Protein AF-A0A7C1BK99-F1 (afdb_monomer)

Foldseek 3Di:
DVVLVVVLVVLLVVLVVVCVVPVPDAAEFEEDPLLVPDDDPDSGCYPPNVSSVVRHQEYEYEEELDPPCALLNLLRVLQVCQAQVVVNHAYAYAYFADPPQDLPDQVSLLVVLLSCQQAQHHYHYDADDDPHGDGHDPVNVVSNVCSNVVDHGHHDDAFLEEEEDESVLSVDPLPCDPDPSVVVNSCRSLLVSLVSSLCSVLVGDYHYDYLVNCLVPLLVQANRQEYEHAPQQEDAPSSLVSCVPNHPHAYEDEANHQQAYPVRHGDCVSVCSNQVHDWDWDWDKDAFWWKDFPVDPDIDTDHDDIGIAIATDCVVRPKDAGMATPVDRSGGQWIDDDRYIYRRDSQSVCSPPPVSSVVSSVVVVCSSVVVPPD

pLDDT: mean 83.32, std 15.17, range [33.97, 97.75]

Secondary structure (DSSP, 8-state):
-HHHHHHHHHHHHHHHHHHHH-TT---EEEEE--SSS---SS--EETT-HHHHTT-SEEEE--B--SS--HHHHHHHHHHHHHHHTTT-EEEEEEBP-TTS-TT--HHHHHHHHHHHHTT-EEEEPPS--TTPPPPPHHHHHHHHHHHHTS--------SEEEEE-THHHH------TTTHHHHHTTTTHHHHHHHHHHHHTT--EEEEEHHHHHH-GGGGTT-SEEEEES--B--HHHHHHHHHH--SEEEEETTTT-B-TTS-B-HHHHHHHHT--SPPEEEEEES-EEEETT----EE--S-EEEEEE--TTTTTPEEEEEETTEEEEEEEEEETTEEEE-S-TGGGGG-HHHHHHHHHHHHHHHHT----

Solvent-accessible surface area (backbone atoms only — not comparable to full-atom values): 20347 Å² total; per-residue (Å²): 115,72,71,59,56,49,52,51,50,54,49,38,52,50,38,49,51,50,40,69,76,36,75,82,60,85,33,74,42,53,37,43,72,66,43,73,78,72,90,69,97,56,92,49,48,45,82,80,39,62,74,49,51,76,53,41,46,31,38,30,40,72,52,65,65,59,85,77,79,44,53,50,55,54,29,51,54,48,43,46,45,45,46,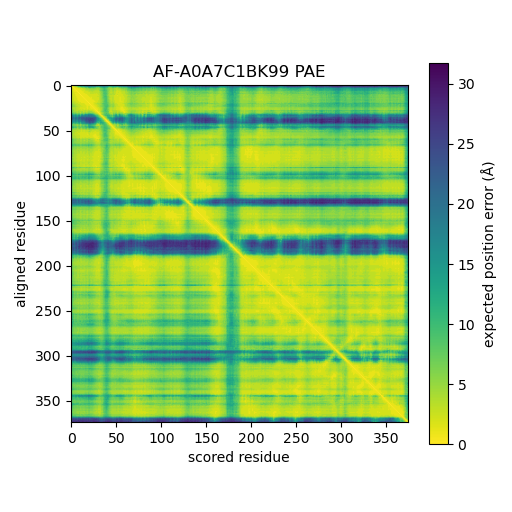38,45,78,69,74,21,49,35,35,42,35,36,30,45,32,78,91,58,54,68,85,61,37,67,70,43,27,56,50,20,42,51,24,23,50,50,48,27,43,72,43,76,45,75,73,66,57,92,80,26,46,57,70,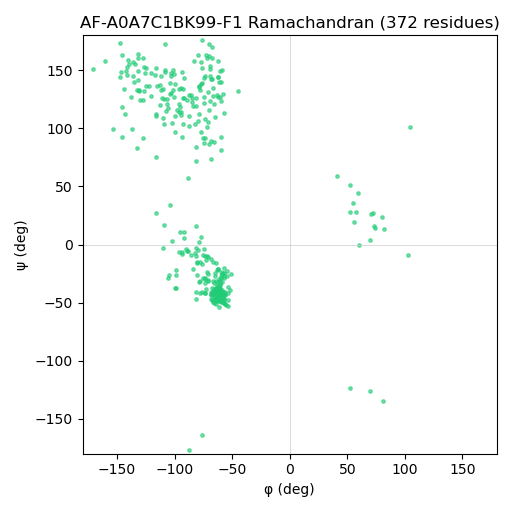33,71,68,30,51,51,42,22,51,54,36,33,69,70,50,75,76,33,66,73,75,91,39,50,26,35,37,40,39,48,66,66,58,66,72,52,77,65,55,74,37,85,70,79,39,42,65,60,46,70,50,47,46,39,38,55,42,29,40,41,17,49,31,49,75,63,72,46,61,61,36,65,41,45,58,65,53,44,74,76,40,49,68,74,44,54,79,28,36,30,40,33,37,46,50,33,34,58,39,49,71,66,56,51,53,42,54,67,74,35,42,80,28,31,39,34,46,23,36,56,36,24,43,17,30,77,88,64,50,82,33,62,67,55,33,29,59,70,70,66,46,88,74,70,76,46,74,45,82,48,61,60,49,41,29,24,44,76,94,36,92,72,62,41,76,46,81,88,51,83,40,68,39,75,42,56,67,45,66,86,63,57,36,53,73,48,19,21,29,68,92,42,72,92,41,62,37,27,34,36,38,94,52,40,32,41,34,36,50,67,71,19,70,36,56,85,40,68,73,44,33,54,50,52,44,50,51,56,51,37,57,61,68,62,70,68,83,127

Sequence (374 aa):
MFRLEAKRSERIELFKFIKSIDPNHIVIGPASISLGLRYSNSLPIDFYDDESLKYVDIVHFCPGVVKPWTSIHKAGEYAFIKYFELKGKAVFIKWEGRRYITPYEVKPLKERALFAKRYGAGGVLWEGGVRDYPEFSEDQIKAFAEAYLSMPEGHVERAPVAIIVDPIMSVFDYRSGVGGLSKLSRLKMMDSALIMAILWDARLDFDLITVEDIIKNPEILNGYKLVIISNVFRVDDKFIDIVIKRTKGVILVQGRAALYDQLGKKNLTLLKRLLGINGSIVEINISNYNWSFLDCKNSCTFKNELYYVPIFNYSEEGYHILATVTSNQNIAVVGCKKNICFWFGGMGVYYFDRNCKSKIISFLKNLLQQTISW

Radius of gyration: 21.91 Å; Cα contacts (8 Å, |Δi|>4): 688; chains: 1; bounding box: 56×45×66 Å

Mean predicted aligned error: 7.5 Å

Structure (mmCIF, N/CA/C/O backbone):
data_AF-A0A7C1BK99-F1
#
_entry.id   AF-A0A7C1BK99-F1
#
loop_
_atom_site.group_PDB
_atom_site.id
_atom_site.type_symbol
_atom_site.label_atom_id
_atom_site.label_alt_id
_atom_site.label_comp_id
_atom_site.label_asym_id
_atom_site.label_entity_id
_atom_site.label_seq_id
_atom_site.pdbx_PDB_ins_code
_atom_site.Cartn_x
_atom_site.Cartn_y
_atom_site.Cartn_z
_atom_site.occupancy
_atom_site.B_iso_or_equiv
_atom_site.auth_seq_id
_atom_site.auth_comp_id
_atom_site.auth_asym_id
_atom_site.auth_atom_id
_atom_site.pdbx_PDB_model_num
ATOM 1 N N . MET A 1 1 ? -12.576 17.980 -15.341 1.00 49.81 1 MET A N 1
ATOM 2 C CA . MET A 1 1 ? -13.047 16.578 -15.359 1.00 49.81 1 MET A CA 1
ATOM 3 C C . MET A 1 1 ? -13.207 16.059 -16.794 1.00 49.81 1 MET A C 1
ATOM 5 O O . MET A 1 1 ? -12.467 15.160 -17.153 1.00 49.81 1 MET A O 1
ATOM 9 N N . PHE A 1 2 ? -14.008 16.698 -17.663 1.00 55.91 2 PHE A N 1
ATOM 10 C CA . PHE A 1 2 ? -14.279 16.247 -19.049 1.00 55.91 2 PHE A CA 1
ATOM 11 C C . PHE A 1 2 ? -13.062 15.938 -19.951 1.00 55.91 2 PHE A C 1
ATOM 13 O O . PHE A 1 2 ? -13.089 14.965 -20.693 1.00 55.91 2 PHE A O 1
ATOM 20 N N . ARG A 1 3 ? -11.970 16.715 -19.889 1.00 62.81 3 ARG A N 1
ATOM 21 C CA . ARG A 1 3 ? -10.812 16.513 -20.787 1.00 62.81 3 ARG A CA 1
ATOM 22 C C . ARG A 1 3 ? -9.955 15.286 -20.442 1.00 62.81 3 ARG A C 1
ATOM 24 O O . ARG A 1 3 ? -9.324 14.739 -21.336 1.00 62.81 3 ARG A O 1
ATOM 31 N N . LEU A 1 4 ? -9.888 14.882 -19.170 1.00 66.56 4 LEU A N 1
ATOM 32 C CA . LEU A 1 4 ? -9.104 13.707 -18.757 1.00 66.56 4 LEU A CA 1
ATOM 33 C C . LEU A 1 4 ? -9.850 12.410 -19.079 1.00 66.56 4 LEU A C 1
ATOM 35 O O . LEU A 1 4 ? -9.240 11.505 -19.634 1.00 66.56 4 LEU A O 1
ATOM 39 N N . GLU A 1 5 ? -11.164 12.364 -18.839 1.00 71.81 5 GLU A N 1
ATOM 40 C CA . GLU A 1 5 ? -12.003 11.222 -19.236 1.00 71.81 5 GLU A CA 1
ATOM 41 C C . GLU A 1 5 ? -12.076 11.052 -20.759 1.00 71.81 5 GLU A C 1
ATOM 43 O O . GLU A 1 5 ? -11.993 9.929 -21.249 1.00 71.81 5 GLU A O 1
ATOM 48 N N . ALA A 1 6 ? -12.146 12.147 -21.528 1.00 75.25 6 ALA A N 1
ATOM 49 C CA . ALA A 1 6 ? -12.079 12.075 -22.991 1.00 75.25 6 ALA A CA 1
ATOM 50 C C . ALA A 1 6 ? -10.745 11.473 -23.463 1.00 75.25 6 ALA A C 1
ATOM 52 O O . ALA A 1 6 ? -10.733 10.505 -24.214 1.00 75.25 6 ALA A O 1
ATOM 53 N N . LYS A 1 7 ? -9.619 11.970 -22.933 1.00 76.12 7 LYS A N 1
ATOM 54 C CA . LYS A 1 7 ? -8.280 11.440 -23.236 1.00 76.12 7 LYS A CA 1
ATOM 55 C C . LYS A 1 7 ? -8.106 9.977 -22.817 1.00 76.12 7 LYS A C 1
ATOM 57 O O . LYS A 1 7 ? -7.441 9.215 -23.512 1.00 76.12 7 LYS A O 1
ATOM 62 N N . ARG A 1 8 ? -8.681 9.580 -21.677 1.00 79.31 8 ARG A N 1
ATOM 63 C CA . ARG A 1 8 ? -8.716 8.183 -21.228 1.00 79.31 8 ARG A CA 1
ATOM 64 C C . ARG A 1 8 ? -9.505 7.315 -22.209 1.00 79.31 8 ARG A C 1
ATOM 66 O O . ARG A 1 8 ? -9.014 6.263 -22.598 1.00 79.31 8 ARG A O 1
ATOM 73 N N . SER A 1 9 ? -10.680 7.774 -22.632 1.00 83.12 9 SER A N 1
ATOM 74 C CA . SER A 1 9 ? -11.537 7.057 -23.583 1.00 83.12 9 SER A CA 1
ATOM 75 C C . SER A 1 9 ? -10.854 6.895 -24.945 1.00 83.12 9 SER A C 1
ATOM 77 O O . SER A 1 9 ? -10.794 5.790 -25.469 1.00 83.12 9 SER A O 1
ATOM 79 N N . GLU A 1 10 ? -10.247 7.961 -25.476 1.00 85.94 10 GLU A N 1
ATOM 80 C CA . GLU A 1 10 ? -9.463 7.923 -26.721 1.00 85.94 10 GLU A CA 1
ATOM 81 C C . GLU A 1 10 ? -8.292 6.932 -26.638 1.00 85.94 10 GLU A C 1
ATOM 83 O O . GLU A 1 10 ? -8.045 6.180 -27.579 1.00 85.94 10 GLU A O 1
ATOM 88 N N . ARG A 1 11 ? -7.586 6.891 -25.500 1.00 86.75 11 ARG A N 1
ATOM 89 C CA . ARG A 1 11 ? -6.513 5.916 -25.261 1.00 86.75 11 ARG A CA 1
ATOM 90 C C . ARG A 1 11 ? -7.035 4.477 -25.285 1.00 86.75 11 ARG A C 1
ATOM 92 O O . ARG A 1 11 ? -6.399 3.628 -25.902 1.00 86.75 11 ARG A O 1
ATOM 99 N N . ILE A 1 12 ? -8.160 4.206 -24.621 1.00 88.69 12 ILE A N 1
ATOM 100 C CA . ILE A 1 12 ? -8.780 2.872 -24.603 1.00 88.69 12 ILE A CA 1
ATOM 101 C C . ILE A 1 12 ? -9.156 2.446 -26.025 1.00 88.69 12 ILE A C 1
ATOM 103 O O . ILE A 1 12 ? -8.813 1.339 -26.435 1.00 88.69 12 ILE A O 1
ATOM 107 N N . GLU A 1 13 ? -9.791 3.331 -26.797 1.00 91.38 13 GLU A N 1
ATOM 108 C CA . GLU A 1 13 ? -10.159 3.045 -28.188 1.00 91.38 13 GLU A CA 1
ATOM 109 C C . GLU A 1 13 ? -8.929 2.807 -29.074 1.00 91.38 13 GLU A C 1
ATOM 111 O O . GLU A 1 13 ? -8.931 1.879 -29.881 1.00 91.38 13 GLU A O 1
ATOM 116 N N . LEU A 1 14 ? -7.840 3.560 -28.881 1.00 91.38 14 LEU A N 1
ATOM 117 C CA . LEU A 1 14 ? -6.582 3.316 -29.590 1.00 91.38 14 LEU A CA 1
ATOM 118 C C . LEU A 1 14 ? -5.999 1.934 -29.264 1.00 91.38 14 LEU A C 1
ATOM 120 O O . LEU A 1 14 ? -5.626 1.198 -30.176 1.00 91.38 14 LEU A O 1
ATOM 124 N N . PHE A 1 15 ? -5.922 1.559 -27.984 1.00 91.69 15 PHE A N 1
ATOM 125 C CA . PHE A 1 15 ? -5.395 0.248 -27.592 1.00 91.69 15 PHE A CA 1
ATOM 126 C C . PHE A 1 15 ? -6.260 -0.893 -28.126 1.00 91.69 15 PHE A C 1
ATOM 128 O O . PHE A 1 15 ? -5.736 -1.880 -28.643 1.00 91.69 15 PHE A O 1
ATOM 135 N N . LYS A 1 16 ? -7.582 -0.731 -28.068 1.00 93.38 16 LYS A N 1
ATOM 136 C CA . LYS A 1 16 ? -8.541 -1.679 -28.632 1.00 93.38 16 LYS A CA 1
ATOM 137 C C . LYS A 1 16 ? -8.378 -1.815 -30.145 1.00 93.38 16 LYS A C 1
ATOM 139 O O . LYS A 1 16 ? -8.366 -2.934 -30.649 1.00 93.38 16 LYS A O 1
ATOM 144 N N . PHE A 1 17 ? -8.208 -0.705 -30.862 1.00 95.31 17 PHE A N 1
ATOM 145 C CA . PHE A 1 17 ? -7.956 -0.707 -32.301 1.00 95.31 17 PHE A CA 1
ATOM 146 C C . PHE A 1 17 ? -6.661 -1.452 -32.646 1.00 95.31 17 PHE A C 1
ATOM 148 O O . PHE A 1 17 ? -6.692 -2.359 -33.477 1.00 95.31 17 PHE A O 1
ATOM 155 N N . ILE A 1 18 ? -5.554 -1.149 -31.958 1.00 93.94 18 ILE A N 1
ATOM 156 C CA . ILE A 1 18 ? -4.267 -1.840 -32.146 1.00 93.94 18 ILE A CA 1
ATOM 157 C C . ILE A 1 18 ? -4.437 -3.352 -31.947 1.00 93.94 18 ILE A C 1
ATOM 159 O O . ILE A 1 18 ? -4.103 -4.127 -32.841 1.00 93.94 18 ILE A O 1
ATOM 163 N N . LYS A 1 19 ? -5.038 -3.769 -30.824 1.00 94.81 19 LYS A N 1
ATOM 164 C CA . LYS A 1 19 ? -5.286 -5.187 -30.513 1.00 94.81 19 LYS A CA 1
ATOM 165 C C . LYS A 1 19 ? -6.270 -5.863 -31.473 1.00 94.81 19 LYS A C 1
ATOM 167 O O . LYS A 1 19 ? -6.225 -7.079 -31.621 1.00 94.81 19 LYS A O 1
ATOM 172 N N . SER A 1 20 ? -7.157 -5.107 -32.123 1.00 96.25 20 SER A N 1
ATOM 173 C CA . SER A 1 20 ? -8.072 -5.650 -33.136 1.00 96.25 20 SER A CA 1
ATOM 174 C C . SER A 1 20 ? -7.385 -5.944 -34.472 1.00 96.25 20 SER A C 1
ATOM 176 O O . SER A 1 20 ? -7.809 -6.855 -35.177 1.00 96.25 20 SER A O 1
ATOM 178 N N . ILE A 1 21 ? -6.326 -5.197 -34.807 1.00 96.94 21 ILE A N 1
ATOM 179 C CA . ILE A 1 21 ? -5.519 -5.417 -36.015 1.00 96.94 21 ILE A CA 1
ATOM 180 C C . ILE A 1 21 ? -4.514 -6.542 -35.780 1.00 96.94 21 ILE A C 1
ATOM 182 O O . ILE A 1 21 ? -4.376 -7.431 -36.615 1.00 96.94 21 ILE A O 1
ATOM 186 N N . ASP A 1 22 ? -3.821 -6.498 -34.644 1.00 96.38 22 ASP A N 1
ATOM 187 C CA . ASP A 1 22 ? -2.842 -7.500 -34.241 1.00 96.38 22 ASP A CA 1
ATOM 188 C C . ASP A 1 22 ? -3.018 -7.822 -32.747 1.00 96.38 22 ASP A C 1
ATOM 190 O O . ASP A 1 22 ? -2.532 -7.084 -31.882 1.00 96.38 22 ASP A O 1
ATOM 194 N N . PRO A 1 23 ? -3.703 -8.933 -32.416 1.00 93.88 23 PRO A N 1
ATOM 195 C CA . PRO A 1 23 ? -3.901 -9.356 -31.031 1.00 93.88 23 PRO A CA 1
ATOM 196 C C . PRO A 1 23 ? -2.595 -9.605 -30.264 1.00 93.88 23 PRO A C 1
ATOM 198 O O . PRO A 1 23 ? -2.574 -9.470 -29.037 1.00 93.88 23 PRO A O 1
ATOM 201 N N . ASN A 1 24 ? -1.508 -9.933 -30.973 1.00 95.12 24 ASN A N 1
ATOM 202 C CA . ASN A 1 24 ? -0.196 -10.220 -30.392 1.00 95.12 24 ASN A CA 1
ATOM 203 C C . ASN A 1 24 ? 0.683 -8.968 -30.260 1.00 95.12 24 ASN A C 1
ATOM 205 O O . ASN A 1 24 ? 1.780 -9.054 -29.705 1.00 95.12 24 ASN A O 1
ATOM 209 N N . HIS A 1 25 ? 0.222 -7.809 -30.739 1.00 95.50 25 HIS A N 1
ATOM 210 C CA . HIS A 1 25 ? 0.970 -6.565 -30.622 1.00 95.50 25 HIS A CA 1
ATOM 211 C C . HIS A 1 25 ? 1.199 -6.217 -29.152 1.00 95.50 25 HIS A C 1
ATOM 213 O O . HIS A 1 25 ? 0.240 -6.132 -28.385 1.00 95.50 25 HIS A O 1
ATOM 219 N N . ILE A 1 26 ? 2.451 -5.979 -28.757 1.00 93.69 26 ILE A N 1
ATOM 220 C CA . ILE A 1 26 ? 2.789 -5.627 -27.374 1.00 93.69 26 ILE A CA 1
ATOM 221 C C . ILE A 1 26 ? 2.471 -4.151 -27.140 1.00 93.69 26 ILE A C 1
ATOM 223 O O . ILE A 1 26 ? 3.135 -3.262 -27.671 1.00 93.69 26 ILE A O 1
ATOM 227 N N . VAL A 1 27 ? 1.474 -3.884 -26.303 1.00 91.50 27 VAL A N 1
ATOM 228 C CA . VAL A 1 27 ? 1.092 -2.533 -25.896 1.00 91.50 27 VAL A CA 1
ATOM 229 C C . VAL A 1 27 ? 1.762 -2.200 -24.569 1.00 91.50 27 VAL A C 1
ATOM 231 O O . VAL A 1 27 ? 1.541 -2.858 -23.549 1.00 91.50 27 VAL A O 1
ATOM 234 N N . ILE A 1 28 ? 2.561 -1.133 -24.593 1.00 88.94 28 ILE A N 1
ATOM 235 C CA . ILE A 1 28 ? 3.268 -0.601 -23.429 1.00 88.94 28 ILE A CA 1
ATOM 236 C C . ILE A 1 28 ? 2.598 0.697 -22.980 1.00 88.94 28 ILE A C 1
ATOM 238 O O . ILE A 1 28 ? 2.466 1.635 -23.768 1.00 88.94 28 ILE A O 1
ATOM 242 N N . GLY A 1 29 ? 2.206 0.776 -21.708 1.00 85.19 29 GLY A N 1
ATOM 243 C CA . GLY A 1 29 ? 1.544 1.954 -21.151 1.00 85.19 29 GLY A CA 1
ATOM 244 C C . GLY A 1 29 ? 2.243 2.523 -19.910 1.00 85.19 29 GLY A C 1
ATOM 245 O O . GLY A 1 29 ? 2.611 1.758 -19.015 1.00 85.19 29 GLY A O 1
ATOM 246 N N . PRO A 1 30 ? 2.405 3.855 -19.791 1.00 84.00 30 PRO A N 1
ATOM 247 C CA . PRO A 1 30 ? 2.850 4.456 -18.540 1.00 84.00 30 PRO A CA 1
ATOM 248 C C . PRO A 1 30 ? 1.766 4.258 -17.482 1.00 84.00 30 PRO A C 1
ATOM 250 O O . PRO A 1 30 ? 0.599 4.514 -17.761 1.00 84.00 30 PRO A O 1
ATOM 253 N N . ALA A 1 31 ? 2.127 3.858 -16.270 1.00 80.31 31 ALA A N 1
ATOM 254 C CA . ALA A 1 31 ? 1.197 3.645 -15.170 1.00 80.31 31 ALA A CA 1
ATOM 255 C C . ALA A 1 31 ? 1.675 4.323 -13.882 1.00 80.31 31 ALA A C 1
ATOM 257 O O . ALA A 1 31 ? 2.833 4.727 -13.749 1.00 80.31 31 ALA A O 1
ATOM 258 N N . SER A 1 32 ? 0.761 4.465 -12.922 1.00 74.44 32 SER A N 1
ATOM 259 C CA . SER A 1 32 ? 1.053 5.080 -11.627 1.00 74.44 32 SER A CA 1
ATOM 260 C C . SER A 1 32 ? 0.290 4.406 -10.490 1.00 74.44 32 SER A C 1
ATOM 262 O O . SER A 1 32 ? -0.926 4.229 -10.554 1.00 74.44 32 SER A O 1
ATOM 264 N N . ILE A 1 33 ? 1.004 4.125 -9.397 1.00 64.38 33 ILE A N 1
ATOM 265 C CA . ILE A 1 33 ? 0.410 3.976 -8.065 1.00 64.38 33 ILE A CA 1
ATOM 266 C C . ILE A 1 33 ? 0.068 5.377 -7.552 1.00 64.38 33 ILE A C 1
ATOM 268 O O . ILE A 1 33 ? 0.917 6.049 -6.962 1.00 64.38 33 ILE A O 1
ATOM 272 N N . SER A 1 34 ? -1.151 5.864 -7.800 1.00 57.41 34 SER A N 1
ATOM 273 C CA . SER A 1 34 ? -1.616 7.165 -7.287 1.00 57.41 34 SER A CA 1
ATOM 274 C C . SER A 1 34 ? -1.776 7.127 -5.757 1.00 57.41 34 SER A C 1
ATOM 276 O O . SER A 1 34 ? -2.878 7.055 -5.232 1.00 57.41 34 SER A O 1
ATOM 278 N N . LEU A 1 35 ? -0.653 7.123 -5.030 1.00 57.03 35 LEU A N 1
ATOM 279 C CA . LEU A 1 35 ? -0.551 7.093 -3.562 1.00 57.03 35 LEU A CA 1
ATOM 280 C C . LEU A 1 35 ? 0.114 8.372 -3.024 1.00 57.03 35 LEU A C 1
ATOM 282 O O . LEU A 1 35 ? 0.808 8.350 -2.011 1.00 57.03 35 LEU A O 1
ATOM 286 N N . GLY A 1 36 ? -0.005 9.484 -3.758 1.00 47.81 36 GLY A N 1
ATOM 287 C CA . GLY A 1 36 ? 0.670 10.748 -3.436 1.00 47.81 36 GLY A CA 1
ATOM 288 C C . GLY A 1 36 ? 2.196 10.730 -3.616 1.00 47.81 36 GLY A C 1
ATOM 289 O O . GLY A 1 36 ? 2.859 11.719 -3.310 1.00 47.81 36 GLY A O 1
ATOM 290 N N . LEU A 1 37 ? 2.771 9.630 -4.122 1.00 42.84 37 LEU A N 1
ATOM 291 C CA . LEU A 1 37 ? 4.221 9.417 -4.143 1.00 42.84 37 LEU A CA 1
ATOM 292 C C . LEU A 1 37 ? 4.968 9.937 -5.377 1.00 42.84 37 LEU A C 1
ATOM 294 O O . LEU A 1 37 ? 6.195 9.909 -5.333 1.00 42.84 37 LEU A O 1
ATOM 298 N N . ARG A 1 38 ? 4.320 10.448 -6.435 1.00 42.56 38 ARG A N 1
ATOM 299 C CA . ARG A 1 38 ? 4.996 11.190 -7.525 1.00 42.56 38 ARG A CA 1
ATOM 300 C C . ARG A 1 38 ? 4.012 11.847 -8.496 1.00 42.56 38 ARG A C 1
ATOM 302 O O . ARG A 1 38 ? 2.920 11.348 -8.732 1.00 42.56 38 ARG A O 1
ATOM 309 N N . TYR A 1 39 ? 4.470 12.956 -9.075 1.00 37.69 39 TYR A N 1
ATOM 310 C CA . TYR A 1 39 ? 3.877 13.639 -10.221 1.00 37.69 39 TYR A CA 1
ATOM 311 C C . TYR A 1 39 ? 4.063 12.792 -11.484 1.00 37.69 39 TYR A C 1
ATOM 313 O O . TYR A 1 39 ? 5.194 12.626 -11.943 1.00 37.69 39 TYR A O 1
ATOM 321 N N . SER A 1 40 ? 2.980 12.313 -12.085 1.00 37.19 40 SER A N 1
ATOM 322 C CA . SER A 1 40 ? 2.975 11.944 -13.499 1.00 37.19 40 SER A CA 1
ATOM 323 C C . SER A 1 40 ? 2.461 13.146 -14.297 1.00 37.19 40 SER A C 1
ATOM 325 O O . SER A 1 40 ? 1.305 13.545 -14.203 1.00 37.19 40 SER A O 1
ATOM 327 N N . ASN A 1 41 ? 3.349 13.765 -15.080 1.00 33.97 41 ASN A N 1
ATOM 328 C CA . ASN A 1 41 ? 2.998 14.810 -16.056 1.00 33.97 41 ASN A CA 1
ATOM 329 C C . ASN A 1 41 ? 2.475 14.218 -17.384 1.00 33.97 41 ASN A C 1
ATOM 331 O O . ASN A 1 41 ? 2.415 14.900 -18.405 1.00 33.97 41 ASN A O 1
ATOM 335 N N . SER A 1 42 ? 2.107 12.944 -17.383 1.00 48.03 42 SER A N 1
ATOM 336 C CA . SER A 1 42 ? 1.550 12.180 -18.499 1.00 48.03 42 SER A CA 1
ATOM 337 C C . SER A 1 42 ? 0.247 11.550 -18.021 1.00 48.03 42 SER A C 1
ATOM 339 O O . SER A 1 42 ? 0.119 11.345 -16.828 1.00 48.03 42 SER A O 1
ATOM 341 N N . LEU A 1 43 ? -0.720 11.279 -18.905 1.00 53.66 43 LEU A N 1
ATOM 342 C CA . LEU A 1 43 ? -1.955 10.547 -18.574 1.00 53.66 43 LEU A CA 1
ATOM 343 C C . LEU A 1 43 ? -1.589 9.091 -18.257 1.00 53.66 43 LEU A C 1
ATOM 345 O O . LEU A 1 43 ? -1.550 8.289 -19.199 1.00 53.66 43 LEU A O 1
ATOM 349 N N . PRO A 1 44 ? -1.276 8.714 -17.007 1.00 66.81 44 PRO A N 1
ATOM 350 C CA . PRO A 1 44 ? -0.894 7.341 -16.769 1.00 66.81 44 PRO A CA 1
ATOM 351 C C . PRO A 1 44 ? -2.154 6.465 -16.880 1.00 66.81 44 PRO A C 1
ATOM 353 O O . PRO A 1 44 ? -3.296 6.942 -16.853 1.00 66.81 44 PRO A O 1
ATOM 356 N N . ILE A 1 45 ? -1.946 5.170 -17.033 1.00 68.88 45 ILE A N 1
ATOM 357 C CA . ILE A 1 45 ? -2.921 4.163 -16.655 1.00 68.88 45 ILE A CA 1
ATOM 358 C C . ILE A 1 45 ? -2.925 4.176 -15.130 1.00 68.88 45 ILE A C 1
ATOM 360 O O . ILE A 1 45 ? -1.956 3.778 -14.476 1.00 68.88 45 ILE A O 1
ATOM 364 N N . ASP A 1 46 ? -3.978 4.753 -14.569 1.00 68.50 46 ASP A N 1
ATOM 365 C CA . ASP A 1 46 ? -4.152 4.782 -13.128 1.00 68.50 46 ASP A CA 1
ATOM 366 C C . ASP A 1 46 ? -4.522 3.392 -12.600 1.00 68.50 46 ASP A C 1
ATOM 368 O O . ASP A 1 46 ? -5.028 2.537 -13.326 1.00 68.50 46 ASP A O 1
ATOM 372 N N . PHE A 1 47 ? -4.324 3.194 -11.297 1.00 67.06 47 PHE A N 1
ATOM 373 C CA . PHE A 1 47 ? -4.661 1.962 -10.576 1.00 67.06 47 PHE A CA 1
ATOM 374 C C . PHE A 1 47 ? -6.098 1.457 -10.779 1.00 67.06 47 PHE A C 1
ATOM 376 O O . PHE A 1 47 ? -6.332 0.264 -10.631 1.00 67.06 47 PHE A O 1
ATOM 383 N N . TYR A 1 48 ? -7.036 2.346 -11.107 1.00 65.75 48 TYR A N 1
ATOM 384 C CA . TYR A 1 48 ? -8.461 2.056 -11.304 1.00 65.75 48 TYR A CA 1
ATOM 385 C C . TYR A 1 48 ? -8.863 1.984 -12.786 1.00 65.75 48 TYR A C 1
ATOM 387 O O . TYR A 1 48 ? -10.033 1.805 -13.115 1.00 65.75 48 TYR A O 1
ATOM 395 N N . ASP A 1 49 ? -7.916 2.128 -13.718 1.00 74.19 49 ASP A N 1
ATOM 396 C CA . ASP A 1 49 ? -8.219 2.047 -15.144 1.00 74.19 49 ASP A CA 1
ATOM 397 C C . ASP A 1 49 ? -8.147 0.609 -15.672 1.00 74.19 49 ASP A C 1
ATOM 399 O O . ASP A 1 49 ? -7.407 0.292 -16.608 1.00 74.19 49 ASP A O 1
ATOM 403 N N . ASP A 1 50 ? -8.949 -0.267 -15.064 1.00 78.12 50 ASP A N 1
ATOM 404 C CA . ASP A 1 50 ? -9.042 -1.680 -15.443 1.00 78.12 50 ASP A CA 1
ATOM 405 C C . ASP A 1 50 ? -9.432 -1.867 -16.917 1.00 78.12 50 ASP A C 1
ATOM 407 O O . ASP A 1 50 ? -9.072 -2.873 -17.525 1.00 78.12 50 ASP A O 1
ATOM 411 N N . GLU A 1 51 ? -10.145 -0.905 -17.512 1.00 83.44 51 GLU A N 1
ATOM 412 C CA . GLU A 1 51 ? -10.518 -0.970 -18.925 1.00 83.44 51 GLU A CA 1
ATOM 413 C C . GLU A 1 51 ? -9.296 -0.824 -19.838 1.00 83.44 51 GLU A C 1
ATOM 415 O O . GLU A 1 51 ? -9.108 -1.654 -20.725 1.00 83.44 51 GLU A O 1
ATOM 420 N N . SER A 1 52 ? -8.415 0.154 -19.586 1.00 83.75 52 SER A N 1
ATOM 421 C CA . SER A 1 52 ? -7.140 0.241 -20.316 1.00 83.75 52 SER A CA 1
ATOM 422 C C . SER A 1 52 ? -6.285 -1.008 -20.095 1.00 83.75 52 SER A C 1
ATOM 424 O O . SER A 1 52 ? -5.666 -1.503 -21.038 1.00 83.75 52 SER A O 1
ATOM 426 N N . LEU A 1 53 ? -6.265 -1.548 -18.869 1.00 86.56 53 LEU A N 1
ATOM 427 C CA . LEU A 1 53 ? -5.445 -2.714 -18.531 1.00 86.56 53 LEU A CA 1
ATOM 428 C C . LEU A 1 53 ? -5.834 -3.978 -19.302 1.00 86.56 53 LEU A C 1
ATOM 430 O O . LEU A 1 53 ? -4.987 -4.851 -19.462 1.00 86.56 53 LEU A O 1
ATOM 434 N N . LYS A 1 54 ? -7.050 -4.098 -19.842 1.00 89.06 54 LYS A N 1
ATOM 435 C CA . LYS A 1 54 ? -7.416 -5.240 -20.702 1.00 89.06 54 LYS A CA 1
ATOM 436 C C . LYS A 1 54 ? -6.568 -5.332 -21.971 1.00 89.06 54 LYS A C 1
ATOM 438 O O . LYS A 1 54 ? -6.343 -6.433 -22.459 1.00 89.06 54 LYS A O 1
ATOM 443 N N . TYR A 1 55 ? -6.092 -4.197 -22.477 1.00 91.50 55 TYR A N 1
ATOM 444 C CA . TYR A 1 55 ? -5.410 -4.103 -23.770 1.00 91.50 55 TYR A CA 1
ATOM 445 C C . TYR A 1 55 ? -3.910 -3.819 -23.651 1.00 91.50 55 TYR A C 1
ATOM 447 O O . TYR A 1 55 ? -3.225 -3.759 -24.666 1.00 91.50 55 TYR A O 1
ATOM 455 N N . VAL A 1 56 ? -3.408 -3.631 -22.431 1.00 91.00 56 VAL A N 1
ATOM 456 C CA . VAL A 1 56 ? -2.000 -3.336 -22.136 1.00 91.00 56 VAL A CA 1
ATOM 457 C C . VAL A 1 56 ? -1.319 -4.611 -21.662 1.00 91.00 56 VAL A C 1
ATOM 459 O O . VAL A 1 56 ? -1.854 -5.302 -20.795 1.00 91.00 56 VAL A O 1
ATOM 462 N N . ASP A 1 57 ? -0.143 -4.913 -22.201 1.00 92.94 57 ASP A N 1
ATOM 463 C CA . ASP A 1 57 ? 0.637 -6.103 -21.835 1.00 92.94 57 ASP A CA 1
ATOM 464 C C . ASP A 1 57 ? 1.734 -5.751 -20.828 1.00 92.94 57 ASP A C 1
ATOM 466 O O . ASP A 1 57 ? 2.000 -6.508 -19.894 1.00 92.94 57 ASP A O 1
ATOM 470 N N . ILE A 1 58 ? 2.334 -4.569 -21.001 1.00 92.31 58 ILE A N 1
ATOM 471 C CA . ILE A 1 58 ? 3.447 -4.093 -20.187 1.00 92.31 58 ILE A CA 1
ATOM 472 C C . ILE A 1 58 ? 3.123 -2.716 -19.621 1.00 92.31 58 ILE A C 1
ATOM 474 O O . ILE A 1 58 ? 2.740 -1.795 -20.348 1.00 92.31 58 ILE A O 1
ATOM 478 N N . VAL A 1 59 ? 3.339 -2.546 -18.322 1.00 90.31 59 VAL A N 1
ATOM 479 C CA . VAL A 1 59 ? 3.261 -1.238 -17.675 1.00 90.31 59 VAL A CA 1
ATOM 480 C C . VAL A 1 59 ? 4.642 -0.736 -17.290 1.00 90.31 59 VAL A C 1
ATOM 482 O O . VAL A 1 59 ? 5.544 -1.506 -16.953 1.00 90.31 59 VAL A O 1
ATOM 485 N N . HIS A 1 60 ? 4.803 0.583 -17.289 1.00 87.69 60 HIS A N 1
ATOM 486 C CA . HIS A 1 60 ? 6.032 1.191 -16.804 1.00 87.69 60 HIS A CA 1
ATOM 487 C C . HIS A 1 60 ? 5.793 2.441 -15.983 1.00 87.69 60 HIS A C 1
ATOM 489 O O . HIS A 1 60 ? 4.815 3.161 -16.164 1.00 87.69 60 HIS A O 1
ATOM 495 N N . PHE A 1 61 ? 6.745 2.740 -15.112 1.00 85.06 61 PHE A N 1
ATOM 496 C CA . PHE A 1 61 ? 6.820 4.021 -14.428 1.00 85.06 61 PHE A CA 1
ATOM 497 C C . PHE A 1 61 ? 8.255 4.533 -14.459 1.00 85.06 61 PHE A C 1
ATOM 499 O O . PHE A 1 61 ? 9.207 3.761 -14.615 1.00 85.06 61 PHE A O 1
ATOM 506 N N . CYS A 1 62 ? 8.401 5.853 -14.343 1.00 83.25 62 CYS A N 1
ATOM 507 C CA . CYS A 1 62 ? 9.679 6.530 -14.535 1.00 83.25 62 CYS A CA 1
ATOM 508 C C . CYS A 1 62 ? 10.161 7.202 -13.242 1.00 83.25 62 CYS A C 1
ATOM 510 O O . CYS A 1 62 ? 10.005 8.414 -13.074 1.00 83.25 62 CYS A O 1
ATOM 512 N N . PRO A 1 63 ? 10.675 6.451 -12.254 1.00 82.19 63 PRO A N 1
ATOM 513 C CA . PRO A 1 63 ? 11.151 7.054 -11.027 1.00 82.19 63 PRO A CA 1
ATOM 514 C C . PRO A 1 63 ? 12.549 7.668 -11.197 1.00 82.19 63 PRO A C 1
ATOM 516 O O . PRO A 1 63 ? 13.483 7.035 -11.676 1.00 82.19 63 PRO A O 1
ATOM 519 N N . GLY A 1 64 ? 12.742 8.876 -10.667 1.00 82.44 64 GLY A N 1
ATOM 520 C CA . GLY A 1 64 ? 14.078 9.424 -10.432 1.00 82.44 64 GLY A CA 1
ATOM 521 C C . GLY A 1 64 ? 14.912 8.602 -9.449 1.00 82.44 64 GLY A C 1
ATOM 522 O O . GLY A 1 64 ? 14.400 8.183 -8.403 1.00 82.44 64 GLY A O 1
ATOM 523 N N . VAL A 1 65 ? 16.206 8.443 -9.746 1.00 86.38 65 VAL A N 1
ATOM 524 C CA . VAL A 1 65 ? 17.195 7.813 -8.857 1.00 86.38 65 VAL A CA 1
ATOM 525 C C . VAL A 1 65 ? 17.503 8.744 -7.684 1.00 86.38 65 VAL A C 1
ATOM 527 O O . VAL A 1 65 ? 18.275 9.684 -7.822 1.00 86.38 65 VAL A O 1
ATOM 530 N N . VAL A 1 66 ? 16.901 8.475 -6.520 1.00 82.81 66 VAL A N 1
ATOM 531 C CA . VAL A 1 66 ? 17.022 9.294 -5.295 1.00 82.81 66 VAL A CA 1
ATOM 532 C C . VAL A 1 66 ? 18.111 8.850 -4.315 1.00 82.81 66 VAL A C 1
ATOM 534 O O . VAL A 1 66 ? 18.391 7.659 -4.165 1.00 82.81 66 VAL A O 1
ATOM 537 N N . LYS A 1 67 ? 18.695 9.812 -3.587 1.00 82.94 67 LYS A N 1
ATOM 538 C CA . LYS A 1 67 ? 19.622 9.569 -2.472 1.00 82.94 67 LYS A CA 1
ATOM 539 C C . LYS A 1 67 ? 19.176 10.328 -1.214 1.00 82.94 67 LYS A C 1
ATOM 541 O O . LYS A 1 67 ? 19.049 11.547 -1.284 1.00 82.94 67 LYS A O 1
ATOM 546 N N . PRO A 1 68 ? 18.981 9.647 -0.070 1.00 87.19 68 PRO A N 1
ATOM 547 C CA . PRO A 1 68 ? 19.001 8.192 0.094 1.00 87.19 68 PRO A CA 1
ATOM 548 C C . PRO A 1 68 ? 17.805 7.507 -0.590 1.00 87.19 68 PRO A C 1
ATOM 550 O O . PRO A 1 68 ? 16.728 8.086 -0.728 1.00 87.19 68 PRO A O 1
ATOM 553 N N . TRP A 1 69 ? 17.977 6.238 -0.973 1.00 90.50 69 TRP A N 1
ATOM 554 C CA . TRP A 1 69 ? 16.870 5.392 -1.427 1.00 90.50 69 TRP A CA 1
ATOM 555 C C . TRP A 1 69 ? 16.116 4.825 -0.226 1.00 90.50 69 TRP A C 1
ATOM 557 O O . TRP A 1 69 ? 16.419 3.741 0.282 1.00 90.50 69 TRP A O 1
ATOM 567 N N . THR A 1 70 ? 15.198 5.634 0.294 1.00 89.75 70 THR A N 1
ATOM 568 C CA . THR A 1 70 ? 14.468 5.332 1.527 1.00 89.75 70 THR A CA 1
ATOM 569 C C . THR A 1 70 ? 13.517 4.146 1.357 1.00 89.75 70 THR A C 1
ATOM 571 O O . THR A 1 70 ? 13.101 3.818 0.247 1.00 89.75 70 THR A O 1
ATOM 574 N N . SER A 1 71 ? 13.117 3.532 2.471 1.00 91.19 71 SER A N 1
ATOM 575 C CA . SER A 1 71 ? 12.127 2.448 2.476 1.00 91.19 71 SER A CA 1
ATOM 576 C C . SER A 1 71 ? 10.778 2.866 1.898 1.00 91.19 71 SER A C 1
ATOM 578 O O . SER A 1 71 ? 10.114 2.044 1.291 1.00 91.19 71 SER A O 1
ATOM 580 N N . ILE A 1 72 ? 10.407 4.147 2.001 1.00 87.75 72 ILE A N 1
ATOM 581 C CA . ILE A 1 72 ? 9.195 4.690 1.367 1.00 87.75 72 ILE A CA 1
ATOM 582 C C . ILE A 1 72 ? 9.254 4.513 -0.155 1.00 87.75 72 ILE A C 1
ATOM 584 O O . ILE A 1 72 ? 8.291 4.056 -0.761 1.00 87.75 72 ILE A O 1
ATOM 588 N N . HIS A 1 73 ? 10.398 4.832 -0.768 1.00 86.62 73 HIS A N 1
ATOM 589 C CA . HIS A 1 73 ? 10.590 4.662 -2.207 1.00 86.62 73 HIS A CA 1
ATOM 590 C C . HIS A 1 73 ? 10.564 3.188 -2.604 1.00 86.62 73 HIS A C 1
ATOM 592 O O . HIS A 1 73 ? 9.779 2.815 -3.468 1.00 86.62 73 HIS A O 1
ATOM 598 N N . LYS A 1 74 ? 11.351 2.354 -1.912 1.00 92.38 74 LYS A N 1
ATOM 599 C CA . LYS A 1 74 ? 11.426 0.911 -2.179 1.00 92.38 74 LYS A CA 1
ATOM 600 C C . LYS A 1 74 ? 10.071 0.227 -2.033 1.00 92.38 74 LYS A C 1
ATOM 602 O O . LYS A 1 74 ? 9.706 -0.578 -2.877 1.00 92.38 74 LYS A O 1
ATOM 607 N N . ALA A 1 75 ? 9.322 0.564 -0.984 1.00 92.62 75 ALA A N 1
ATOM 608 C CA . ALA A 1 75 ? 8.004 0.001 -0.734 1.00 92.62 75 ALA A CA 1
ATOM 609 C C . ALA A 1 75 ? 6.989 0.436 -1.798 1.00 92.62 75 ALA A C 1
ATOM 611 O O . ALA A 1 75 ? 6.216 -0.395 -2.257 1.00 92.62 75 ALA A O 1
ATOM 612 N N . GLY A 1 76 ? 7.020 1.701 -2.233 1.00 88.69 76 GLY A N 1
ATOM 613 C CA . GLY A 1 76 ? 6.181 2.172 -3.338 1.00 88.69 76 GLY A CA 1
ATOM 614 C C . GLY A 1 76 ? 6.518 1.479 -4.662 1.00 88.69 76 GLY A C 1
ATOM 615 O O . GLY A 1 76 ? 5.632 0.968 -5.335 1.00 88.69 76 GLY A O 1
ATOM 616 N N . GLU A 1 77 ? 7.799 1.403 -5.017 1.00 90.62 77 GLU A N 1
ATOM 617 C CA . GLU A 1 77 ? 8.263 0.711 -6.228 1.00 90.62 77 GLU A CA 1
ATOM 618 C C . GLU A 1 77 ? 7.909 -0.785 -6.193 1.00 90.62 77 GLU A C 1
ATOM 620 O O . GLU A 1 77 ? 7.442 -1.328 -7.189 1.00 90.62 77 GLU A O 1
ATOM 625 N N . TYR A 1 78 ? 8.049 -1.434 -5.033 1.00 93.81 78 TYR A N 1
ATOM 626 C CA . TYR A 1 78 ? 7.666 -2.832 -4.831 1.00 93.81 78 TYR A CA 1
ATOM 627 C C . TYR A 1 78 ? 6.160 -3.035 -4.993 1.00 93.81 78 TYR A C 1
ATOM 629 O O . TYR A 1 78 ? 5.732 -3.937 -5.705 1.00 93.81 78 TYR A O 1
ATOM 637 N N . ALA A 1 79 ? 5.358 -2.159 -4.388 1.00 91.62 79 ALA A N 1
ATOM 638 C CA . ALA A 1 79 ? 3.908 -2.212 -4.484 1.00 91.62 79 ALA A CA 1
ATOM 639 C C . ALA A 1 79 ? 3.410 -2.018 -5.923 1.00 91.62 79 ALA A C 1
ATOM 641 O O . ALA A 1 79 ? 2.456 -2.677 -6.331 1.00 91.62 79 ALA A O 1
ATOM 642 N N . PHE A 1 80 ? 4.070 -1.148 -6.698 1.00 90.69 80 PHE A N 1
ATOM 643 C CA . PHE A 1 80 ? 3.792 -0.987 -8.124 1.00 90.69 80 PHE A CA 1
ATOM 644 C C . PHE A 1 80 ? 4.055 -2.284 -8.888 1.00 90.69 80 PHE A C 1
ATOM 646 O O . PHE A 1 80 ? 3.154 -2.754 -9.578 1.00 90.69 80 PHE A O 1
ATOM 653 N N . ILE A 1 81 ? 5.260 -2.863 -8.748 1.00 93.12 81 ILE A N 1
ATOM 654 C CA . ILE A 1 81 ? 5.612 -4.123 -9.424 1.00 93.12 81 ILE A CA 1
ATOM 655 C C . ILE A 1 81 ? 4.560 -5.173 -9.084 1.00 93.12 81 ILE A C 1
ATOM 657 O O . ILE A 1 81 ? 3.923 -5.749 -9.960 1.00 93.12 81 ILE A O 1
ATOM 661 N N . LYS A 1 82 ? 4.330 -5.353 -7.786 1.00 93.94 82 LYS A N 1
ATOM 662 C CA . LYS A 1 82 ? 3.486 -6.414 -7.275 1.00 93.94 82 LYS A CA 1
ATOM 663 C C . LYS A 1 82 ? 2.044 -6.325 -7.750 1.00 93.94 82 LYS A C 1
ATOM 665 O O . LYS A 1 82 ? 1.477 -7.330 -8.161 1.00 93.94 82 LYS A O 1
ATOM 670 N N . TYR A 1 83 ? 1.459 -5.133 -7.722 1.00 91.44 83 TYR A N 1
ATOM 671 C CA . TYR A 1 83 ? 0.080 -4.938 -8.154 1.00 91.44 83 TYR A CA 1
ATOM 672 C C . TYR A 1 83 ? -0.148 -5.343 -9.613 1.00 91.44 83 TYR A C 1
ATOM 674 O O . TYR A 1 83 ? -1.141 -5.997 -9.924 1.00 91.44 83 TYR A O 1
ATOM 682 N N . PHE A 1 84 ? 0.762 -4.954 -10.507 1.00 91.69 84 PHE A N 1
ATOM 683 C CA . PHE A 1 84 ? 0.598 -5.193 -11.938 1.00 91.69 84 PHE A CA 1
ATOM 684 C C . PHE A 1 84 ? 0.992 -6.616 -12.348 1.00 91.69 84 PHE A C 1
ATOM 686 O O . PHE A 1 84 ? 0.232 -7.251 -13.081 1.00 91.69 84 PHE A O 1
ATOM 693 N N . GLU A 1 85 ? 2.082 -7.160 -11.804 1.00 92.69 85 GLU A N 1
ATOM 694 C CA . GLU A 1 85 ? 2.495 -8.552 -12.041 1.00 92.69 85 GLU A CA 1
ATOM 695 C C . GLU A 1 85 ? 1.412 -9.546 -11.589 1.00 92.69 85 GLU A C 1
ATOM 697 O O . GLU A 1 85 ? 1.038 -10.449 -12.336 1.00 92.69 85 GLU A O 1
ATOM 702 N N . LEU A 1 86 ? 0.795 -9.333 -10.416 1.00 91.81 86 LEU A N 1
ATOM 703 C CA . LEU A 1 86 ? -0.312 -10.180 -9.939 1.00 91.81 86 LEU A CA 1
ATOM 704 C C . LEU A 1 86 ? -1.591 -10.057 -10.789 1.00 91.81 86 LEU A C 1
ATOM 706 O O . LEU A 1 86 ? -2.476 -10.908 -10.693 1.00 91.81 86 LEU A O 1
ATOM 710 N N . LYS A 1 87 ? -1.690 -9.031 -11.641 1.00 89.75 87 LYS A N 1
ATOM 711 C CA . LYS A 1 87 ? -2.746 -8.864 -12.654 1.00 89.75 87 LYS A CA 1
ATOM 712 C C . LYS A 1 87 ? -2.326 -9.376 -14.040 1.00 89.75 87 LYS A C 1
ATOM 714 O O . LYS A 1 87 ? -3.022 -9.119 -15.024 1.00 89.75 87 LYS A O 1
ATOM 719 N N . GLY A 1 88 ? -1.204 -10.093 -14.125 1.00 91.38 88 GLY A N 1
ATOM 720 C CA . GLY A 1 88 ? -0.678 -10.663 -15.363 1.00 91.38 88 GLY A CA 1
ATOM 721 C C . GLY A 1 88 ? -0.092 -9.619 -16.311 1.00 91.38 88 GLY A C 1
ATOM 722 O O . GLY A 1 88 ? -0.148 -9.808 -17.524 1.00 91.38 88 GLY A O 1
ATOM 723 N N . LYS A 1 89 ? 0.397 -8.493 -15.778 1.00 92.44 89 LYS A N 1
ATOM 724 C CA . LYS A 1 89 ? 1.046 -7.427 -16.552 1.00 92.44 89 LYS A CA 1
ATOM 725 C C . LYS A 1 89 ? 2.529 -7.419 -16.245 1.00 92.44 89 LYS A C 1
ATOM 727 O O . LYS A 1 89 ? 2.895 -7.268 -15.085 1.00 92.44 89 LYS A O 1
ATOM 732 N N . ALA A 1 90 ? 3.354 -7.507 -17.284 1.00 93.69 90 ALA A N 1
ATOM 733 C CA . ALA A 1 90 ? 4.789 -7.361 -17.109 1.00 93.69 90 ALA A CA 1
ATOM 734 C C . ALA A 1 90 ? 5.117 -5.921 -16.699 1.00 93.69 90 ALA A C 1
ATOM 736 O O . ALA A 1 90 ? 4.510 -4.957 -17.185 1.00 93.69 90 ALA A O 1
ATOM 737 N N . VAL A 1 91 ? 6.097 -5.765 -15.820 1.00 92.62 91 VAL A N 1
ATOM 738 C CA . VAL A 1 91 ? 6.515 -4.463 -15.307 1.00 92.62 91 VAL A CA 1
ATOM 739 C C . VAL A 1 91 ? 7.938 -4.154 -15.740 1.00 92.62 91 VAL A C 1
ATOM 741 O O . VAL A 1 91 ? 8.835 -4.977 -15.595 1.00 92.62 91 VAL A O 1
ATOM 744 N N . PHE A 1 92 ? 8.202 -2.921 -16.176 1.00 89.19 92 PHE A N 1
ATOM 745 C CA . PHE A 1 92 ? 9.571 -2.402 -16.172 1.00 89.19 92 PHE A CA 1
ATOM 746 C C . PHE A 1 92 ? 9.676 -1.015 -15.552 1.00 89.19 92 PHE A C 1
ATOM 748 O O . PHE A 1 92 ? 8.770 -0.183 -15.624 1.00 89.19 92 PHE A O 1
ATOM 755 N N . ILE A 1 93 ? 10.830 -0.759 -14.942 1.00 89.94 93 ILE A N 1
ATOM 756 C CA . ILE A 1 93 ? 11.145 0.506 -14.289 1.00 89.94 93 ILE A CA 1
ATOM 757 C C . ILE A 1 93 ? 12.142 1.270 -15.142 1.00 89.94 93 ILE A C 1
ATOM 759 O O . ILE A 1 93 ? 13.255 0.793 -15.381 1.00 89.94 93 ILE A O 1
ATOM 763 N N . LYS A 1 94 ? 11.759 2.478 -15.561 1.00 87.88 94 LYS A N 1
ATOM 764 C CA . LYS A 1 94 ? 12.637 3.375 -16.311 1.00 87.88 94 LYS A CA 1
ATOM 765 C C . LYS A 1 94 ? 13.231 4.438 -15.386 1.00 87.88 94 LYS A C 1
ATOM 767 O O . LYS A 1 94 ? 12.603 5.448 -15.091 1.00 87.88 94 LYS A O 1
ATOM 772 N N . TRP A 1 95 ? 14.442 4.208 -14.899 1.00 87.69 95 TRP A N 1
ATOM 773 C CA . TRP A 1 95 ? 15.091 5.074 -13.919 1.00 87.69 95 TRP A CA 1
ATOM 774 C C . TRP A 1 95 ? 15.591 6.372 -14.552 1.00 87.69 95 TRP A C 1
ATOM 776 O O . TRP A 1 95 ? 16.351 6.340 -15.515 1.00 87.69 95 TRP A O 1
ATOM 786 N N . GLU A 1 96 ? 15.207 7.516 -13.987 1.00 84.25 96 GLU A N 1
ATOM 787 C CA . GLU A 1 96 ? 15.656 8.829 -14.463 1.00 84.25 96 GLU A CA 1
ATOM 788 C C . GLU A 1 96 ? 16.881 9.322 -13.686 1.00 84.25 96 GLU A C 1
ATOM 790 O O . GLU A 1 96 ? 16.902 9.298 -12.445 1.00 84.25 96 GLU A O 1
ATOM 795 N N . GLY A 1 97 ? 17.871 9.835 -14.419 1.00 81.88 97 GLY A N 1
ATOM 796 C CA . GLY A 1 97 ? 19.026 10.524 -13.857 1.00 81.88 97 GLY A CA 1
ATOM 797 C C . GLY A 1 97 ? 18.611 11.743 -13.038 1.00 81.88 97 GLY A C 1
ATOM 798 O O . GLY A 1 97 ? 17.575 12.369 -13.267 1.00 81.88 97 GLY A O 1
ATOM 799 N N . ARG A 1 98 ? 19.401 12.084 -12.020 1.00 81.31 98 ARG A N 1
ATOM 800 C CA . ARG A 1 98 ? 19.153 13.242 -11.151 1.00 81.31 98 ARG A CA 1
ATOM 801 C C . ARG A 1 98 ? 20.461 13.981 -10.919 1.00 81.31 98 ARG A C 1
ATOM 803 O O . ARG A 1 98 ? 21.494 13.343 -10.786 1.00 81.31 98 ARG A O 1
ATOM 810 N N . ARG A 1 99 ? 20.413 15.317 -10.820 1.00 77.00 99 ARG A N 1
ATOM 811 C CA . ARG A 1 99 ? 21.604 16.193 -10.716 1.00 77.00 99 ARG A CA 1
ATOM 812 C C . ARG A 1 99 ? 22.578 15.840 -9.579 1.00 77.00 99 ARG A C 1
ATOM 814 O O . ARG A 1 99 ? 23.739 16.209 -9.636 1.00 77.00 99 ARG A O 1
ATOM 821 N N . TYR A 1 100 ? 22.108 15.155 -8.540 1.00 79.44 100 TYR A N 1
ATOM 822 C CA . TYR A 1 100 ? 22.920 14.713 -7.399 1.00 79.44 100 TYR A CA 1
ATOM 823 C C . TYR A 1 100 ? 23.509 13.299 -7.566 1.00 79.44 100 TYR A C 1
ATOM 825 O O . TYR A 1 100 ? 24.070 12.746 -6.620 1.00 79.44 100 TYR A O 1
ATOM 833 N N . ILE A 1 101 ? 23.331 12.671 -8.727 1.00 83.69 101 ILE A N 1
ATOM 834 C CA . ILE A 1 101 ? 24.058 11.470 -9.129 1.00 83.69 101 ILE A CA 1
ATOM 835 C C . ILE A 1 101 ? 25.174 11.940 -10.054 1.00 83.69 101 ILE A C 1
ATOM 837 O O . ILE A 1 101 ? 24.899 12.409 -11.157 1.00 83.69 101 ILE A O 1
ATOM 841 N N . THR A 1 102 ? 26.421 11.859 -9.600 1.00 84.06 102 THR A N 1
ATOM 842 C CA . THR A 1 102 ? 27.560 12.216 -10.450 1.00 84.06 102 THR A CA 1
ATOM 843 C C . THR A 1 102 ? 27.852 11.088 -11.450 1.00 84.06 102 THR A C 1
ATOM 845 O O . THR A 1 102 ? 27.502 9.936 -11.172 1.00 84.06 102 THR A O 1
ATOM 848 N N . PRO A 1 103 ? 28.517 11.368 -12.588 1.00 80.88 103 PRO A N 1
ATOM 849 C CA . PRO A 1 103 ? 28.819 10.361 -13.615 1.00 80.88 103 PRO A CA 1
ATOM 850 C C . PRO A 1 103 ? 29.627 9.145 -13.131 1.00 80.88 103 PRO A C 1
ATOM 852 O O . PRO A 1 103 ? 29.591 8.098 -13.769 1.00 80.88 103 PRO A O 1
ATOM 855 N N . TYR A 1 104 ? 30.336 9.262 -12.004 1.00 83.62 104 TYR A N 1
ATOM 856 C CA . TYR A 1 104 ? 31.175 8.198 -11.434 1.00 83.62 104 TYR A CA 1
ATOM 857 C C . TYR A 1 104 ? 30.442 7.343 -10.387 1.00 83.62 104 TYR A C 1
ATOM 859 O O . TYR A 1 104 ? 30.955 6.333 -9.904 1.00 83.62 104 TYR A O 1
ATOM 867 N N . GLU A 1 105 ? 29.232 7.738 -9.984 1.00 88.50 105 GLU A N 1
ATOM 868 C CA . GLU A 1 105 ? 28.492 7.043 -8.937 1.00 88.50 105 GLU A CA 1
ATOM 869 C C . GLU A 1 105 ? 27.649 5.901 -9.506 1.00 88.50 105 GLU A C 1
ATOM 871 O O . GLU A 1 105 ? 26.544 6.105 -10.006 1.00 88.50 105 GLU A O 1
ATOM 876 N N . VAL A 1 106 ? 28.147 4.673 -9.349 1.00 92.81 106 VAL A N 1
ATOM 877 C CA . VAL A 1 106 ? 27.488 3.457 -9.862 1.00 92.81 106 VAL A CA 1
ATOM 878 C C . VAL A 1 106 ? 26.674 2.695 -8.814 1.00 92.81 106 VAL A C 1
ATOM 880 O O . VAL A 1 106 ? 25.708 2.013 -9.149 1.00 92.81 106 VAL A O 1
ATOM 883 N N . LYS A 1 107 ? 27.022 2.810 -7.524 1.00 93.88 107 LYS A N 1
ATOM 884 C CA . LYS A 1 107 ? 26.371 2.049 -6.438 1.00 93.88 107 LYS A CA 1
ATOM 885 C C . LYS A 1 107 ? 24.839 2.192 -6.419 1.00 93.88 107 LYS A C 1
ATOM 887 O O . LYS A 1 107 ? 24.170 1.162 -6.346 1.00 93.88 107 LYS A O 1
ATOM 892 N N . PRO A 1 108 ? 24.256 3.404 -6.517 1.00 92.94 108 PRO A N 1
ATOM 893 C CA . PRO A 1 108 ? 22.805 3.556 -6.531 1.00 92.94 108 PRO A CA 1
ATOM 894 C C . PRO A 1 108 ? 22.166 2.775 -7.676 1.00 92.94 108 PRO A C 1
ATOM 896 O O . PRO A 1 108 ? 21.149 2.134 -7.455 1.00 92.94 108 PRO A O 1
ATOM 899 N N . LEU A 1 109 ? 22.777 2.787 -8.862 1.00 93.94 109 LEU A N 1
ATOM 900 C CA . LEU A 1 109 ? 22.265 2.115 -10.055 1.00 93.94 109 LEU A CA 1
ATOM 901 C C . LEU A 1 109 ? 22.317 0.596 -9.911 1.00 93.94 109 LEU A C 1
ATOM 903 O O . LEU A 1 109 ? 21.319 -0.064 -10.188 1.00 93.94 109 LEU A O 1
ATOM 907 N N . LYS A 1 110 ? 23.414 0.054 -9.364 1.00 96.00 110 LYS A N 1
ATOM 908 C CA . LYS A 1 110 ? 23.511 -1.376 -9.030 1.00 96.00 110 LYS A CA 1
ATOM 909 C C . LYS A 1 110 ? 22.392 -1.813 -8.083 1.00 96.00 110 LYS A C 1
ATOM 911 O O . LYS A 1 110 ? 21.761 -2.837 -8.308 1.00 96.00 110 LYS A O 1
ATOM 916 N N . GLU A 1 111 ? 22.093 -1.019 -7.053 1.00 95.94 111 GLU A N 1
ATOM 917 C CA . GLU A 1 111 ? 20.996 -1.321 -6.123 1.00 95.94 111 GLU A CA 1
ATOM 918 C C . GLU A 1 111 ? 19.625 -1.372 -6.826 1.00 95.94 111 GLU A C 1
ATOM 920 O O . GLU A 1 111 ? 18.800 -2.217 -6.482 1.00 95.94 111 GLU A O 1
ATOM 925 N N . ARG A 1 112 ? 19.382 -0.504 -7.820 1.00 94.88 112 ARG A N 1
ATOM 926 C CA . ARG A 1 112 ? 18.123 -0.484 -8.592 1.00 94.88 112 ARG A CA 1
ATOM 927 C C . ARG A 1 112 ? 18.024 -1.653 -9.556 1.00 94.88 112 ARG A C 1
ATOM 929 O O . ARG A 1 112 ? 16.962 -2.258 -9.648 1.00 94.88 112 ARG A O 1
ATOM 936 N N . ALA A 1 113 ? 19.123 -1.979 -10.229 1.00 96.06 113 ALA A N 1
ATOM 937 C CA . ALA A 1 113 ? 19.213 -3.139 -11.102 1.00 96.06 113 ALA A CA 1
ATOM 938 C C . ALA A 1 113 ? 18.884 -4.430 -10.337 1.00 96.06 113 ALA A C 1
ATOM 940 O O . ALA A 1 113 ? 17.992 -5.177 -10.731 1.00 96.06 113 ALA A O 1
ATOM 941 N N . LEU A 1 114 ? 19.529 -4.633 -9.183 1.00 97.00 114 LEU A N 1
ATOM 942 C CA . LEU A 1 114 ? 19.300 -5.800 -8.328 1.00 97.00 114 LEU A CA 1
ATOM 943 C C . LEU A 1 114 ? 17.872 -5.857 -7.776 1.00 97.00 114 LEU A C 1
ATOM 945 O O . LEU A 1 114 ? 17.317 -6.939 -7.627 1.00 97.00 114 LEU A O 1
ATOM 949 N N . PHE A 1 115 ? 17.270 -4.713 -7.451 1.00 96.31 115 PHE A N 1
ATOM 950 C CA . PHE A 1 115 ? 15.878 -4.663 -7.004 1.00 96.31 115 PHE A CA 1
ATOM 951 C C . PHE A 1 115 ? 14.902 -5.037 -8.114 1.00 96.31 115 PHE A C 1
ATOM 953 O O . PHE A 1 115 ? 14.030 -5.864 -7.874 1.00 96.31 115 PHE A O 1
ATOM 960 N N . ALA A 1 116 ? 15.058 -4.455 -9.308 1.00 95.44 116 ALA A N 1
ATOM 961 C CA . ALA A 1 116 ? 14.207 -4.776 -10.447 1.00 95.44 116 ALA A CA 1
ATOM 962 C C . ALA A 1 116 ? 14.295 -6.276 -10.756 1.00 95.44 116 ALA A C 1
ATOM 964 O O . ALA A 1 116 ? 13.276 -6.962 -10.753 1.00 95.44 116 ALA A O 1
ATOM 965 N N . LYS A 1 117 ? 15.521 -6.813 -10.860 1.00 96.25 117 LYS A N 1
ATOM 966 C CA . LYS A 1 117 ? 15.741 -8.236 -11.134 1.00 96.25 117 LYS A CA 1
ATOM 967 C C . LYS A 1 117 ? 15.166 -9.155 -10.055 1.00 96.25 117 LYS A C 1
ATOM 969 O O . LYS A 1 117 ? 14.536 -10.158 -10.377 1.00 96.25 117 LYS A O 1
ATOM 974 N N . ARG A 1 118 ? 15.343 -8.802 -8.776 1.00 96.44 118 ARG A N 1
ATOM 975 C CA . ARG A 1 118 ? 14.839 -9.581 -7.631 1.00 96.44 118 ARG A CA 1
ATOM 976 C C . ARG A 1 118 ? 13.325 -9.761 -7.642 1.00 96.44 118 ARG A C 1
ATOM 978 O O . ARG A 1 118 ? 12.857 -10.771 -7.134 1.00 96.44 118 ARG A O 1
ATOM 985 N N . TYR A 1 119 ? 12.581 -8.789 -8.155 1.00 95.50 119 TYR A N 1
ATOM 986 C CA . TYR A 1 119 ? 11.118 -8.808 -8.137 1.00 95.50 119 TYR A CA 1
ATOM 987 C C . TYR A 1 119 ? 10.506 -9.030 -9.523 1.00 95.50 119 TYR A C 1
ATOM 989 O O . TYR A 1 119 ? 9.327 -8.755 -9.702 1.00 95.50 119 TYR A O 1
ATOM 997 N N . GLY A 1 120 ? 11.293 -9.518 -10.488 1.00 92.81 120 GLY A N 1
ATOM 998 C CA . GLY A 1 120 ? 10.797 -9.872 -11.822 1.00 92.81 120 GLY A CA 1
ATOM 999 C C . GLY A 1 120 ? 10.468 -8.683 -12.717 1.00 92.81 120 GLY A C 1
ATOM 1000 O O . GLY A 1 120 ? 9.787 -8.838 -13.717 1.00 92.81 120 GLY A O 1
ATOM 1001 N N . ALA A 1 121 ? 10.940 -7.484 -12.370 1.00 94.75 121 ALA A N 1
ATOM 1002 C CA . ALA A 1 121 ? 10.726 -6.303 -13.188 1.00 94.75 121 ALA A CA 1
ATOM 1003 C C . ALA A 1 121 ? 11.882 -6.090 -14.176 1.00 94.75 121 ALA A C 1
ATOM 1005 O O . ALA A 1 121 ? 13.068 -6.234 -13.846 1.00 94.75 121 ALA A O 1
ATOM 1006 N N . GLY A 1 122 ? 11.543 -5.625 -15.375 1.00 93.06 122 GLY A N 1
ATOM 1007 C CA . GLY A 1 122 ? 12.494 -5.023 -16.301 1.00 93.06 122 GLY A CA 1
ATOM 1008 C C . GLY A 1 122 ? 13.154 -3.778 -15.696 1.00 93.06 122 GLY A C 1
ATOM 1009 O O . GLY A 1 122 ? 12.557 -3.047 -14.900 1.00 93.06 122 GLY A O 1
ATOM 1010 N N . GLY A 1 123 ? 14.399 -3.509 -16.082 1.00 89.88 123 GLY A N 1
ATOM 1011 C CA . GLY A 1 123 ? 15.144 -2.331 -15.645 1.00 89.88 123 GLY A CA 1
ATOM 1012 C C . GLY A 1 123 ? 15.749 -1.594 -16.830 1.00 89.88 123 GLY A C 1
ATOM 1013 O O . GLY A 1 123 ? 16.506 -2.183 -17.592 1.00 89.88 123 GLY A O 1
ATOM 1014 N N . VAL A 1 124 ? 15.439 -0.305 -16.965 1.00 87.12 124 VAL A N 1
ATOM 1015 C CA . VAL A 1 124 ? 15.983 0.560 -18.020 1.00 87.12 124 VAL A CA 1
ATOM 1016 C C . VAL A 1 124 ? 16.492 1.854 -17.396 1.00 87.12 124 VAL A C 1
ATOM 1018 O O . VAL A 1 124 ? 15.869 2.396 -16.483 1.00 87.12 124 VAL A O 1
ATOM 1021 N N . LEU A 1 125 ? 17.614 2.367 -17.892 1.00 87.50 125 LEU A N 1
ATOM 1022 C CA . LEU A 1 125 ? 18.077 3.718 -17.590 1.00 87.50 125 LEU A CA 1
ATOM 1023 C C . LEU A 1 125 ? 17.550 4.680 -18.660 1.00 87.50 125 LEU A C 1
ATOM 1025 O O . LEU A 1 125 ? 17.575 4.375 -19.848 1.00 87.50 125 LEU A O 1
ATOM 1029 N N . TRP A 1 126 ? 17.009 5.823 -18.246 1.00 75.75 126 TRP A N 1
ATOM 1030 C CA . TRP A 1 126 ? 16.550 6.845 -19.182 1.00 75.75 126 TRP A CA 1
ATOM 1031 C C . TRP A 1 126 ? 17.747 7.582 -19.801 1.00 75.75 126 TRP A C 1
ATOM 1033 O O . TRP A 1 126 ? 18.506 8.227 -19.081 1.00 75.75 126 TRP A O 1
ATOM 1043 N N . GLU A 1 127 ? 17.853 7.544 -21.130 1.00 62.69 127 GLU A N 1
ATOM 1044 C CA . GLU A 1 127 ? 18.757 8.370 -21.944 1.00 62.69 127 GLU A CA 1
ATOM 1045 C C . GLU A 1 127 ? 17.991 9.555 -22.560 1.00 62.69 127 GLU A C 1
ATOM 1047 O O . GLU A 1 127 ? 16.799 9.444 -22.867 1.00 62.69 127 GLU A O 1
ATOM 1052 N N . GLY A 1 128 ? 18.651 10.703 -22.717 1.00 58.03 128 GLY A N 1
ATOM 1053 C CA . GLY A 1 128 ? 18.057 11.932 -23.241 1.00 58.03 128 GLY A CA 1
ATOM 1054 C C . GLY A 1 128 ? 17.781 12.952 -22.142 1.00 58.03 128 GLY A C 1
ATOM 1055 O O . GLY A 1 128 ? 16.791 12.854 -21.409 1.00 58.03 128 GLY A O 1
ATOM 1056 N N . GLY A 1 129 ? 18.666 13.945 -22.043 1.00 54.09 129 GLY A N 1
ATOM 1057 C CA . GLY A 1 129 ? 18.575 15.057 -21.097 1.00 54.09 129 GLY A CA 1
ATOM 1058 C C . GLY A 1 129 ? 17.296 15.885 -21.262 1.00 54.09 129 GLY A C 1
ATOM 1059 O O . GLY A 1 129 ? 17.240 16.845 -22.026 1.00 54.09 129 GLY A O 1
ATOM 1060 N N . VAL A 1 130 ? 16.245 15.553 -20.514 1.00 54.47 130 VAL A N 1
ATOM 1061 C CA . VAL A 1 130 ? 15.029 16.373 -20.436 1.00 54.47 130 VAL A CA 1
ATOM 1062 C C . VAL A 1 130 ? 15.163 17.333 -19.260 1.00 54.47 130 VAL A C 1
ATOM 1064 O O . VAL A 1 130 ? 15.366 16.888 -18.137 1.00 54.47 130 VAL A O 1
ATOM 1067 N N . ARG A 1 131 ? 14.996 18.644 -19.502 1.00 54.34 131 ARG A N 1
ATOM 1068 C CA . ARG A 1 131 ? 14.841 19.689 -18.464 1.00 54.34 131 ARG A CA 1
ATOM 1069 C C . ARG A 1 131 ? 15.783 19.503 -17.266 1.00 54.34 131 ARG A C 1
ATOM 1071 O O . ARG A 1 131 ? 15.329 19.355 -16.133 1.00 54.34 131 ARG A O 1
ATOM 1078 N N . ASP A 1 132 ? 17.085 19.498 -17.545 1.00 59.44 132 ASP A N 1
ATOM 1079 C CA . ASP A 1 132 ? 18.151 19.467 -16.543 1.00 59.44 132 ASP A CA 1
ATOM 1080 C C . ASP A 1 132 ? 18.427 18.145 -15.798 1.00 59.44 132 ASP A C 1
ATOM 1082 O O . ASP A 1 132 ? 19.135 18.151 -14.778 1.00 59.44 132 ASP A O 1
ATOM 1086 N N . TYR A 1 133 ? 17.902 17.014 -16.268 1.00 65.75 133 TYR A N 1
ATOM 1087 C CA . TYR A 1 133 ? 18.333 15.700 -15.785 1.00 65.75 133 TYR A CA 1
ATOM 1088 C C . TYR A 1 133 ? 19.585 15.233 -16.545 1.00 65.75 133 TYR A C 1
ATOM 1090 O O . TYR A 1 133 ? 19.559 15.235 -17.776 1.00 65.75 133 TYR A O 1
ATOM 1098 N N . PRO A 1 134 ? 20.681 14.865 -15.847 1.00 72.12 134 PRO A N 1
ATOM 1099 C CA . PRO A 1 134 ? 21.888 14.388 -16.509 1.00 72.12 134 PRO A CA 1
ATOM 1100 C C . PRO A 1 134 ? 21.645 13.014 -17.133 1.00 72.12 134 PRO A C 1
ATOM 1102 O O . PRO A 1 134 ? 20.925 12.186 -16.568 1.00 72.12 134 PRO A O 1
ATOM 1105 N N . GLU A 1 135 ? 22.281 12.779 -18.275 1.00 82.19 135 GLU A N 1
ATOM 1106 C CA . GLU A 1 135 ? 22.383 11.448 -18.865 1.00 82.19 135 GLU A CA 1
ATOM 1107 C C . GLU A 1 135 ? 23.290 10.562 -18.009 1.00 82.19 135 GLU A C 1
ATOM 1109 O O . GLU A 1 135 ? 24.189 11.046 -17.312 1.00 82.19 135 GLU A O 1
ATOM 1114 N N . PHE A 1 136 ? 23.029 9.257 -18.035 1.00 88.19 136 PHE A N 1
ATOM 1115 C CA . PHE A 1 136 ? 23.906 8.290 -17.388 1.00 88.19 136 PHE A CA 1
ATOM 1116 C C . PHE A 1 136 ? 25.160 8.081 -18.239 1.00 88.19 136 PHE A C 1
ATOM 1118 O O . PHE A 1 136 ? 25.074 7.999 -19.460 1.00 88.19 136 PHE A O 1
ATOM 1125 N N . SER A 1 137 ? 26.322 7.987 -17.594 1.00 88.88 137 SER A N 1
ATOM 1126 C CA . SER A 1 137 ? 27.577 7.663 -18.279 1.00 88.88 137 SER A CA 1
ATOM 1127 C C . SER A 1 137 ? 27.602 6.208 -18.765 1.00 88.88 137 SER A C 1
ATOM 1129 O O . SER A 1 137 ? 26.875 5.354 -18.252 1.00 88.88 137 SER A O 1
ATOM 1131 N N . GLU A 1 138 ? 28.498 5.888 -19.701 1.00 90.06 138 GLU A N 1
ATOM 1132 C CA . GLU A 1 138 ? 28.718 4.503 -20.146 1.00 90.06 138 GLU A CA 1
ATOM 1133 C C . GLU A 1 138 ? 29.079 3.572 -18.977 1.00 90.06 138 GLU A C 1
ATOM 1135 O O . GLU A 1 138 ? 28.535 2.473 -18.868 1.00 90.06 138 GLU A O 1
ATOM 1140 N N . ASP A 1 139 ? 29.920 4.034 -18.045 1.00 91.56 139 ASP A N 1
ATOM 1141 C CA . ASP A 1 139 ? 30.285 3.283 -16.836 1.00 91.56 139 ASP A CA 1
ATOM 1142 C C . ASP A 1 139 ? 29.067 2.984 -15.952 1.00 91.56 139 ASP A C 1
ATOM 1144 O O . ASP A 1 139 ? 28.941 1.899 -15.377 1.00 91.56 139 ASP A O 1
ATOM 1148 N N . GLN A 1 140 ? 28.144 3.940 -15.845 1.00 93.00 140 GLN A N 1
ATOM 1149 C CA . GLN A 1 140 ? 26.895 3.786 -15.109 1.00 93.00 140 GLN A CA 1
ATOM 1150 C C . GLN A 1 140 ? 25.949 2.788 -15.774 1.00 93.00 140 GLN A C 1
ATOM 1152 O O . GLN A 1 140 ? 25.381 1.938 -15.080 1.00 93.00 140 GLN A O 1
ATOM 1157 N N . ILE A 1 141 ? 25.810 2.863 -17.098 1.00 92.75 141 ILE A N 1
ATOM 1158 C CA . ILE A 1 141 ? 24.998 1.937 -17.893 1.00 92.75 141 ILE A CA 1
ATOM 1159 C C . ILE A 1 141 ? 25.563 0.520 -17.785 1.00 92.75 141 ILE A C 1
ATOM 1161 O O . ILE A 1 141 ? 24.831 -0.410 -17.439 1.00 92.75 141 ILE A O 1
ATOM 1165 N N . LYS A 1 142 ? 26.877 0.359 -17.976 1.00 94.31 142 LYS A N 1
ATOM 1166 C CA . LYS A 1 142 ? 27.573 -0.923 -17.836 1.00 94.31 142 LYS A CA 1
ATOM 1167 C C . LYS A 1 142 ? 27.389 -1.509 -16.440 1.00 94.31 142 LYS A C 1
ATOM 1169 O O . LYS A 1 142 ? 26.978 -2.658 -16.305 1.00 94.31 142 LYS A O 1
ATOM 1174 N N . ALA A 1 143 ? 27.609 -0.713 -15.394 1.00 95.75 143 ALA A N 1
ATOM 1175 C CA . ALA A 1 143 ? 27.439 -1.162 -14.018 1.00 95.75 143 ALA A CA 1
ATOM 1176 C C . ALA A 1 143 ? 25.996 -1.585 -13.694 1.00 95.75 143 ALA A C 1
ATOM 1178 O O . ALA A 1 143 ? 25.799 -2.520 -12.915 1.00 95.75 143 ALA A O 1
ATOM 1179 N N . PHE A 1 144 ? 24.996 -0.898 -14.256 1.00 95.81 144 PHE A N 1
ATOM 1180 C CA . PHE A 1 144 ? 23.591 -1.279 -14.120 1.00 95.81 144 PHE A CA 1
ATOM 1181 C C . PHE A 1 144 ? 23.310 -2.610 -14.822 1.00 95.81 144 PHE A C 1
ATOM 1183 O O . PHE A 1 144 ? 22.741 -3.507 -14.202 1.00 95.81 144 PHE A O 1
ATOM 1190 N N . ALA A 1 145 ? 23.741 -2.758 -16.078 1.00 95.56 145 ALA A N 1
ATOM 1191 C CA . ALA A 1 145 ? 23.540 -3.970 -16.867 1.00 95.56 145 ALA A CA 1
ATOM 1192 C C . ALA A 1 145 ? 24.215 -5.192 -16.225 1.00 95.56 145 ALA A C 1
ATOM 1194 O O . ALA A 1 145 ? 23.567 -6.217 -16.026 1.00 95.56 145 ALA A O 1
ATOM 1195 N N . GLU A 1 146 ? 25.480 -5.066 -15.813 1.00 97.31 146 GLU A N 1
ATOM 1196 C CA . GLU A 1 146 ? 26.208 -6.123 -15.100 1.00 97.31 146 GLU A CA 1
ATOM 1197 C C . GLU A 1 146 ? 25.487 -6.532 -13.812 1.00 97.31 146 GLU A C 1
ATOM 1199 O O . GLU A 1 146 ? 25.326 -7.719 -13.540 1.00 97.31 146 GLU A O 1
ATOM 1204 N N . ALA A 1 147 ? 25.004 -5.565 -13.025 1.00 97.44 147 ALA A N 1
ATOM 1205 C CA . ALA A 1 147 ? 24.257 -5.859 -11.807 1.00 97.44 147 ALA A CA 1
ATOM 1206 C C . ALA A 1 147 ? 22.909 -6.538 -12.102 1.00 97.44 147 ALA A C 1
ATOM 1208 O O . ALA A 1 147 ? 22.543 -7.483 -11.406 1.00 97.44 147 ALA A O 1
ATOM 1209 N N . TYR A 1 148 ? 22.186 -6.108 -13.135 1.00 95.88 148 TYR A N 1
ATOM 1210 C CA . TYR A 1 148 ? 20.902 -6.701 -13.518 1.00 95.88 148 TYR A CA 1
ATOM 1211 C C . TYR A 1 148 ? 21.061 -8.155 -13.980 1.00 95.88 148 TYR A C 1
ATOM 1213 O O . TYR A 1 148 ? 20.260 -9.014 -13.624 1.00 95.88 148 TYR A O 1
ATOM 1221 N N . LEU A 1 149 ? 22.124 -8.441 -14.734 1.00 95.19 149 LEU A N 1
ATOM 1222 C CA . LEU A 1 149 ? 22.428 -9.778 -15.249 1.00 95.19 149 LEU A CA 1
ATOM 1223 C C . LEU A 1 149 ? 23.139 -10.676 -14.224 1.00 95.19 149 LEU A C 1
ATOM 1225 O O . LEU A 1 149 ? 23.308 -11.867 -14.470 1.00 95.19 149 LEU A O 1
ATOM 1229 N N . SER A 1 150 ? 23.541 -10.134 -13.069 1.00 96.69 150 SER A N 1
ATOM 1230 C CA . SER A 1 150 ? 24.301 -10.875 -12.048 1.00 96.69 150 SER A CA 1
ATOM 1231 C C . SER A 1 150 ? 23.484 -11.891 -11.244 1.00 96.69 150 SER A C 1
ATOM 1233 O O . SER A 1 150 ? 24.062 -12.669 -10.486 1.00 96.69 150 SER A O 1
ATOM 1235 N N . MET A 1 151 ? 22.155 -11.886 -11.368 1.00 94.69 151 MET A N 1
ATOM 1236 C CA . MET A 1 151 ? 21.278 -12.797 -10.637 1.00 94.69 151 MET A CA 1
ATOM 1237 C C . MET A 1 151 ? 20.107 -13.285 -11.503 1.00 94.69 151 MET A C 1
ATOM 1239 O O . MET A 1 151 ? 19.698 -12.571 -12.425 1.00 94.69 151 MET A O 1
ATOM 1243 N N . PRO A 1 152 ? 19.555 -14.487 -11.232 1.00 94.44 152 PRO A N 1
ATOM 1244 C CA . PRO A 1 152 ? 18.367 -14.962 -11.928 1.00 94.44 152 PRO A CA 1
ATOM 1245 C C . PRO A 1 152 ? 17.179 -14.037 -11.666 1.00 94.44 152 PRO A C 1
ATOM 1247 O O . PRO A 1 152 ? 17.147 -13.288 -10.686 1.00 94.44 152 PRO A O 1
ATOM 1250 N N . GLU A 1 153 ? 16.206 -14.084 -12.570 1.00 93.94 153 GLU A N 1
ATOM 1251 C CA . GLU A 1 153 ? 14.968 -13.329 -12.414 1.00 93.94 153 GLU A CA 1
ATOM 1252 C C . GLU A 1 153 ? 14.179 -13.876 -11.236 1.00 93.94 153 GLU A C 1
ATOM 1254 O O . GLU A 1 153 ? 13.973 -15.085 -11.139 1.00 93.94 153 GLU A O 1
ATOM 1259 N N . GLY A 1 154 ? 13.791 -12.992 -10.322 1.00 94.44 154 GLY A N 1
ATOM 1260 C CA . GLY A 1 154 ? 12.813 -13.339 -9.306 1.00 94.44 154 GLY A CA 1
ATOM 1261 C C . GLY A 1 154 ? 11.397 -13.096 -9.805 1.00 94.44 154 GLY A C 1
ATOM 1262 O O . GLY A 1 154 ? 11.175 -12.673 -10.934 1.00 94.44 154 GLY A O 1
ATOM 1263 N N . HIS A 1 155 ? 10.437 -13.323 -8.927 1.00 92.88 155 HIS A N 1
ATOM 1264 C CA . HIS A 1 155 ? 9.025 -13.090 -9.181 1.00 92.88 155 HIS A CA 1
ATOM 1265 C C . HIS A 1 155 ? 8.353 -12.636 -7.889 1.00 92.88 155 HIS A C 1
ATOM 1267 O O . HIS A 1 155 ? 8.904 -12.772 -6.792 1.00 92.88 155 HIS A O 1
ATOM 1273 N N . VAL A 1 156 ? 7.165 -12.063 -8.022 1.00 95.25 156 VAL A N 1
ATOM 1274 C CA . VAL A 1 156 ? 6.324 -11.685 -6.887 1.00 95.25 156 VAL A CA 1
ATOM 1275 C C . VAL A 1 156 ? 5.203 -12.698 -6.710 1.00 95.25 156 VAL A C 1
ATOM 1277 O O . VAL A 1 156 ? 4.656 -13.225 -7.674 1.00 95.25 156 VAL A O 1
ATOM 1280 N N . GLU A 1 157 ? 4.841 -12.953 -5.459 1.00 94.94 157 GLU A N 1
ATOM 1281 C CA . GLU A 1 157 ? 3.751 -13.854 -5.093 1.00 94.94 157 GLU A CA 1
ATOM 1282 C C . GLU A 1 157 ? 2.781 -13.143 -4.162 1.00 94.94 157 GLU A C 1
ATOM 1284 O O . GLU A 1 157 ? 3.119 -12.148 -3.524 1.00 94.94 157 GLU A O 1
ATOM 1289 N N . ARG A 1 158 ? 1.562 -13.664 -4.061 1.00 94.88 158 ARG A N 1
ATOM 1290 C CA . ARG A 1 158 ? 0.533 -13.105 -3.188 1.00 94.88 158 ARG A CA 1
ATOM 1291 C C . ARG A 1 158 ? 0.998 -13.053 -1.726 1.00 94.88 158 ARG A C 1
ATOM 1293 O O . ARG A 1 158 ? 1.438 -14.058 -1.171 1.00 94.88 158 ARG A O 1
ATOM 1300 N N . ALA A 1 159 ? 0.853 -11.893 -1.088 1.00 96.31 159 ALA A N 1
ATOM 1301 C CA . ALA A 1 159 ? 1.262 -11.689 0.299 1.00 96.31 159 ALA A CA 1
ATOM 1302 C C . ALA A 1 159 ? 0.256 -12.238 1.327 1.00 96.31 159 ALA A C 1
ATOM 1304 O O . ALA A 1 159 ? -0.930 -12.392 1.043 1.00 96.31 159 ALA A O 1
ATOM 1305 N N . PRO A 1 160 ? 0.682 -12.425 2.591 1.00 96.00 160 PRO A N 1
ATOM 1306 C CA . PRO A 1 160 ? -0.233 -12.644 3.711 1.00 96.00 160 PRO A CA 1
ATOM 1307 C C . PRO A 1 160 ? -0.946 -11.365 4.190 1.00 96.00 160 PRO A C 1
ATOM 1309 O O . PRO A 1 160 ? -1.934 -11.470 4.920 1.00 96.00 160 PRO A O 1
ATOM 1312 N N . VAL A 1 161 ? -0.456 -10.176 3.819 1.00 97.75 161 VAL A N 1
ATOM 1313 C CA . VAL A 1 161 ? -1.032 -8.870 4.180 1.00 97.75 161 VAL A CA 1
ATOM 1314 C C . VAL A 1 161 ? -1.642 -8.219 2.943 1.00 97.75 161 VAL A C 1
ATOM 1316 O O . VAL A 1 161 ? -0.978 -8.129 1.917 1.00 97.75 161 VAL A O 1
ATOM 1319 N N . ALA A 1 162 ? -2.856 -7.694 3.060 1.00 96.44 162 ALA A N 1
ATOM 1320 C CA . ALA A 1 162 ? -3.438 -6.782 2.082 1.00 96.44 162 ALA A CA 1
ATOM 1321 C C . ALA A 1 162 ? -3.592 -5.387 2.688 1.00 96.44 162 ALA A C 1
ATOM 1323 O O . ALA A 1 162 ? -4.062 -5.249 3.818 1.00 96.44 162 ALA A O 1
ATOM 1324 N N . ILE A 1 163 ? -3.253 -4.352 1.926 1.00 94.50 163 ILE A N 1
ATOM 1325 C CA . ILE A 1 163 ? -3.615 -2.969 2.228 1.00 94.50 163 ILE A CA 1
ATOM 1326 C C . ILE A 1 163 ? -4.687 -2.557 1.229 1.00 94.50 163 ILE A C 1
ATOM 1328 O O . ILE A 1 163 ? -4.435 -2.478 0.025 1.00 94.50 163 ILE A O 1
ATOM 1332 N N . ILE A 1 164 ? -5.883 -2.290 1.742 1.00 92.69 164 ILE A N 1
ATOM 1333 C CA . ILE A 1 164 ? -6.976 -1.757 0.945 1.00 92.69 164 ILE A CA 1
ATOM 1334 C C . ILE A 1 164 ? -6.786 -0.253 0.814 1.00 92.69 164 ILE A C 1
ATOM 1336 O O . ILE A 1 164 ? -6.670 0.461 1.816 1.00 92.69 164 ILE A O 1
ATOM 1340 N N . VAL A 1 165 ? -6.780 0.211 -0.430 1.00 84.38 165 VAL A N 1
ATOM 1341 C CA . VAL A 1 165 ? -6.675 1.623 -0.791 1.00 84.38 165 VAL A CA 1
ATOM 1342 C C . VAL A 1 165 ? -7.842 2.028 -1.685 1.00 84.38 165 VAL A C 1
ATOM 1344 O O . VAL A 1 165 ? -8.379 1.220 -2.442 1.00 84.38 165 VAL A O 1
ATOM 1347 N N . ASP A 1 166 ? -8.223 3.299 -1.626 1.00 78.88 166 ASP A N 1
ATOM 1348 C CA . ASP A 1 166 ? -9.150 3.894 -2.585 1.00 78.88 166 ASP A CA 1
ATOM 1349 C C . ASP A 1 166 ? -8.415 4.990 -3.373 1.00 78.88 166 ASP A C 1
ATOM 1351 O O . ASP A 1 166 ? -8.069 6.029 -2.804 1.00 78.88 166 ASP A O 1
ATOM 1355 N N . PRO A 1 167 ? -8.149 4.792 -4.676 1.00 66.38 167 PRO A N 1
ATOM 1356 C CA . PRO A 1 167 ? -7.505 5.802 -5.510 1.00 66.38 167 PRO A CA 1
ATOM 1357 C C . PRO A 1 167 ? -8.256 7.139 -5.556 1.00 66.38 167 PRO A C 1
ATOM 1359 O O . PRO A 1 167 ? -7.615 8.178 -5.748 1.00 66.38 167 PRO A O 1
ATOM 1362 N N . ILE A 1 168 ? -9.576 7.159 -5.309 1.00 65.81 168 ILE A N 1
ATOM 1363 C CA . ILE A 1 168 ? -10.363 8.401 -5.216 1.00 65.81 168 ILE A CA 1
ATOM 1364 C C . ILE A 1 168 ? -9.830 9.298 -4.082 1.00 65.81 168 ILE A C 1
ATOM 1366 O O . ILE A 1 168 ? -9.930 10.525 -4.149 1.00 65.81 168 ILE A O 1
ATOM 1370 N N . MET A 1 169 ? -9.151 8.736 -3.076 1.00 61.56 169 MET A N 1
ATOM 1371 C CA . MET A 1 169 ? -8.487 9.509 -2.020 1.00 61.56 169 MET A CA 1
ATOM 1372 C C . MET A 1 169 ? -7.420 10.478 -2.551 1.00 61.56 169 MET A C 1
ATOM 1374 O O . MET A 1 169 ? -7.184 11.513 -1.925 1.00 61.56 169 MET A O 1
ATOM 1378 N N . SER A 1 170 ? -6.799 10.184 -3.700 1.00 56.81 170 SER A N 1
ATOM 1379 C CA . SER A 1 170 ? -5.801 11.065 -4.330 1.00 56.81 170 SER A CA 1
ATOM 1380 C C . SER A 1 170 ? -6.422 12.339 -4.914 1.00 56.81 170 SER A C 1
ATOM 1382 O O . SER A 1 170 ? -5.797 13.400 -4.896 1.00 56.81 170 SER A O 1
ATOM 1384 N N . VAL A 1 171 ? -7.677 12.254 -5.369 1.00 53.59 171 VAL A N 1
ATOM 1385 C CA . VAL A 1 171 ? -8.427 13.362 -5.985 1.00 53.59 171 VAL A CA 1
ATOM 1386 C C . VAL A 1 171 ? -9.327 14.093 -4.993 1.00 53.59 171 VAL A C 1
ATOM 1388 O O . VAL A 1 171 ? -9.902 15.131 -5.318 1.00 53.59 171 VAL A O 1
ATOM 1391 N N . PHE A 1 172 ? -9.440 13.585 -3.765 1.00 53.69 172 PHE A N 1
ATOM 1392 C CA . PHE A 1 172 ? -10.251 14.215 -2.743 1.00 53.69 172 PHE A CA 1
ATOM 1393 C C . PHE A 1 172 ? -9.696 15.568 -2.331 1.00 53.69 172 PHE A C 1
ATOM 1395 O O . PHE A 1 172 ? -8.574 15.719 -1.832 1.00 53.69 172 PHE A O 1
ATOM 1402 N N . ASP A 1 173 ? -10.540 16.569 -2.509 1.00 43.06 173 ASP A N 1
ATOM 1403 C CA . ASP A 1 173 ? -10.234 17.957 -2.255 1.00 43.06 173 ASP A CA 1
ATOM 1404 C C . ASP A 1 173 ? -10.373 18.253 -0.751 1.00 43.06 173 ASP A C 1
ATOM 1406 O O . ASP A 1 173 ? -11.255 18.984 -0.310 1.00 43.06 173 ASP A O 1
ATOM 1410 N N . TYR A 1 174 ? -9.444 17.758 0.077 1.00 45.03 174 TYR A N 1
ATOM 1411 C CA . TYR A 1 174 ? -8.942 18.670 1.107 1.00 45.03 174 TYR A CA 1
ATOM 1412 C C . TYR A 1 174 ? -8.221 19.749 0.313 1.00 45.03 174 TYR A C 1
ATOM 1414 O O . TYR A 1 174 ? -7.056 19.560 -0.059 1.00 45.03 174 TYR A O 1
ATOM 1422 N N . ARG A 1 175 ? -8.961 20.791 -0.092 1.00 36.09 175 ARG A N 1
ATOM 1423 C CA . ARG A 1 175 ? -8.399 21.932 -0.809 1.00 36.09 175 ARG A CA 1
ATOM 1424 C C . ARG A 1 175 ? -7.117 22.311 -0.092 1.00 36.09 175 ARG A C 1
ATOM 1426 O O . ARG A 1 175 ? -7.108 22.427 1.137 1.00 36.09 175 ARG A O 1
ATOM 1433 N N . SER A 1 176 ? -6.043 22.502 -0.849 1.00 37.59 176 SER A N 1
ATOM 1434 C CA . SER A 1 176 ? -4.898 23.275 -0.388 1.00 37.59 176 SER A CA 1
ATOM 1435 C C . SER A 1 176 ? -5.406 24.686 -0.081 1.00 37.59 176 SER A C 1
ATOM 1437 O O . SER A 1 176 ? -5.385 25.574 -0.928 1.00 37.59 176 SER A O 1
ATOM 1439 N N . GLY A 1 177 ? -5.993 24.863 1.097 1.00 42.25 177 GLY A N 1
ATOM 1440 C CA . GLY A 1 177 ? -6.446 26.152 1.572 1.00 42.25 177 GLY A CA 1
ATOM 1441 C C . GLY A 1 177 ? -5.249 26.968 2.036 1.00 42.25 177 GLY A C 1
ATOM 1442 O O . GLY A 1 177 ? -4.233 26.427 2.484 1.00 42.25 177 GLY A O 1
ATOM 1443 N N . VAL A 1 178 ? -5.387 28.284 1.939 1.00 41.34 178 VAL A N 1
ATOM 1444 C CA . VAL A 1 178 ? -4.424 29.248 2.474 1.00 41.34 178 VAL A CA 1
ATOM 1445 C C . VAL A 1 178 ? -4.301 29.046 3.996 1.00 41.34 178 VAL A C 1
ATOM 1447 O O . VAL A 1 178 ? -5.290 28.780 4.679 1.00 41.34 178 VAL A O 1
ATOM 1450 N N . GLY A 1 179 ? -3.086 29.130 4.545 1.00 54.19 179 GLY A N 1
ATOM 1451 C CA . GLY A 1 179 ? -2.842 28.984 5.987 1.00 54.19 179 GLY A CA 1
ATOM 1452 C C . GLY A 1 179 ? -2.790 27.528 6.475 1.00 54.19 179 GLY A C 1
ATOM 1453 O O . GLY A 1 179 ? -2.125 26.685 5.871 1.00 54.19 179 GLY A O 1
ATOM 1454 N N . GLY A 1 180 ? -3.453 27.218 7.597 1.00 42.94 180 GLY A N 1
ATOM 1455 C CA . GLY A 1 180 ? -3.373 25.916 8.286 1.00 42.94 180 GLY A CA 1
ATOM 1456 C C . GLY A 1 180 ? -3.868 24.702 7.482 1.00 42.94 180 GLY A C 1
ATOM 1457 O O . GLY A 1 180 ? -3.439 23.582 7.746 1.00 42.94 180 GLY A O 1
ATOM 1458 N N . LEU A 1 181 ? -4.696 24.919 6.455 1.00 41.50 181 LEU A N 1
ATOM 1459 C CA . LEU A 1 181 ? -5.215 23.877 5.557 1.00 41.50 181 LEU A CA 1
ATOM 1460 C C . LEU A 1 181 ? -4.143 23.309 4.606 1.00 41.50 181 LEU A C 1
ATOM 1462 O O . LEU A 1 181 ? -4.220 22.146 4.212 1.00 41.50 181 LEU A O 1
ATOM 1466 N N . SER A 1 182 ? -3.092 24.081 4.300 1.00 45.84 182 SER A N 1
ATOM 1467 C CA . SER A 1 182 ? -1.935 23.605 3.526 1.00 45.84 182 SER A CA 1
ATOM 1468 C C . SER A 1 182 ? -1.206 22.436 4.206 1.00 45.84 182 SER A C 1
ATOM 1470 O O . SER A 1 182 ? -0.705 21.542 3.521 1.00 45.84 182 SER A O 1
ATOM 1472 N N . LYS A 1 183 ? -1.205 22.384 5.548 1.00 43.72 183 LYS A N 1
ATOM 1473 C CA . LYS A 1 183 ? -0.559 21.314 6.325 1.00 43.72 183 LYS A CA 1
ATOM 1474 C C . LYS A 1 183 ? -1.256 19.962 6.145 1.00 43.72 183 LYS A C 1
ATOM 1476 O O . LYS A 1 183 ? -0.570 18.959 6.003 1.00 43.72 183 LYS A O 1
ATOM 1481 N N . LEU A 1 184 ? -2.589 19.944 6.050 1.00 42.62 184 LEU A N 1
ATOM 1482 C CA . LEU A 1 184 ? -3.382 18.713 5.897 1.00 42.62 184 LEU A CA 1
ATOM 1483 C C . LEU A 1 184 ? -3.281 18.109 4.486 1.00 42.62 184 LEU A C 1
ATOM 1485 O O . LEU A 1 184 ? -3.354 16.895 4.323 1.00 42.62 184 LEU A O 1
ATOM 1489 N N . SER A 1 185 ? -3.050 18.935 3.458 1.00 42.59 185 SER A N 1
ATOM 1490 C CA . SER A 1 185 ? -2.890 18.460 2.073 1.00 42.59 185 SER A CA 1
ATOM 1491 C C . SER A 1 185 ? -1.651 17.574 1.858 1.00 42.59 185 SER A C 1
ATOM 1493 O O . SER A 1 185 ? -1.676 16.696 0.999 1.00 42.59 185 SER A O 1
ATOM 1495 N N . ARG A 1 186 ? -0.597 17.748 2.673 1.00 43.50 186 ARG A N 1
ATOM 1496 C CA . ARG A 1 186 ? 0.635 16.935 2.633 1.00 43.50 186 ARG A CA 1
ATOM 1497 C C . ARG A 1 186 ? 0.448 15.516 3.178 1.00 43.50 186 ARG A C 1
ATOM 1499 O O . ARG A 1 186 ? 1.310 14.674 2.964 1.00 43.50 186 ARG A O 1
ATOM 1506 N N . LEU A 1 187 ? -0.670 15.259 3.857 1.00 48.16 187 LEU A N 1
ATOM 1507 C CA . LEU A 1 187 ? -0.988 13.975 4.482 1.00 48.16 187 LEU A CA 1
ATOM 1508 C C . LEU A 1 187 ? -1.823 13.066 3.573 1.00 48.16 187 LEU A C 1
ATOM 1510 O O . LEU A 1 187 ? -2.055 11.908 3.923 1.00 48.16 187 LEU A O 1
ATOM 1514 N N . LYS A 1 188 ? -2.279 13.563 2.410 1.00 55.38 188 LYS A N 1
ATOM 1515 C CA . LYS A 1 188 ? -3.095 12.787 1.464 1.00 55.38 188 LYS A CA 1
ATOM 1516 C C . LYS A 1 188 ? -2.343 11.525 1.055 1.00 55.38 188 LYS A C 1
ATOM 1518 O O . LYS A 1 188 ? -1.301 11.608 0.415 1.00 55.38 188 LYS A O 1
ATOM 1523 N N . MET A 1 189 ? -2.867 10.368 1.463 1.00 67.38 189 MET A N 1
ATOM 1524 C CA . MET A 1 189 ? -2.307 9.032 1.196 1.00 67.38 189 MET A CA 1
ATOM 1525 C C . MET A 1 189 ? -0.891 8.786 1.747 1.00 67.38 189 MET A C 1
ATOM 1527 O O . MET A 1 189 ? -0.378 7.672 1.639 1.00 67.38 189 MET A O 1
ATOM 1531 N N . MET A 1 190 ? -0.287 9.783 2.409 1.00 73.50 190 MET A N 1
ATOM 1532 C CA . MET A 1 190 ? 1.018 9.674 3.057 1.00 73.50 190 MET A CA 1
ATOM 1533 C C . MET A 1 190 ? 0.993 8.573 4.112 1.00 73.50 190 MET A C 1
ATOM 1535 O O . MET A 1 190 ? 1.941 7.810 4.221 1.00 73.50 190 MET A O 1
ATOM 1539 N N . ASP A 1 191 ? -0.108 8.445 4.847 1.00 77.94 191 ASP A N 1
ATOM 1540 C CA . ASP A 1 191 ? -0.253 7.418 5.873 1.00 77.94 191 ASP A CA 1
ATOM 1541 C C . ASP A 1 191 ? -0.165 6.003 5.274 1.00 77.94 191 ASP A C 1
ATOM 1543 O O . ASP A 1 191 ? 0.631 5.191 5.734 1.00 77.94 191 ASP A O 1
ATOM 1547 N N . SER A 1 192 ? -0.871 5.734 4.169 1.00 79.62 192 SER A N 1
ATOM 1548 C CA . SER A 1 192 ? -0.799 4.450 3.455 1.00 79.62 192 SER A CA 1
ATOM 1549 C C . SER A 1 192 ? 0.601 4.197 2.882 1.00 79.62 192 SER A C 1
ATOM 1551 O O . SER A 1 192 ? 1.135 3.096 3.021 1.00 79.62 192 SER A O 1
ATOM 1553 N N . ALA A 1 193 ? 1.247 5.225 2.317 1.00 81.50 193 ALA A N 1
ATOM 1554 C CA . ALA A 1 193 ? 2.634 5.147 1.853 1.00 81.50 193 ALA A CA 1
ATOM 1555 C C . ALA A 1 193 ? 3.629 4.820 2.976 1.00 81.50 193 ALA A C 1
ATOM 1557 O O . ALA A 1 193 ? 4.547 4.015 2.800 1.00 81.50 193 ALA A O 1
ATOM 1558 N N . LEU A 1 194 ? 3.438 5.420 4.148 1.00 87.56 194 LEU A N 1
ATOM 1559 C CA . LEU A 1 1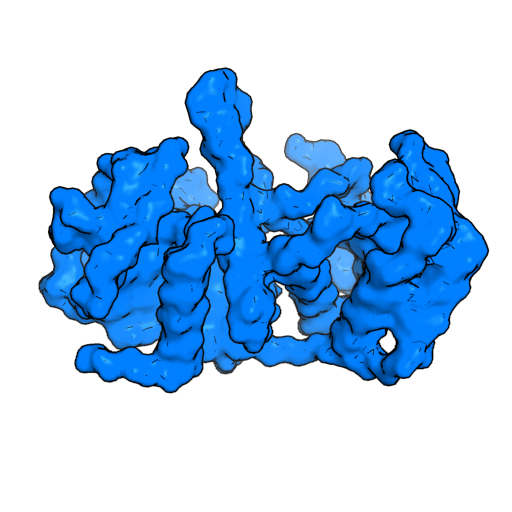94 ? 4.272 5.170 5.312 1.00 87.56 194 LEU A CA 1
ATOM 1560 C C . LEU A 1 194 ? 3.981 3.799 5.934 1.00 87.56 194 LEU A C 1
ATOM 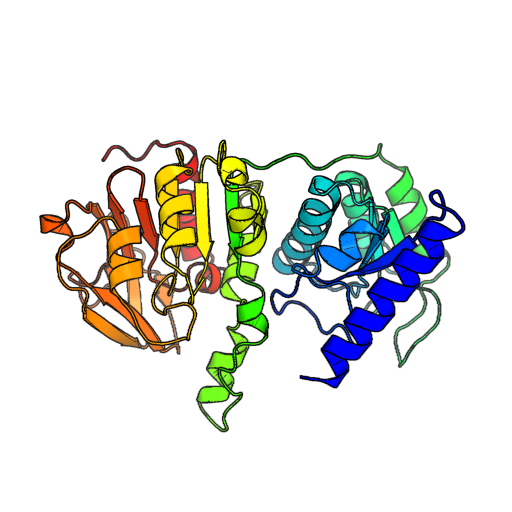1562 O O . LEU A 1 194 ? 4.919 3.146 6.377 1.00 87.56 194 LEU A O 1
ATOM 1566 N N . ILE A 1 195 ? 2.740 3.304 5.899 1.00 90.81 195 ILE A N 1
ATOM 1567 C CA . ILE A 1 195 ? 2.413 1.927 6.308 1.00 90.81 195 ILE A CA 1
ATOM 1568 C C . ILE A 1 195 ? 3.141 0.913 5.420 1.00 90.81 195 ILE A C 1
ATOM 1570 O O . ILE A 1 195 ? 3.752 -0.015 5.950 1.00 90.81 195 ILE A O 1
ATOM 1574 N N . MET A 1 196 ? 3.164 1.113 4.096 1.00 92.25 196 MET A N 1
ATOM 1575 C CA . MET A 1 196 ? 3.969 0.274 3.194 1.00 92.25 196 MET A CA 1
ATOM 1576 C C . MET A 1 196 ? 5.453 0.295 3.583 1.00 92.25 196 MET A C 1
ATOM 1578 O O . MET A 1 196 ? 6.098 -0.749 3.633 1.00 92.25 196 MET A O 1
ATOM 1582 N N . ALA A 1 197 ? 5.998 1.469 3.919 1.00 92.31 197 ALA A N 1
ATOM 1583 C CA . ALA A 1 197 ? 7.382 1.594 4.374 1.00 92.31 197 ALA A CA 1
ATOM 1584 C C . ALA A 1 197 ? 7.639 0.871 5.710 1.00 92.31 197 ALA A C 1
ATOM 1586 O O . ALA A 1 197 ? 8.697 0.266 5.882 1.00 92.31 197 ALA A O 1
ATOM 1587 N N . ILE A 1 198 ? 6.680 0.902 6.645 1.00 94.75 198 ILE A N 1
ATOM 1588 C CA . ILE A 1 198 ? 6.741 0.154 7.911 1.00 94.75 198 ILE A CA 1
ATOM 1589 C C . ILE A 1 198 ? 6.759 -1.355 7.639 1.00 94.75 198 ILE A C 1
ATOM 1591 O O . ILE A 1 198 ? 7.591 -2.060 8.209 1.00 94.75 198 ILE A O 1
ATOM 1595 N N . LEU A 1 199 ? 5.877 -1.850 6.768 1.00 95.81 199 LEU A N 1
ATOM 1596 C CA . LEU A 1 199 ? 5.814 -3.268 6.395 1.00 95.81 199 LEU A CA 1
ATOM 1597 C C . LEU A 1 199 ? 7.101 -3.719 5.695 1.00 95.81 199 LEU A C 1
ATOM 1599 O O . LEU A 1 199 ? 7.678 -4.744 6.061 1.00 95.81 199 LEU A O 1
ATOM 1603 N N . TRP A 1 200 ? 7.613 -2.897 4.777 1.00 95.00 200 TRP A N 1
ATOM 1604 C CA . TRP A 1 200 ? 8.897 -3.115 4.116 1.00 95.00 200 TRP A CA 1
ATOM 1605 C C . TRP A 1 200 ? 10.056 -3.222 5.116 1.00 95.00 200 TRP A C 1
ATOM 1607 O O . TRP A 1 200 ? 10.812 -4.195 5.092 1.00 95.00 200 TRP A O 1
ATOM 1617 N N . ASP A 1 201 ? 10.176 -2.265 6.042 1.00 94.44 201 ASP A N 1
ATOM 1618 C CA . ASP A 1 201 ? 11.190 -2.290 7.106 1.00 94.44 201 ASP A CA 1
ATOM 1619 C C . ASP A 1 201 ? 11.044 -3.520 8.017 1.00 94.44 201 ASP A C 1
ATOM 1621 O O . ASP A 1 201 ? 12.037 -4.074 8.493 1.00 94.44 201 ASP A O 1
ATOM 1625 N N . ALA A 1 202 ? 9.807 -3.969 8.245 1.00 94.75 202 ALA A N 1
ATOM 1626 C CA . ALA A 1 202 ? 9.494 -5.152 9.037 1.00 94.75 202 ALA A CA 1
ATOM 1627 C C . ALA A 1 202 ? 9.777 -6.479 8.317 1.00 94.75 202 ALA A C 1
ATOM 1629 O O . ALA A 1 202 ? 9.701 -7.528 8.969 1.00 94.75 202 ALA A O 1
ATOM 1630 N N . ARG A 1 203 ? 10.097 -6.435 7.013 1.00 95.00 203 ARG A N 1
ATOM 1631 C CA . ARG A 1 203 ? 10.139 -7.590 6.100 1.00 95.00 203 ARG A CA 1
ATOM 1632 C C . ARG A 1 203 ? 8.820 -8.366 6.082 1.00 95.00 203 ARG A C 1
ATOM 1634 O O . ARG A 1 203 ? 8.813 -9.593 6.021 1.00 95.00 203 ARG A O 1
ATOM 1641 N N . LEU A 1 204 ? 7.713 -7.641 6.192 1.00 95.25 204 LEU A N 1
ATOM 1642 C CA . LEU A 1 204 ? 6.373 -8.183 6.038 1.00 95.25 204 LEU A CA 1
ATOM 1643 C C . LEU A 1 204 ? 5.937 -7.926 4.607 1.00 95.25 204 LEU A C 1
ATOM 1645 O O . LEU A 1 204 ? 5.794 -6.775 4.203 1.00 95.25 204 LEU A O 1
ATOM 1649 N N . ASP A 1 205 ? 5.765 -9.001 3.850 1.00 96.19 205 ASP A N 1
ATOM 1650 C CA . ASP A 1 205 ? 5.271 -8.910 2.487 1.00 96.19 205 ASP A CA 1
ATOM 1651 C C . ASP A 1 205 ? 3.797 -8.469 2.473 1.00 96.19 205 ASP A C 1
ATOM 1653 O O . ASP A 1 205 ? 3.021 -8.856 3.354 1.00 96.19 205 ASP A O 1
ATOM 1657 N N . PHE A 1 206 ? 3.424 -7.644 1.497 1.00 96.81 206 PHE A N 1
ATOM 1658 C CA . PHE A 1 206 ? 2.109 -7.021 1.399 1.00 96.81 206 PHE A CA 1
ATOM 1659 C C . PHE A 1 206 ? 1.659 -6.844 -0.052 1.00 96.81 206 PHE A C 1
ATOM 1661 O O . PHE A 1 206 ? 2.479 -6.596 -0.932 1.00 96.81 206 PHE A O 1
ATOM 1668 N N . ASP A 1 207 ? 0.348 -6.917 -0.266 1.00 95.56 207 ASP A N 1
ATOM 1669 C CA . ASP A 1 207 ? -0.320 -6.599 -1.525 1.00 95.56 207 ASP A CA 1
ATOM 1670 C C . ASP A 1 207 ? -1.104 -5.291 -1.380 1.00 95.56 207 ASP A C 1
ATOM 1672 O O . ASP A 1 207 ? -1.629 -4.978 -0.306 1.00 95.56 207 ASP A O 1
ATOM 1676 N N . LEU A 1 208 ? -1.220 -4.541 -2.474 1.00 91.75 208 LEU A N 1
ATOM 1677 C CA . LEU A 1 208 ? -2.199 -3.464 -2.591 1.00 91.75 208 LEU A CA 1
ATOM 1678 C C . LEU A 1 208 ? -3.440 -3.988 -3.297 1.00 91.75 208 LEU A C 1
ATOM 1680 O O . LEU A 1 208 ? -3.332 -4.626 -4.341 1.00 91.75 208 LEU A O 1
ATOM 1684 N N . ILE A 1 209 ? -4.608 -3.679 -2.745 1.00 91.12 209 ILE A N 1
ATOM 1685 C CA . ILE A 1 209 ? -5.897 -4.037 -3.334 1.00 91.12 209 ILE A CA 1
ATOM 1686 C C . ILE A 1 209 ? -6.764 -2.790 -3.345 1.00 91.12 209 ILE A C 1
ATOM 1688 O O . ILE A 1 209 ? -6.865 -2.089 -2.336 1.00 91.12 209 ILE A O 1
ATOM 1692 N N . THR A 1 210 ? -7.389 -2.490 -4.475 1.00 88.12 210 THR A N 1
ATOM 1693 C CA . THR A 1 210 ? -8.311 -1.358 -4.541 1.00 88.12 210 THR A CA 1
ATOM 1694 C C . THR A 1 210 ? -9.699 -1.743 -4.033 1.00 88.12 210 THR A C 1
ATOM 1696 O O . THR A 1 210 ? -10.092 -2.912 -4.039 1.00 88.12 210 THR A O 1
ATOM 1699 N N . VAL A 1 211 ? -10.487 -0.750 -3.618 1.00 88.81 211 VAL A N 1
ATOM 1700 C CA . VAL A 1 211 ? -11.923 -0.951 -3.357 1.00 88.81 211 VAL A CA 1
ATOM 1701 C C . VAL A 1 211 ? -12.613 -1.578 -4.576 1.00 88.81 211 VAL A C 1
ATOM 1703 O O . VAL A 1 211 ? -13.404 -2.504 -4.423 1.00 88.81 211 VAL A O 1
ATOM 1706 N N . GLU A 1 212 ? -12.276 -1.135 -5.788 1.00 86.62 212 GLU A N 1
ATOM 1707 C CA . GLU A 1 212 ? -12.864 -1.647 -7.029 1.00 86.62 212 GLU A CA 1
ATOM 1708 C C . GLU A 1 212 ? -12.525 -3.123 -7.288 1.00 86.62 212 GLU A C 1
ATOM 1710 O O . GLU A 1 212 ? -13.422 -3.893 -7.641 1.00 86.62 212 GLU A O 1
ATOM 1715 N N . ASP A 1 213 ? -11.283 -3.549 -7.024 1.00 89.62 213 ASP A N 1
ATOM 1716 C CA . ASP A 1 213 ? -10.874 -4.960 -7.111 1.00 89.62 213 ASP A CA 1
ATOM 1717 C C . ASP A 1 213 ? -11.754 -5.853 -6.233 1.00 89.62 213 ASP A C 1
ATOM 1719 O O . ASP A 1 213 ? -12.193 -6.922 -6.658 1.00 89.62 213 ASP A O 1
ATOM 1723 N N . ILE A 1 214 ? -12.058 -5.392 -5.018 1.00 93.44 214 ILE A N 1
ATOM 1724 C CA . ILE A 1 214 ? -12.892 -6.115 -4.050 1.00 93.44 214 ILE A CA 1
ATOM 1725 C C . ILE A 1 214 ? -14.342 -6.185 -4.526 1.00 93.44 214 ILE A C 1
ATOM 1727 O O . ILE A 1 214 ? -14.992 -7.221 -4.391 1.00 93.44 214 ILE A O 1
ATOM 1731 N N . ILE A 1 215 ? -14.867 -5.098 -5.096 1.00 92.00 215 ILE A N 1
ATOM 1732 C CA . ILE A 1 215 ? -16.231 -5.070 -5.631 1.00 92.00 215 ILE A CA 1
ATOM 1733 C C . ILE A 1 215 ? -16.379 -6.007 -6.839 1.00 92.00 215 ILE A C 1
ATOM 1735 O O . ILE A 1 215 ? -17.428 -6.647 -6.973 1.00 92.00 215 ILE A O 1
ATOM 1739 N N . LYS A 1 216 ? -15.359 -6.090 -7.705 1.00 90.69 216 LYS A N 1
ATOM 1740 C CA . LYS A 1 216 ? -15.343 -6.952 -8.901 1.00 90.69 216 LYS A CA 1
ATOM 1741 C C . LYS A 1 216 ? -15.091 -8.418 -8.565 1.00 90.69 216 LYS A C 1
ATOM 1743 O O . LYS A 1 216 ? -15.744 -9.289 -9.133 1.00 90.69 216 LYS A O 1
ATOM 1748 N N . ASN A 1 217 ? -14.177 -8.689 -7.638 1.00 93.69 217 ASN A N 1
ATOM 1749 C CA . ASN A 1 217 ? -13.828 -10.032 -7.195 1.00 93.69 217 ASN A CA 1
ATOM 1750 C C . ASN A 1 217 ? -13.782 -10.109 -5.657 1.00 93.69 217 ASN A C 1
ATOM 1752 O O . ASN A 1 217 ? -12.703 -10.058 -5.067 1.00 93.69 217 ASN A O 1
ATOM 1756 N N . PRO A 1 218 ? -14.933 -10.293 -4.983 1.00 95.25 218 PRO A N 1
ATOM 1757 C CA . PRO A 1 218 ? -14.997 -10.364 -3.520 1.00 95.25 218 PRO A CA 1
ATOM 1758 C C . PRO A 1 218 ? -14.115 -11.451 -2.896 1.00 95.25 218 PRO A C 1
ATOM 1760 O O . PRO A 1 218 ? -13.647 -11.303 -1.766 1.00 95.25 218 PRO A O 1
ATOM 1763 N N . GLU A 1 219 ? -13.875 -12.545 -3.623 1.00 95.69 219 GLU A N 1
ATOM 1764 C CA . GLU A 1 219 ? -13.057 -13.663 -3.150 1.00 95.69 219 GLU A CA 1
ATOM 1765 C C . GLU A 1 219 ? -11.564 -13.306 -3.087 1.00 95.69 219 GLU A C 1
ATOM 1767 O O . GLU A 1 219 ? -10.796 -14.040 -2.463 1.00 95.69 219 GLU A O 1
ATOM 1772 N N . ILE A 1 220 ? -11.142 -12.163 -3.652 1.00 93.75 220 ILE A N 1
ATOM 1773 C CA . ILE A 1 220 ? -9.760 -11.675 -3.551 1.00 93.75 220 ILE A CA 1
ATOM 1774 C C . ILE A 1 220 ? -9.325 -11.492 -2.097 1.00 93.75 220 ILE A C 1
ATOM 1776 O O . ILE A 1 220 ? -8.143 -11.590 -1.807 1.00 93.75 220 ILE A O 1
ATOM 1780 N N . LEU A 1 221 ? -10.248 -11.279 -1.154 1.00 95.44 221 LEU A N 1
ATOM 1781 C CA . LEU A 1 221 ? -9.904 -11.152 0.265 1.00 95.44 221 LEU A CA 1
ATOM 1782 C C . LEU A 1 221 ? -9.621 -12.504 0.947 1.00 95.44 221 LEU A C 1
ATOM 1784 O O . LEU A 1 221 ? -9.013 -12.543 2.019 1.00 95.44 221 LEU A O 1
ATOM 1788 N N . ASN A 1 222 ? -9.995 -13.628 0.326 1.00 91.75 222 ASN A N 1
ATOM 1789 C CA . ASN A 1 222 ? -9.794 -14.953 0.907 1.00 91.75 222 ASN A CA 1
ATOM 1790 C C . ASN A 1 222 ? -8.311 -15.315 0.958 1.00 91.75 222 ASN A C 1
ATOM 1792 O O . ASN A 1 222 ? -7.662 -15.407 -0.081 1.00 91.75 222 ASN A O 1
ATOM 1796 N N . GLY A 1 223 ? -7.799 -15.624 2.146 1.00 87.38 223 GLY A N 1
ATOM 1797 C CA . GLY A 1 223 ? -6.425 -16.102 2.335 1.00 87.38 223 GLY A CA 1
ATOM 1798 C C . GLY A 1 223 ? -5.456 -15.049 2.867 1.00 87.38 223 GLY A C 1
ATOM 1799 O O . GLY A 1 223 ? -4.366 -15.417 3.300 1.00 87.38 223 GLY A O 1
ATOM 1800 N N . TYR A 1 224 ? -5.857 -13.774 2.937 1.00 95.94 224 TYR A N 1
ATOM 1801 C CA . TYR A 1 224 ? -5.090 -12.783 3.691 1.00 95.94 224 TYR A CA 1
ATOM 1802 C C . TYR A 1 224 ? -5.220 -13.036 5.193 1.00 95.94 224 TYR A C 1
ATOM 1804 O O . TYR A 1 224 ? -6.319 -13.206 5.729 1.00 95.94 224 TYR A O 1
ATOM 1812 N N . LYS A 1 225 ? -4.077 -13.041 5.882 1.00 96.25 225 LYS A N 1
ATOM 1813 C CA . LYS A 1 225 ? -3.997 -13.135 7.346 1.00 96.25 225 LYS A CA 1
ATOM 1814 C C . LYS A 1 225 ? -4.306 -11.796 8.007 1.00 96.25 225 LYS A C 1
ATOM 1816 O O . LYS A 1 225 ? -4.850 -11.779 9.107 1.00 96.25 225 LYS A O 1
ATOM 1821 N N . LEU A 1 226 ? -3.974 -10.697 7.330 1.00 97.19 226 LEU A N 1
ATOM 1822 C CA . LEU A 1 226 ? -4.231 -9.333 7.776 1.00 97.19 226 LEU A CA 1
ATOM 1823 C C . LEU A 1 226 ? -4.714 -8.482 6.599 1.00 97.19 226 LEU A C 1
ATOM 1825 O O . LEU A 1 226 ? -4.043 -8.406 5.573 1.00 97.19 226 LEU A O 1
ATOM 1829 N N . VAL A 1 227 ? -5.849 -7.812 6.773 1.00 97.56 227 VAL A N 1
ATOM 1830 C CA . VAL A 1 227 ? -6.414 -6.846 5.829 1.00 97.56 227 VAL A CA 1
ATOM 1831 C C . VAL A 1 227 ? -6.442 -5.480 6.505 1.00 97.56 227 VAL A C 1
ATOM 1833 O O . VAL A 1 227 ? -7.172 -5.272 7.470 1.00 97.56 227 VAL A O 1
ATOM 1836 N N . ILE A 1 228 ? -5.632 -4.547 6.015 1.00 95.88 228 ILE A N 1
ATOM 1837 C CA . ILE A 1 228 ? -5.515 -3.186 6.540 1.00 95.88 228 ILE A CA 1
ATOM 1838 C C . ILE A 1 228 ? -6.382 -2.258 5.695 1.00 95.88 228 ILE A C 1
ATOM 1840 O O . ILE A 1 228 ? -6.100 -2.043 4.521 1.00 95.88 228 ILE A O 1
ATOM 1844 N N . ILE A 1 229 ? -7.408 -1.665 6.297 1.00 93.56 229 ILE A N 1
ATOM 1845 C CA . ILE A 1 229 ? -8.244 -0.643 5.660 1.00 93.56 229 ILE A CA 1
ATOM 1846 C C . ILE A 1 229 ? -7.659 0.713 6.045 1.00 93.56 229 ILE A C 1
ATOM 1848 O O . ILE A 1 229 ? -7.971 1.249 7.109 1.00 93.56 229 ILE A O 1
ATOM 1852 N N . SER A 1 230 ? -6.760 1.242 5.213 1.00 87.19 230 SER A N 1
ATOM 1853 C CA . SER A 1 230 ? -6.001 2.455 5.536 1.00 87.19 230 SER A CA 1
ATOM 1854 C C . SER A 1 230 ? -6.695 3.702 5.004 1.00 87.19 230 SER A C 1
ATOM 1856 O O . SER A 1 230 ? -6.629 3.994 3.813 1.00 87.19 230 SER A O 1
ATOM 1858 N N . ASN A 1 231 ? -7.351 4.453 5.895 1.00 82.25 231 ASN A N 1
ATOM 1859 C CA . ASN A 1 231 ? -7.995 5.733 5.576 1.00 82.25 231 ASN A CA 1
ATOM 1860 C C . ASN A 1 231 ? -8.965 5.693 4.378 1.00 82.25 231 ASN A C 1
ATOM 1862 O O . ASN A 1 231 ? -9.190 6.716 3.740 1.00 82.25 231 ASN A O 1
ATOM 1866 N N . VAL A 1 232 ? -9.589 4.549 4.083 1.00 86.50 232 VAL A N 1
ATOM 1867 C CA . VAL A 1 232 ? -10.639 4.450 3.056 1.00 86.50 232 VAL A CA 1
ATOM 1868 C C . VAL A 1 232 ? -11.896 5.164 3.566 1.00 86.50 232 VAL A C 1
ATOM 1870 O O . VAL A 1 232 ? -12.742 4.577 4.240 1.00 86.50 232 VAL A O 1
ATOM 1873 N N . PHE A 1 233 ? -11.965 6.478 3.337 1.00 81.88 233 PHE A N 1
ATOM 1874 C CA . PHE A 1 233 ? -12.946 7.374 3.959 1.00 81.88 233 PHE A CA 1
ATOM 1875 C C . PHE A 1 233 ? -14.384 7.094 3.525 1.00 81.88 233 PHE A C 1
ATOM 1877 O O . PHE A 1 233 ? -15.285 7.120 4.367 1.00 81.88 233 PHE A O 1
ATOM 1884 N N . ARG A 1 234 ? -14.583 6.891 2.216 1.00 83.75 234 ARG A N 1
ATOM 1885 C CA . ARG A 1 234 ? -15.880 6.615 1.599 1.00 83.75 234 ARG A CA 1
ATOM 1886 C C . ARG A 1 234 ? -16.002 5.134 1.329 1.00 83.75 234 ARG A C 1
ATOM 1888 O O . ARG A 1 234 ? -15.150 4.556 0.667 1.00 83.75 234 ARG A O 1
ATOM 1895 N N . VAL A 1 235 ? -17.081 4.550 1.815 1.00 88.12 235 VAL A N 1
ATOM 1896 C CA . VAL A 1 235 ? -17.446 3.166 1.525 1.00 88.12 235 VAL A CA 1
ATOM 1897 C C . VAL A 1 235 ? -18.952 3.086 1.331 1.00 88.12 235 VAL A C 1
ATOM 1899 O O . VAL A 1 235 ? -19.694 3.966 1.773 1.00 88.12 235 VAL A O 1
ATOM 1902 N N . ASP A 1 236 ? -19.411 2.041 0.660 1.00 89.81 236 ASP A N 1
ATOM 1903 C CA . ASP A 1 236 ? 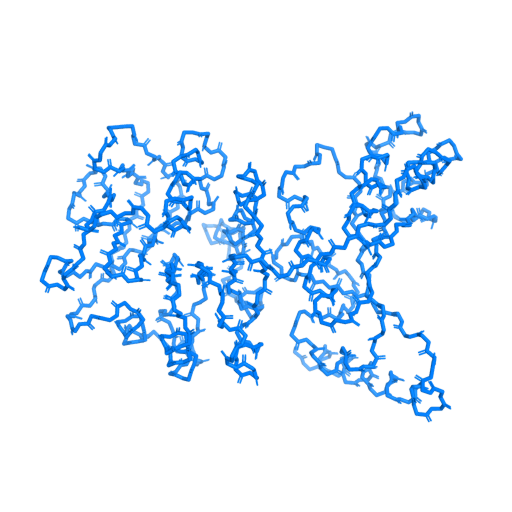-20.822 1.690 0.582 1.00 89.81 236 ASP A CA 1
ATOM 1904 C C . ASP A 1 236 ? -21.109 0.433 1.419 1.00 89.81 236 ASP A C 1
ATOM 1906 O O . ASP A 1 236 ? -20.205 -0.226 1.949 1.00 89.81 236 ASP A O 1
ATOM 1910 N N . ASP A 1 237 ? -22.391 0.098 1.561 1.00 92.94 237 ASP A N 1
ATOM 1911 C CA . ASP A 1 237 ? -22.802 -1.100 2.293 1.00 92.94 237 ASP A CA 1
ATOM 1912 C C . ASP A 1 237 ? -22.242 -2.378 1.651 1.00 92.94 237 ASP A C 1
ATOM 1914 O O . ASP A 1 237 ? -21.863 -3.304 2.369 1.00 92.94 237 ASP A O 1
ATOM 1918 N N . LYS A 1 238 ? -22.126 -2.407 0.315 1.00 94.88 238 LYS A N 1
ATOM 1919 C CA . LYS A 1 238 ? -21.616 -3.556 -0.442 1.00 94.88 238 LYS A CA 1
ATOM 1920 C C . LYS A 1 238 ? -20.164 -3.865 -0.075 1.00 94.88 238 LYS A C 1
ATOM 1922 O O . LYS A 1 238 ? -19.843 -5.022 0.194 1.00 94.88 238 LYS A O 1
ATOM 1927 N N . PHE A 1 239 ? -19.299 -2.856 -0.034 1.00 94.62 239 PHE A N 1
ATOM 1928 C CA . PHE A 1 239 ? -17.906 -2.988 0.375 1.00 94.62 239 PHE A CA 1
ATOM 1929 C C . PHE A 1 239 ? -17.799 -3.508 1.810 1.00 94.62 239 PHE A C 1
ATOM 1931 O O . PHE A 1 239 ? -17.090 -4.485 2.053 1.00 94.62 239 PHE A O 1
ATOM 1938 N N . ILE A 1 240 ? -18.539 -2.904 2.748 1.00 95.50 240 ILE A N 1
ATOM 1939 C CA . ILE A 1 240 ? -18.543 -3.328 4.156 1.00 95.50 240 ILE A CA 1
ATOM 1940 C C . ILE A 1 240 ? -18.978 -4.792 4.288 1.00 95.50 240 ILE A C 1
ATOM 1942 O O . ILE A 1 240 ? -18.315 -5.572 4.974 1.00 95.50 240 ILE A O 1
ATOM 1946 N N . ASP A 1 241 ? -20.045 -5.190 3.592 1.00 96.06 241 ASP A N 1
ATOM 1947 C CA . ASP A 1 241 ? -20.532 -6.568 3.596 1.00 96.06 241 ASP A CA 1
ATOM 1948 C C . ASP A 1 241 ? -19.500 -7.558 3.055 1.00 96.06 241 ASP A C 1
ATOM 1950 O O . ASP A 1 241 ? -19.318 -8.631 3.635 1.00 96.06 241 ASP A O 1
ATOM 1954 N N . ILE A 1 242 ? -18.812 -7.212 1.966 1.00 97.38 242 ILE A N 1
ATOM 1955 C CA . ILE A 1 242 ? -17.761 -8.058 1.397 1.00 97.38 242 ILE A CA 1
ATOM 1956 C C . ILE A 1 242 ? -16.602 -8.199 2.384 1.00 97.38 242 ILE A C 1
ATOM 1958 O O . ILE A 1 242 ? -16.209 -9.322 2.696 1.00 97.38 242 ILE A O 1
ATOM 1962 N N . VAL A 1 243 ? -16.082 -7.088 2.908 1.00 96.50 243 VAL A N 1
ATOM 1963 C CA . VAL A 1 243 ? -14.927 -7.091 3.814 1.00 96.50 243 VAL A CA 1
ATOM 1964 C C . VAL A 1 243 ? -15.195 -7.940 5.053 1.00 96.50 243 VAL A C 1
ATOM 1966 O O . VAL A 1 243 ? -14.373 -8.796 5.382 1.00 96.50 243 VAL A O 1
ATOM 1969 N N . ILE A 1 244 ? -16.353 -7.761 5.698 1.00 94.75 244 ILE A N 1
ATOM 1970 C CA . ILE A 1 244 ? -16.728 -8.515 6.902 1.00 94.75 244 ILE A CA 1
ATOM 1971 C C . ILE A 1 244 ? -16.914 -10.006 6.589 1.00 94.75 244 ILE A C 1
ATOM 1973 O O . ILE A 1 244 ? -16.459 -10.852 7.354 1.00 94.75 244 ILE A O 1
ATOM 1977 N N . LYS A 1 245 ? -17.582 -10.353 5.479 1.00 94.88 245 LYS A N 1
ATOM 1978 C CA . LYS A 1 245 ? -17.925 -11.754 5.164 1.00 94.88 245 LYS A CA 1
ATOM 1979 C C . LYS A 1 245 ? -16.757 -12.554 4.590 1.00 94.88 245 LYS A C 1
ATOM 1981 O O . LYS A 1 245 ? -16.714 -13.768 4.773 1.00 94.88 245 LYS A O 1
ATOM 1986 N N . ARG A 1 246 ? -15.853 -11.911 3.846 1.00 95.44 246 ARG A N 1
ATOM 1987 C CA . ARG A 1 246 ? -14.786 -12.589 3.085 1.00 95.44 246 ARG A CA 1
ATOM 1988 C C . ARG A 1 246 ? -13.440 -12.590 3.799 1.00 95.44 246 ARG A C 1
ATOM 1990 O O . ARG A 1 246 ? -12.620 -13.473 3.556 1.00 95.44 246 ARG A O 1
ATOM 1997 N N . THR A 1 247 ? -13.215 -11.668 4.732 1.00 94.81 247 THR A N 1
ATOM 1998 C CA . THR A 1 247 ? -11.965 -11.650 5.497 1.00 94.81 247 THR A CA 1
ATOM 1999 C C . THR A 1 247 ? -12.030 -12.638 6.659 1.00 94.81 247 THR A C 1
ATOM 2001 O O . THR A 1 247 ? -12.645 -12.370 7.687 1.00 94.81 247 THR A O 1
ATOM 2004 N N . LYS A 1 248 ? -11.356 -13.785 6.511 1.00 91.62 248 LYS A N 1
ATOM 2005 C CA . LYS A 1 248 ? -11.173 -14.758 7.607 1.00 91.62 248 LYS A CA 1
ATOM 2006 C C . LYS A 1 248 ? -10.041 -14.379 8.567 1.00 91.62 248 LYS A C 1
ATOM 2008 O O . LYS A 1 248 ? -10.044 -14.816 9.713 1.00 91.62 248 LYS A O 1
ATOM 2013 N N . GLY A 1 249 ? -9.062 -13.615 8.082 1.00 93.88 249 GLY A N 1
ATOM 2014 C CA . GLY A 1 249 ? -7.972 -13.075 8.889 1.00 93.88 249 GLY A CA 1
ATOM 2015 C C . GLY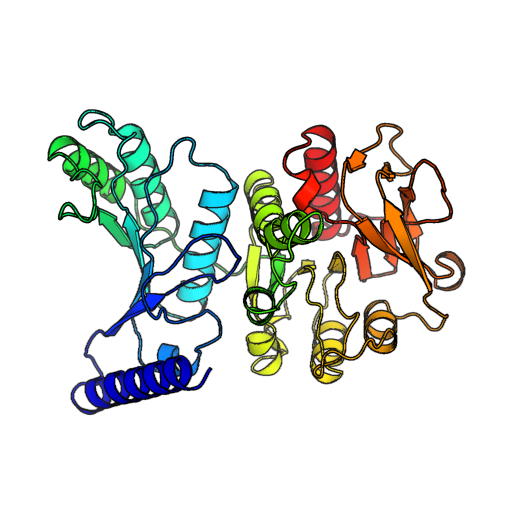 A 1 249 ? -8.404 -11.886 9.747 1.00 93.88 249 GLY A C 1
ATOM 2016 O O . GLY A 1 249 ? -9.594 -11.629 9.949 1.00 93.88 249 GLY A O 1
ATOM 2017 N N . VAL A 1 250 ? -7.415 -11.144 10.237 1.00 96.44 250 VAL A N 1
ATOM 2018 C CA . VAL A 1 250 ? -7.645 -9.917 11.000 1.00 96.44 250 VAL A CA 1
ATOM 2019 C C . VAL A 1 250 ? -7.992 -8.766 10.057 1.00 96.44 250 VAL A C 1
ATOM 2021 O O . VAL A 1 250 ? -7.283 -8.524 9.083 1.00 96.44 250 VAL A O 1
ATOM 2024 N N . ILE A 1 251 ? -9.043 -8.018 10.379 1.00 97.19 251 ILE A N 1
ATOM 2025 C CA . ILE A 1 251 ? -9.366 -6.725 9.777 1.00 97.19 251 ILE A CA 1
ATOM 2026 C C . ILE A 1 251 ? -8.781 -5.638 10.680 1.00 97.19 251 ILE A C 1
ATOM 2028 O O . ILE A 1 251 ? -9.179 -5.512 11.836 1.00 97.19 251 ILE A O 1
ATOM 2032 N N . LEU A 1 252 ? -7.851 -4.842 10.157 1.00 96.38 252 LEU A N 1
ATOM 2033 C CA . LEU A 1 252 ? -7.321 -3.658 10.825 1.00 96.38 252 LEU A CA 1
ATOM 2034 C C . LEU A 1 252 ? -7.955 -2.401 10.224 1.00 96.38 252 LEU A C 1
ATOM 2036 O O . LEU A 1 252 ? -7.590 -1.964 9.132 1.00 96.38 252 LEU A O 1
ATOM 2040 N N . VAL A 1 253 ? -8.894 -1.810 10.958 1.00 94.44 253 VAL A N 1
ATOM 2041 C CA . VAL A 1 253 ? -9.528 -0.532 10.623 1.00 94.44 253 VAL A CA 1
ATOM 2042 C C . VAL A 1 253 ? -8.584 0.589 11.036 1.00 94.44 253 VAL A C 1
ATOM 2044 O O . VAL A 1 253 ? -8.406 0.846 12.227 1.00 94.44 253 VAL A O 1
ATOM 2047 N N . GLN A 1 254 ? -7.945 1.235 10.064 1.00 89.88 254 GLN A N 1
ATOM 2048 C CA . GLN A 1 254 ? -6.913 2.225 10.335 1.00 89.88 254 GLN A CA 1
ATOM 2049 C C . GLN A 1 254 ? -7.360 3.633 9.950 1.00 89.88 254 GLN A C 1
ATOM 2051 O O . GLN A 1 254 ? -7.867 3.895 8.855 1.00 89.88 254 GLN A O 1
ATOM 2056 N N . GLY A 1 255 ? -7.120 4.555 10.876 1.00 84.62 255 GLY A N 1
ATOM 2057 C CA . GLY A 1 255 ? -7.355 5.969 10.690 1.00 84.62 255 GLY A CA 1
ATOM 2058 C C . GLY A 1 255 ? -8.841 6.307 10.619 1.00 84.62 255 GLY A C 1
ATOM 2059 O O . GLY A 1 255 ? -9.620 5.955 11.502 1.00 84.62 255 GLY A O 1
ATOM 2060 N N . ARG A 1 256 ? -9.235 7.001 9.553 1.00 83.38 256 ARG A N 1
ATOM 2061 C CA . ARG A 1 256 ? -10.594 7.526 9.339 1.00 83.38 256 ARG A CA 1
ATOM 2062 C C . ARG A 1 256 ? -11.409 6.709 8.331 1.00 83.38 256 ARG A C 1
ATOM 2064 O O . ARG A 1 256 ? -12.207 7.259 7.570 1.00 83.38 256 ARG A O 1
ATOM 2071 N N . ALA A 1 257 ? -11.184 5.399 8.306 1.00 87.56 257 ALA A N 1
ATOM 2072 C CA . ALA A 1 257 ? -11.909 4.486 7.433 1.00 87.56 257 ALA A CA 1
ATOM 2073 C C . ALA A 1 257 ? -13.425 4.468 7.731 1.00 87.56 257 ALA A C 1
ATOM 2075 O O . ALA A 1 257 ? -13.837 4.561 8.886 1.00 87.56 257 ALA A O 1
ATOM 2076 N N . ALA A 1 258 ? -14.245 4.322 6.684 1.00 89.12 258 ALA A N 1
ATOM 2077 C CA . ALA A 1 258 ? -15.700 4.136 6.751 1.00 89.12 258 ALA A CA 1
ATOM 2078 C C . ALA A 1 258 ? -16.506 5.241 7.478 1.00 89.12 258 ALA A C 1
ATOM 2080 O O . ALA A 1 258 ? -17.575 4.975 8.030 1.00 89.12 258 ALA A O 1
ATOM 2081 N N . LEU A 1 259 ? -16.017 6.487 7.485 1.00 85.88 259 LEU A N 1
ATOM 2082 C CA . LEU A 1 259 ? -16.718 7.625 8.107 1.00 85.88 259 LEU A CA 1
ATOM 2083 C C . LEU A 1 259 ? -17.764 8.284 7.202 1.00 85.88 259 LEU A C 1
ATOM 2085 O O . LEU A 1 259 ? -18.649 8.996 7.692 1.00 85.88 259 LEU A O 1
ATOM 2089 N N . TYR A 1 260 ? -17.646 8.092 5.892 1.00 84.56 260 TYR A N 1
ATOM 2090 C CA . TYR A 1 260 ? -18.500 8.715 4.892 1.00 84.56 260 TYR A CA 1
ATOM 2091 C C . TYR A 1 260 ? -19.114 7.648 3.989 1.00 84.56 260 TYR A C 1
ATOM 2093 O O . TYR A 1 260 ? -18.490 6.626 3.704 1.00 84.56 260 TYR A O 1
ATOM 2101 N N . ASP A 1 261 ? -20.332 7.901 3.519 1.00 83.62 261 ASP A N 1
ATOM 2102 C CA . ASP A 1 261 ? -20.943 7.085 2.474 1.00 83.62 261 ASP A CA 1
ATOM 2103 C C . ASP A 1 261 ? -20.360 7.404 1.085 1.00 83.62 261 ASP A C 1
ATOM 2105 O O . ASP A 1 261 ? -19.551 8.324 0.910 1.00 83.62 261 ASP A O 1
ATOM 2109 N N . GLN A 1 262 ? -20.796 6.656 0.072 1.00 80.44 262 GLN A N 1
ATOM 2110 C CA . GLN A 1 262 ? -20.399 6.838 -1.329 1.00 80.44 262 GLN A CA 1
ATOM 2111 C C . GLN A 1 262 ? -20.630 8.261 -1.878 1.00 80.44 262 GLN A C 1
ATOM 2113 O O . GLN A 1 262 ? -19.900 8.704 -2.764 1.00 80.44 262 GLN A O 1
ATOM 2118 N N . LEU A 1 263 ? -21.597 9.009 -1.329 1.00 80.62 263 LEU A N 1
ATOM 2119 C CA . LEU A 1 263 ? -21.892 10.393 -1.723 1.00 80.62 263 LEU A CA 1
ATOM 2120 C C . LEU A 1 263 ? -21.058 11.415 -0.933 1.00 80.62 263 LEU A C 1
ATOM 2122 O O . LEU A 1 263 ? -21.097 12.613 -1.213 1.00 80.62 263 LEU A O 1
ATOM 2126 N N . GLY A 1 264 ? -20.279 10.961 0.050 1.00 76.94 264 GLY A N 1
ATOM 2127 C CA . GLY A 1 264 ? -19.475 11.805 0.923 1.00 76.94 264 GLY A CA 1
ATOM 2128 C C . GLY A 1 264 ? -20.235 12.426 2.076 1.00 76.94 264 GLY A C 1
ATOM 2129 O O . GLY A 1 264 ? -19.696 13.320 2.730 1.00 76.94 264 GLY A O 1
ATOM 2130 N N . LYS A 1 265 ? -21.452 11.961 2.356 1.00 82.38 265 LYS A N 1
ATOM 2131 C CA . LYS A 1 265 ? -22.171 12.355 3.559 1.00 82.38 265 LYS A CA 1
ATOM 2132 C C . LYS A 1 265 ? -21.624 11.552 4.733 1.00 82.38 265 LYS A C 1
ATOM 2134 O O . LYS A 1 265 ? -21.383 10.351 4.640 1.00 82.38 265 LYS A O 1
ATOM 2139 N N . LYS A 1 266 ? -21.406 12.234 5.857 1.00 84.81 266 LYS A N 1
ATOM 2140 C CA . LYS A 1 266 ? -20.956 11.592 7.094 1.00 84.81 266 LYS A CA 1
ATOM 2141 C C . LYS A 1 266 ? -21.982 10.541 7.527 1.00 84.81 266 LYS A C 1
ATOM 2143 O O . LYS A 1 266 ? -23.148 10.878 7.736 1.00 84.81 266 LYS A O 1
ATOM 2148 N N . ASN A 1 267 ? -21.539 9.297 7.681 1.00 87.44 267 ASN A N 1
ATOM 2149 C CA . ASN A 1 267 ? -22.385 8.167 8.042 1.00 87.44 267 ASN A CA 1
ATOM 2150 C C . ASN A 1 267 ? -21.607 7.178 8.921 1.00 87.44 267 ASN A C 1
ATOM 2152 O O . ASN A 1 267 ? -20.943 6.268 8.434 1.00 87.44 267 ASN A O 1
ATOM 2156 N N . LEU A 1 268 ? -21.719 7.345 10.241 1.00 90.50 268 LEU A N 1
ATOM 2157 C CA . LEU A 1 268 ? -21.022 6.495 11.212 1.00 90.50 268 LEU A CA 1
ATOM 2158 C C . LEU A 1 268 ? -21.598 5.074 11.295 1.00 90.50 268 LEU A C 1
ATOM 2160 O O . LEU A 1 268 ? -20.977 4.208 11.904 1.00 90.50 268 LEU A O 1
ATOM 2164 N N . THR A 1 269 ? -22.751 4.801 10.677 1.00 93.00 269 THR A N 1
ATOM 2165 C CA . THR A 1 269 ? -23.343 3.456 10.644 1.00 93.00 269 THR A CA 1
ATOM 2166 C C . THR A 1 269 ? -22.435 2.467 9.913 1.00 93.00 269 THR A C 1
ATOM 2168 O O . THR A 1 269 ? -22.328 1.318 10.334 1.00 93.00 269 THR A O 1
ATOM 2171 N N . LEU A 1 270 ? -21.725 2.912 8.873 1.00 93.56 270 LEU A N 1
ATOM 2172 C CA . LEU A 1 270 ? -20.780 2.078 8.124 1.00 93.56 270 LEU A CA 1
ATOM 2173 C C . LEU A 1 270 ? -19.585 1.675 8.998 1.00 93.56 270 LEU A C 1
ATOM 2175 O O . LEU A 1 270 ? -19.275 0.489 9.100 1.00 93.56 270 LEU A O 1
ATOM 2179 N N . LEU A 1 271 ? -18.983 2.635 9.711 1.00 94.69 271 LEU A N 1
ATOM 2180 C CA . LEU A 1 271 ? -17.935 2.354 10.695 1.00 94.69 271 LEU A CA 1
ATOM 2181 C C . LEU A 1 271 ? -18.439 1.442 11.825 1.00 94.69 271 LEU A C 1
ATOM 2183 O O . LEU A 1 271 ? -17.749 0.494 12.188 1.00 94.69 271 LEU A O 1
ATOM 2187 N N . LYS A 1 272 ? -19.650 1.672 12.353 1.00 95.69 272 LYS A N 1
ATOM 2188 C CA . LYS A 1 272 ? -20.247 0.801 13.381 1.00 95.69 272 LYS A CA 1
ATOM 2189 C C . LYS A 1 272 ? -20.353 -0.646 12.913 1.00 95.69 272 LYS A C 1
ATOM 2191 O O . LYS A 1 272 ? -19.957 -1.551 13.641 1.00 95.69 272 LYS A O 1
ATOM 2196 N N . ARG A 1 273 ? -20.852 -0.860 11.692 1.00 95.62 273 ARG A N 1
ATOM 2197 C CA . ARG A 1 273 ? -20.941 -2.192 11.080 1.00 95.62 273 ARG A CA 1
ATOM 2198 C C . ARG A 1 273 ? -19.559 -2.815 10.913 1.00 95.62 273 ARG A C 1
ATOM 2200 O O . ARG A 1 273 ? -19.384 -3.969 11.284 1.00 95.62 273 ARG A O 1
ATOM 2207 N N . LEU A 1 274 ? -18.582 -2.050 10.422 1.00 95.31 274 LEU A N 1
ATOM 2208 C CA . LEU A 1 274 ? -17.204 -2.513 10.236 1.00 95.31 274 LEU A CA 1
ATOM 2209 C C . LEU A 1 274 ? -16.528 -2.931 11.551 1.00 95.31 274 LEU A C 1
ATOM 2211 O O . LEU A 1 274 ? -15.786 -3.906 11.571 1.00 95.31 274 LEU A O 1
ATOM 2215 N N . LEU A 1 275 ? -16.807 -2.218 12.644 1.00 96.31 275 LEU A N 1
ATOM 2216 C CA . LEU A 1 275 ? -16.348 -2.551 13.999 1.00 96.31 275 LEU A CA 1
ATOM 2217 C C . LEU A 1 275 ? -17.221 -3.628 14.678 1.00 96.31 275 LEU A C 1
ATOM 2219 O O . LEU A 1 275 ? -16.891 -4.140 15.747 1.00 96.31 275 LEU A O 1
ATOM 2223 N N . GLY A 1 276 ? -18.365 -3.976 14.087 1.00 95.75 276 GLY A N 1
ATOM 2224 C CA . GLY A 1 276 ? -19.338 -4.887 14.681 1.00 95.75 276 GLY A CA 1
ATOM 2225 C C . GLY A 1 276 ? -19.862 -4.398 16.033 1.00 95.75 276 GLY A C 1
ATOM 2226 O O . GLY A 1 276 ? -19.899 -5.192 16.976 1.00 95.75 276 GLY A O 1
ATOM 2227 N N . ILE A 1 277 ? -20.200 -3.108 16.143 1.00 96.50 277 ILE A N 1
ATOM 2228 C CA . ILE A 1 277 ? -20.719 -2.482 17.372 1.00 96.50 277 ILE A CA 1
ATOM 2229 C C . ILE A 1 277 ? -22.147 -1.956 17.214 1.00 96.50 277 ILE A C 1
ATOM 2231 O O . ILE A 1 277 ? -22.551 -1.531 16.126 1.00 96.50 277 ILE A O 1
ATOM 2235 N N . ASN A 1 278 ? -22.894 -1.918 18.319 1.00 94.19 278 ASN A N 1
ATOM 2236 C CA . ASN A 1 278 ? -24.291 -1.467 18.338 1.00 94.19 278 ASN A CA 1
ATOM 2237 C C . ASN A 1 278 ? -24.472 -0.066 18.937 1.00 94.19 278 ASN A C 1
ATOM 2239 O O . ASN A 1 278 ? -25.405 0.648 18.557 1.00 94.19 278 ASN A O 1
ATOM 2243 N N . GLY A 1 279 ? -23.570 0.353 19.817 1.00 91.38 279 GLY A N 1
ATOM 2244 C CA . GLY A 1 279 ? -23.573 1.623 20.528 1.00 91.38 279 GLY A CA 1
ATOM 2245 C C . GLY A 1 279 ? -23.341 2.835 19.632 1.00 91.38 279 GLY A C 1
ATOM 2246 O O . GLY A 1 279 ? -23.045 2.736 18.437 1.00 91.38 279 GLY A O 1
ATOM 2247 N N . SER A 1 280 ? -23.538 4.026 20.187 1.00 92.62 280 SER A N 1
ATOM 2248 C CA . SER A 1 280 ? -23.249 5.273 19.482 1.00 92.62 280 SER A CA 1
ATOM 2249 C C . SER A 1 280 ? -21.739 5.503 19.384 1.00 92.62 280 SER A C 1
ATOM 2251 O O . SER A 1 280 ? -20.975 5.168 20.286 1.00 92.62 280 SER A O 1
ATOM 2253 N N . ILE A 1 281 ? -21.317 6.096 18.266 1.00 93.31 281 ILE A N 1
ATOM 2254 C CA . ILE A 1 281 ? -19.960 6.614 18.098 1.00 93.31 281 ILE A CA 1
ATOM 2255 C C . ILE A 1 281 ? -20.024 8.130 18.253 1.00 93.31 281 ILE A C 1
ATOM 2257 O O . ILE A 1 281 ? -20.816 8.794 17.580 1.00 93.31 281 ILE A O 1
ATOM 2261 N N . VAL A 1 282 ? -19.146 8.673 19.088 1.00 89.88 282 VAL A N 1
ATOM 2262 C CA . VAL A 1 282 ? -18.873 10.105 19.197 1.00 89.88 282 VAL A CA 1
ATOM 2263 C C . VAL A 1 282 ? -17.471 10.357 18.657 1.00 89.88 282 VAL A C 1
ATOM 2265 O O . VAL A 1 282 ? -16.513 9.733 19.098 1.00 89.88 282 VAL A O 1
ATOM 2268 N N . GLU A 1 283 ? -17.325 11.265 17.695 1.00 85.44 283 GLU A N 1
ATOM 2269 C CA . GLU A 1 283 ? -15.995 11.713 17.271 1.00 85.44 283 GLU A CA 1
ATOM 2270 C C . GLU A 1 283 ? -15.520 12.839 18.184 1.00 85.44 283 GLU A C 1
ATOM 2272 O O . GLU A 1 283 ? -16.166 13.886 18.267 1.00 85.44 283 GLU A O 1
ATOM 2277 N N . ILE A 1 284 ? -14.365 12.645 18.820 1.00 83.25 284 ILE A N 1
ATOM 2278 C CA . ILE A 1 284 ? -13.679 13.703 19.560 1.00 83.25 284 ILE A CA 1
ATOM 2279 C C . ILE A 1 284 ? -12.497 14.205 18.741 1.00 83.25 284 ILE A C 1
ATOM 2281 O O . ILE A 1 284 ? -11.766 13.444 18.107 1.00 83.25 284 ILE A O 1
ATOM 2285 N N . ASN A 1 285 ? -12.334 15.522 18.761 1.00 80.38 285 ASN A N 1
ATOM 2286 C CA . ASN A 1 285 ? -11.198 16.207 18.180 1.00 80.38 285 ASN A CA 1
ATOM 2287 C C . ASN A 1 285 ? -10.084 16.329 19.225 1.00 80.38 285 ASN A C 1
ATOM 2289 O O . ASN A 1 285 ? -10.307 16.873 20.307 1.00 80.38 285 ASN A O 1
ATOM 2293 N N . ILE A 1 286 ? -8.896 15.834 18.890 1.00 74.31 286 ILE A N 1
ATOM 2294 C CA . ILE A 1 286 ? -7.719 15.890 19.749 1.00 74.31 286 ILE A CA 1
ATOM 2295 C C . ILE A 1 286 ? -6.543 16.425 18.935 1.00 74.31 286 ILE A C 1
ATOM 2297 O O . ILE A 1 286 ? -6.273 15.969 17.827 1.00 74.31 286 ILE A O 1
ATOM 2301 N N . SER A 1 287 ? -5.807 17.377 19.501 1.00 74.44 287 SER A N 1
ATOM 2302 C CA . SER A 1 287 ? -4.581 17.928 18.918 1.00 74.44 287 SER A CA 1
ATOM 2303 C C . SER A 1 287 ? -3.399 17.720 19.856 1.00 74.44 287 SER A C 1
ATOM 2305 O O . SER A 1 287 ? -3.577 17.809 21.069 1.00 74.44 287 SER A O 1
ATOM 2307 N N . ASN A 1 288 ? -2.193 17.537 19.306 1.00 72.25 288 ASN A N 1
ATOM 2308 C CA . ASN A 1 288 ? -0.942 17.443 20.078 1.00 72.25 288 ASN A CA 1
ATOM 2309 C C . ASN A 1 288 ? -0.999 16.397 21.204 1.00 72.25 288 ASN A C 1
ATOM 2311 O O . ASN A 1 288 ? -0.705 16.701 22.361 1.00 72.25 288 ASN A O 1
ATOM 2315 N N . TYR A 1 289 ? -1.410 15.174 20.874 1.00 73.75 289 TYR A N 1
ATOM 2316 C CA . TYR A 1 289 ? -1.596 14.123 21.866 1.00 73.75 289 TYR A CA 1
ATOM 2317 C C . TYR A 1 289 ? -0.434 13.133 21.901 1.00 73.75 289 TYR A C 1
ATOM 2319 O O . TYR A 1 289 ? 0.223 12.844 20.898 1.00 73.75 289 TYR A O 1
ATOM 2327 N N . ASN A 1 290 ? -0.227 12.579 23.091 1.00 82.62 290 ASN A N 1
ATOM 2328 C CA . ASN A 1 290 ? 0.602 11.405 23.305 1.00 82.62 290 ASN A CA 1
ATOM 2329 C C . ASN A 1 290 ? -0.303 10.201 23.503 1.00 82.62 290 ASN A C 1
ATOM 2331 O O . ASN A 1 290 ? -1.383 10.327 24.081 1.00 82.62 290 ASN A O 1
ATOM 2335 N N . TRP A 1 291 ? 0.150 9.038 23.073 1.00 84.81 291 TRP A N 1
ATOM 2336 C CA . TRP A 1 291 ? -0.500 7.780 23.394 1.00 84.81 291 TRP A CA 1
ATOM 2337 C C . TRP A 1 291 ? 0.536 6.737 23.777 1.00 84.81 291 TRP A C 1
ATOM 2339 O O . TRP A 1 291 ? 1.701 6.835 23.406 1.00 84.81 291 TRP A O 1
ATOM 2349 N N . SER A 1 292 ? 0.132 5.728 24.529 1.00 82.62 292 SER A N 1
ATOM 2350 C CA . SER A 1 292 ? 1.007 4.625 24.923 1.00 82.62 292 SER A CA 1
ATOM 2351 C C . SER A 1 292 ? 0.230 3.323 24.895 1.00 82.62 292 SER A C 1
ATOM 2353 O O . SER A 1 292 ? -0.959 3.310 25.219 1.00 82.62 292 SER A O 1
ATOM 2355 N N . PHE A 1 293 ? 0.905 2.232 24.531 1.00 82.00 293 PHE A N 1
ATOM 2356 C CA . PHE A 1 293 ? 0.373 0.905 24.819 1.00 82.00 293 PHE A CA 1
ATOM 2357 C C . PHE A 1 293 ? 0.253 0.725 26.335 1.00 82.00 293 PHE A C 1
ATOM 2359 O O . PHE A 1 293 ? 1.091 1.231 27.084 1.00 82.00 293 PHE A O 1
ATOM 2366 N N . LEU A 1 294 ? -0.786 0.030 26.791 1.00 81.50 294 LEU A N 1
ATOM 2367 C CA . LEU A 1 294 ? -1.038 -0.174 28.220 1.00 81.50 294 LEU A CA 1
ATOM 2368 C C . LEU A 1 294 ? 0.075 -0.994 28.888 1.00 81.50 294 LEU A C 1
ATOM 2370 O O . LEU A 1 294 ? 0.413 -0.751 30.044 1.00 81.50 294 LEU A O 1
ATOM 2374 N N . ASP A 1 295 ? 0.695 -1.906 28.139 1.00 75.44 295 ASP A N 1
ATOM 2375 C CA . ASP A 1 295 ? 1.817 -2.740 28.579 1.00 75.44 295 ASP A CA 1
ATOM 2376 C C . ASP A 1 295 ? 3.181 -2.020 28.543 1.00 75.44 295 ASP A C 1
ATOM 2378 O O . ASP A 1 295 ? 4.192 -2.567 28.986 1.00 75.44 295 ASP A O 1
ATOM 2382 N N . CYS A 1 296 ? 3.244 -0.781 28.037 1.00 66.06 296 CYS A N 1
ATOM 2383 C CA . CYS A 1 296 ? 4.501 -0.079 27.818 1.00 66.06 296 CYS A CA 1
ATOM 2384 C C . CYS A 1 296 ? 4.404 1.423 28.112 1.00 66.06 296 CYS A C 1
ATOM 2386 O O . CYS A 1 296 ? 3.852 2.200 27.333 1.00 66.06 296 CYS A O 1
ATOM 2388 N N . LYS A 1 297 ? 5.088 1.866 29.176 1.00 61.16 297 LYS A N 1
ATOM 2389 C CA . LYS A 1 297 ? 5.091 3.269 29.639 1.00 61.16 297 LYS A CA 1
ATOM 2390 C C . LYS A 1 297 ? 5.702 4.284 28.661 1.00 61.16 297 LYS A C 1
ATOM 2392 O O . LYS A 1 297 ? 5.475 5.479 28.818 1.00 61.16 297 LYS A O 1
ATOM 2397 N N . ASN A 1 298 ? 6.463 3.846 27.655 1.00 69.25 298 ASN A N 1
ATOM 2398 C CA . ASN A 1 298 ? 7.051 4.762 26.674 1.00 69.25 298 ASN A CA 1
ATOM 2399 C C . ASN A 1 298 ? 5.970 5.290 25.720 1.00 69.25 298 ASN A C 1
ATOM 2401 O O . ASN A 1 298 ? 5.485 4.554 24.858 1.00 69.25 298 ASN A O 1
ATOM 2405 N N . SER A 1 299 ? 5.605 6.560 25.851 1.00 71.06 299 SER A N 1
ATOM 2406 C CA . SER A 1 299 ? 4.606 7.192 24.995 1.00 71.06 299 SER A CA 1
ATOM 2407 C C . SER A 1 299 ? 5.133 7.497 23.595 1.00 71.06 299 SER A C 1
ATOM 2409 O O . SER A 1 299 ? 6.269 7.932 23.420 1.00 71.06 299 SER A O 1
ATOM 2411 N N . CYS A 1 300 ? 4.256 7.337 22.619 1.00 76.31 300 CYS A N 1
ATOM 2412 C CA . CYS A 1 300 ? 4.378 7.831 21.266 1.00 76.31 300 CYS A CA 1
ATOM 2413 C C . CYS A 1 300 ? 3.737 9.205 21.149 1.00 76.31 300 CYS A C 1
ATOM 2415 O O . CYS A 1 30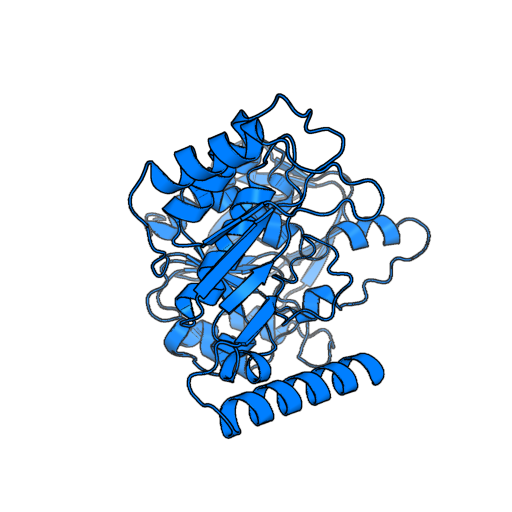0 ? 2.571 9.390 21.499 1.00 76.31 300 CYS A O 1
ATOM 2417 N N . THR A 1 301 ? 4.501 10.174 20.654 1.00 69.88 301 THR A N 1
ATOM 2418 C CA . THR A 1 301 ? 4.058 11.564 20.572 1.00 69.88 301 THR A CA 1
ATOM 2419 C C . THR A 1 301 ? 3.681 11.938 19.150 1.00 69.88 301 THR A C 1
ATOM 2421 O O . THR A 1 301 ? 4.467 11.771 18.220 1.00 69.88 301 THR A O 1
ATOM 2424 N N . PHE A 1 302 ? 2.491 12.517 18.994 1.00 64.88 302 PHE A N 1
ATOM 2425 C CA . PHE A 1 302 ? 2.028 13.092 17.740 1.00 64.88 302 PHE A CA 1
ATOM 2426 C C . PHE A 1 302 ? 1.956 14.613 17.843 1.00 64.88 302 PHE A C 1
ATOM 2428 O O . PHE A 1 302 ? 1.115 15.156 18.559 1.00 64.88 302 PHE A O 1
ATOM 2435 N N . LYS A 1 303 ? 2.863 15.320 17.158 1.00 60.34 303 LYS A N 1
ATOM 2436 C CA . LYS A 1 303 ? 2.922 16.789 17.184 1.00 60.34 303 LYS A CA 1
ATOM 2437 C C . LYS A 1 303 ? 2.251 17.389 15.952 1.00 60.34 303 LYS A C 1
ATOM 2439 O O . LYS A 1 303 ? 2.537 16.983 14.834 1.00 60.34 303 LYS A O 1
ATOM 2444 N N . ASN A 1 304 ? 1.489 18.455 16.180 1.00 53.09 304 ASN A N 1
ATOM 2445 C CA . ASN A 1 304 ? 0.997 19.425 15.200 1.00 53.09 304 ASN A CA 1
ATOM 2446 C C . ASN A 1 304 ? -0.088 18.961 14.223 1.00 53.09 304 ASN A C 1
ATOM 2448 O O . ASN A 1 304 ? -0.235 19.570 13.161 1.00 53.09 304 ASN A O 1
ATOM 2452 N N . GLU A 1 305 ? -0.900 17.972 14.591 1.00 58.59 305 GLU A N 1
ATOM 2453 C CA . GLU A 1 305 ? -2.008 17.523 13.747 1.00 58.59 305 GLU A CA 1
ATOM 2454 C C . GLU A 1 305 ? -3.302 17.323 14.536 1.00 58.59 305 GLU A C 1
ATOM 2456 O O . GLU A 1 305 ? -3.304 16.871 15.683 1.00 58.59 305 GLU A O 1
ATOM 2461 N N . LEU A 1 306 ? -4.398 17.738 13.900 1.00 53.16 306 LEU A N 1
ATOM 2462 C CA . LEU A 1 306 ? -5.761 17.590 14.382 1.00 53.16 306 LEU A CA 1
ATOM 2463 C C . LEU A 1 306 ? -6.224 16.174 14.053 1.00 53.16 306 LEU A C 1
ATOM 2465 O O . LEU A 1 306 ? -6.268 15.802 12.879 1.00 53.16 306 LEU A O 1
ATOM 2469 N N . TYR A 1 307 ? -6.569 15.400 15.071 1.00 68.25 307 TYR A N 1
ATOM 2470 C CA . TYR A 1 307 ? -6.943 14.010 14.905 1.00 68.25 307 TYR A CA 1
ATOM 2471 C C . TYR A 1 307 ? -8.360 13.761 15.417 1.00 68.25 307 TYR A C 1
ATOM 2473 O O . TYR A 1 307 ? -8.699 14.117 16.545 1.00 68.25 307 TYR A O 1
ATOM 2481 N N . TYR A 1 308 ? -9.196 13.159 14.572 1.00 72.19 308 TYR A N 1
ATOM 2482 C CA . TYR A 1 308 ? -10.556 12.768 14.933 1.00 72.19 308 TYR A CA 1
ATOM 2483 C C . TYR A 1 308 ? -10.537 11.314 15.383 1.00 72.19 308 TYR A C 1
ATOM 2485 O O . TYR A 1 308 ? -10.245 10.429 14.578 1.00 72.19 308 TYR A O 1
ATOM 2493 N N . VAL A 1 309 ? -10.832 11.075 16.660 1.00 80.50 309 VAL A N 1
ATOM 2494 C CA . VAL A 1 309 ? -10.883 9.729 17.236 1.00 80.50 309 VAL A CA 1
ATOM 2495 C C . VAL A 1 309 ? -12.345 9.339 17.458 1.00 80.50 309 VAL A C 1
ATOM 2497 O O . VAL A 1 309 ? -13.033 10.006 18.239 1.00 80.50 309 VAL A O 1
ATOM 2500 N N . PRO A 1 310 ? -12.842 8.287 16.786 1.00 87.12 310 PRO A N 1
ATOM 2501 C CA . PRO A 1 310 ? -14.105 7.649 17.133 1.00 87.12 310 PRO A CA 1
ATOM 2502 C C . PRO A 1 310 ? -14.033 7.056 18.543 1.00 87.12 310 PRO A C 1
ATOM 2504 O O . PRO A 1 310 ? -13.138 6.269 18.842 1.00 87.12 310 PRO A O 1
ATOM 2507 N N . ILE A 1 311 ? -14.984 7.416 19.399 1.00 91.56 311 ILE A N 1
ATOM 2508 C CA . ILE A 1 311 ? -15.118 6.899 20.762 1.00 91.56 311 ILE A CA 1
ATOM 2509 C C . ILE A 1 311 ? -16.494 6.267 20.906 1.00 91.56 311 ILE A C 1
ATOM 2511 O O . ILE A 1 311 ? -17.503 6.813 20.463 1.00 91.56 311 ILE A O 1
ATOM 2515 N N . PHE A 1 312 ? -16.517 5.106 21.538 1.00 94.25 312 PHE A N 1
ATOM 2516 C CA . PHE A 1 312 ? -17.707 4.355 21.909 1.00 94.25 312 PHE A CA 1
ATOM 2517 C C . PHE A 1 312 ? -17.403 3.616 23.215 1.00 94.25 312 PHE A C 1
ATOM 2519 O O . PHE A 1 312 ? -16.264 3.636 23.691 1.00 94.25 312 PHE A O 1
ATOM 2526 N N . ASN A 1 313 ? -18.399 2.972 23.817 1.00 94.50 313 ASN A N 1
ATOM 2527 C CA . ASN A 1 313 ? -18.160 2.185 25.021 1.00 94.50 313 ASN A CA 1
ATOM 2528 C C . ASN A 1 313 ? -17.419 0.886 24.670 1.00 94.50 313 ASN A C 1
ATOM 2530 O O . ASN A 1 313 ? -18.030 -0.121 24.324 1.00 94.50 313 ASN A O 1
ATOM 2534 N N . TYR A 1 314 ? -16.086 0.922 24.713 1.00 94.56 314 TYR A N 1
ATOM 2535 C CA . TYR A 1 314 ? -15.253 -0.195 24.268 1.00 94.56 314 TYR A CA 1
ATOM 2536 C C . TYR A 1 314 ? -15.538 -1.485 25.041 1.00 94.56 314 TYR A C 1
ATOM 2538 O O . TYR A 1 314 ? -15.657 -2.542 24.428 1.00 94.56 314 TYR A O 1
ATOM 2546 N N . SER A 1 315 ? -15.676 -1.387 26.368 1.00 93.25 315 SER A N 1
ATOM 2547 C CA . SER A 1 315 ? -15.883 -2.543 27.246 1.00 93.25 315 SER A CA 1
ATOM 2548 C C . SER A 1 315 ? -17.242 -3.199 26.998 1.00 93.25 315 SER A C 1
ATOM 2550 O O . SER A 1 315 ? -17.304 -4.406 26.774 1.00 93.25 315 SER A O 1
ATOM 2552 N N . GLU A 1 316 ? -18.320 -2.407 26.939 1.00 95.25 316 GLU A N 1
ATOM 2553 C CA . GLU A 1 316 ? -19.669 -2.922 26.645 1.00 95.25 316 GLU A CA 1
ATOM 2554 C C . GLU A 1 316 ? -19.759 -3.565 25.256 1.00 95.25 316 GLU A C 1
ATOM 2556 O O . GLU A 1 316 ? -20.473 -4.545 25.063 1.00 95.25 316 GLU A O 1
ATOM 2561 N N . GLU A 1 317 ? -18.994 -3.056 24.290 1.00 96.06 317 GLU A N 1
ATOM 2562 C CA . GLU A 1 317 ? -18.920 -3.616 22.940 1.00 96.06 317 GLU A CA 1
ATOM 2563 C C . GLU A 1 317 ? -17.967 -4.819 22.820 1.00 96.06 317 GLU A C 1
ATOM 2565 O O . GLU A 1 317 ? -17.874 -5.419 21.742 1.00 96.06 317 GLU A O 1
ATOM 2570 N N . GLY A 1 318 ? -17.266 -5.185 23.901 1.00 95.56 318 GLY A N 1
ATOM 2571 C CA . GLY A 1 318 ? -16.365 -6.337 23.984 1.00 95.56 318 GLY A CA 1
ATOM 2572 C C . GLY A 1 318 ? -14.972 -6.115 23.388 1.00 95.56 318 GLY A C 1
ATOM 2573 O O . GLY A 1 318 ? -14.333 -7.075 22.962 1.00 95.56 318 GLY A O 1
ATOM 2574 N N . TYR A 1 319 ? -14.512 -4.867 23.296 1.00 96.38 319 TYR A N 1
ATOM 2575 C CA . TYR A 1 319 ? -13.166 -4.527 22.839 1.00 96.38 319 TYR A CA 1
ATOM 2576 C C . TYR A 1 319 ? -12.157 -4.536 23.988 1.00 96.38 319 TYR A C 1
ATOM 2578 O O . TYR A 1 319 ? -12.317 -3.828 24.982 1.00 96.38 319 TYR A O 1
ATOM 2586 N N . HIS A 1 320 ? -11.057 -5.259 23.791 1.00 94.69 320 HIS A N 1
ATOM 2587 C CA . HIS A 1 320 ? -9.872 -5.154 24.629 1.00 94.69 320 HIS A CA 1
ATOM 2588 C C . HIS A 1 320 ? -9.004 -3.988 24.138 1.00 94.69 320 HIS A C 1
ATOM 2590 O O . HIS A 1 320 ? -8.570 -3.960 22.981 1.00 94.69 320 HIS A O 1
ATOM 2596 N N . ILE A 1 321 ? -8.776 -2.997 25.002 1.00 94.81 321 ILE A N 1
ATOM 2597 C CA . ILE A 1 321 ? -7.990 -1.806 24.666 1.00 94.81 321 ILE A CA 1
ATOM 2598 C C . ILE A 1 321 ? -6.509 -2.081 24.883 1.00 94.81 321 ILE A C 1
ATOM 2600 O O . ILE A 1 321 ? -6.105 -2.521 25.949 1.00 94.81 321 ILE A O 1
ATOM 2604 N N . LEU A 1 322 ? -5.702 -1.784 23.866 1.00 91.69 322 LEU A N 1
ATOM 2605 C CA . LEU A 1 322 ? -4.260 -2.026 23.867 1.00 91.69 322 LEU A CA 1
ATOM 2606 C C . LEU A 1 322 ? -3.458 -0.742 24.047 1.00 91.69 322 LEU A C 1
ATOM 2608 O O . LEU A 1 322 ? -2.352 -0.782 24.578 1.00 91.69 322 LEU A O 1
ATOM 2612 N N . ALA A 1 323 ? -3.987 0.397 23.602 1.00 90.06 323 ALA A N 1
ATOM 2613 C CA . ALA A 1 323 ? -3.318 1.683 23.728 1.00 90.06 323 ALA A CA 1
ATOM 2614 C C . ALA A 1 323 ? -4.319 2.820 23.900 1.00 90.06 323 ALA A C 1
ATOM 2616 O O . ALA A 1 323 ? -5.368 2.831 23.253 1.00 90.06 323 ALA A O 1
ATOM 2617 N N . THR A 1 324 ? -3.960 3.811 24.711 1.00 91.19 324 THR A N 1
ATOM 2618 C CA . THR A 1 324 ? -4.804 4.974 25.009 1.00 91.19 324 THR A CA 1
ATOM 2619 C C . THR A 1 324 ? -4.030 6.273 24.872 1.00 91.19 324 THR A C 1
ATOM 2621 O O . THR A 1 324 ? -2.798 6.298 24.938 1.00 91.19 324 THR A O 1
ATOM 2624 N N . VAL A 1 325 ? -4.757 7.377 24.728 1.00 88.50 325 VAL A N 1
ATOM 2625 C CA . VAL A 1 325 ? -4.193 8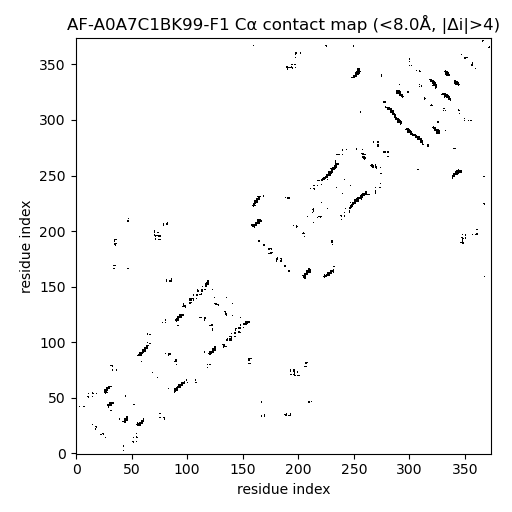.718 24.882 1.00 88.50 325 VAL A CA 1
ATOM 2626 C C . VAL A 1 325 ? -3.695 8.882 26.321 1.00 88.50 325 VAL A C 1
ATOM 2628 O O . VAL A 1 325 ? -4.417 8.611 27.278 1.00 88.50 325 VAL A O 1
ATOM 2631 N N . THR A 1 326 ? -2.449 9.321 26.499 1.00 86.12 326 THR A N 1
ATOM 2632 C CA . THR A 1 326 ? -1.799 9.387 27.818 1.00 86.12 326 THR A CA 1
ATOM 2633 C C . THR A 1 326 ? -2.472 10.408 28.742 1.00 86.12 326 THR A C 1
ATOM 2635 O O . THR A 1 326 ? -2.533 10.190 29.947 1.00 86.12 326 THR A O 1
ATOM 2638 N N . SER A 1 327 ? -3.008 11.503 28.191 1.00 86.12 327 SER A N 1
ATOM 2639 C CA . SER A 1 327 ? -3.732 12.531 28.955 1.00 86.12 327 SER A CA 1
ATOM 2640 C C . SER A 1 327 ? -5.185 12.169 29.274 1.00 86.12 327 SER A C 1
ATOM 2642 O O . SER A 1 327 ? -5.790 12.815 30.124 1.00 86.12 327 SER A O 1
ATOM 2644 N N . ASN A 1 328 ? -5.762 11.169 28.600 1.00 88.06 328 ASN A N 1
ATOM 2645 C CA . ASN A 1 328 ? -7.122 10.705 28.847 1.00 88.06 328 ASN A CA 1
ATOM 2646 C C . ASN A 1 328 ? -7.259 9.230 28.448 1.00 88.06 328 ASN A C 1
ATOM 2648 O O . ASN A 1 328 ? -7.455 8.902 27.277 1.00 88.06 328 ASN A O 1
ATOM 2652 N N . GLN A 1 329 ? -7.191 8.346 29.443 1.00 87.50 329 GLN A N 1
ATOM 2653 C CA . GLN A 1 329 ? -7.240 6.898 29.234 1.00 87.50 329 GLN A CA 1
ATOM 2654 C C . GLN A 1 329 ? -8.606 6.390 28.742 1.00 87.50 329 GLN A C 1
ATOM 2656 O O . GLN A 1 329 ? -8.685 5.278 28.231 1.00 87.50 329 GLN A O 1
ATOM 2661 N N . ASN A 1 330 ? -9.658 7.216 28.790 1.00 89.31 330 ASN A N 1
ATOM 2662 C CA . ASN A 1 330 ? -10.960 6.881 28.203 1.00 89.31 330 ASN A CA 1
ATOM 2663 C C . ASN A 1 330 ? -10.963 6.984 26.668 1.00 89.31 330 ASN A C 1
ATOM 2665 O O . ASN A 1 330 ? -11.970 6.695 26.026 1.00 89.31 330 ASN A O 1
ATOM 2669 N N . ILE A 1 331 ? -9.858 7.423 26.061 1.00 90.00 331 ILE A N 1
ATOM 2670 C CA . ILE A 1 331 ? -9.712 7.535 24.612 1.00 90.00 331 ILE A CA 1
ATOM 2671 C C . ILE A 1 331 ? -8.734 6.462 24.143 1.00 90.00 331 ILE A C 1
ATOM 2673 O O . ILE A 1 331 ? -7.517 6.603 24.294 1.00 90.00 331 ILE A O 1
ATOM 2677 N N . ALA A 1 332 ? -9.268 5.393 23.555 1.00 91.38 332 ALA A N 1
ATOM 2678 C CA . ALA A 1 332 ? -8.465 4.339 22.961 1.00 91.38 332 ALA A CA 1
ATOM 2679 C C . ALA A 1 332 ? -7.904 4.776 21.600 1.00 91.38 332 ALA A C 1
ATOM 2681 O O . ALA A 1 332 ? -8.595 5.369 20.775 1.00 91.38 332 ALA A O 1
ATOM 2682 N N . VAL A 1 333 ? -6.640 4.440 21.355 1.00 89.31 333 VAL A N 1
ATOM 2683 C CA . VAL A 1 333 ? -5.983 4.574 20.046 1.00 89.31 333 VAL A CA 1
ATOM 2684 C C . VAL A 1 333 ? -5.954 3.232 19.330 1.00 89.31 333 VAL A C 1
ATOM 2686 O O . VAL A 1 333 ? -6.145 3.184 18.115 1.00 89.31 333 VAL A O 1
ATOM 2689 N N . VAL A 1 334 ? -5.741 2.152 20.084 1.00 92.38 334 VAL A N 1
ATOM 2690 C CA . VAL A 1 334 ? -5.671 0.785 19.568 1.00 92.38 334 VAL A CA 1
ATOM 2691 C C . VAL A 1 334 ? -6.527 -0.116 20.441 1.00 92.38 334 VAL A C 1
ATOM 2693 O O . VAL A 1 334 ? -6.421 -0.080 21.669 1.00 92.38 334 VAL A O 1
ATOM 2696 N N . GLY A 1 335 ? -7.343 -0.945 19.808 1.00 94.31 335 GLY A N 1
ATOM 2697 C CA . GLY A 1 335 ? -8.158 -1.937 20.489 1.00 94.31 335 GLY A CA 1
ATOM 2698 C C . GLY A 1 335 ? -8.595 -3.025 19.529 1.00 94.31 335 GLY A C 1
ATOM 2699 O O . GLY A 1 335 ? -8.614 -2.830 18.313 1.00 94.31 335 GLY A O 1
ATOM 2700 N N . CYS A 1 336 ? -8.930 -4.182 20.077 1.00 95.12 336 CYS A N 1
ATOM 2701 C CA . CYS A 1 336 ? -9.271 -5.349 19.285 1.00 95.12 336 CYS A CA 1
ATOM 2702 C C . CYS A 1 336 ? -10.414 -6.152 19.908 1.00 95.12 336 CYS A C 1
ATOM 2704 O O . CYS A 1 336 ? -10.576 -6.201 21.126 1.00 95.12 336 CYS A O 1
ATOM 2706 N N . LYS A 1 337 ? -11.199 -6.787 19.040 1.00 94.56 337 LYS A N 1
ATOM 2707 C CA . LYS A 1 337 ? -12.299 -7.689 19.364 1.00 94.56 337 LYS A CA 1
ATOM 2708 C C . LYS A 1 337 ? -12.355 -8.786 18.312 1.00 94.56 337 LYS A C 1
ATOM 2710 O O . LYS A 1 337 ? -12.629 -8.505 17.145 1.00 94.56 337 LYS A O 1
ATOM 2715 N N . LYS A 1 338 ? -12.172 -10.045 18.723 1.00 91.75 338 LYS A N 1
ATOM 2716 C CA . LYS A 1 338 ? -12.137 -11.194 17.801 1.00 91.75 338 LYS A CA 1
ATOM 2717 C C . LYS A 1 338 ? -11.123 -10.931 16.674 1.00 91.75 338 LYS A C 1
ATOM 2719 O O . LYS A 1 338 ? -9.968 -10.644 16.946 1.00 91.75 338 LYS A O 1
ATOM 2724 N N . ASN A 1 339 ? -11.543 -10.986 15.414 1.00 93.25 339 ASN A N 1
ATOM 2725 C CA . ASN A 1 339 ? -10.698 -10.706 14.259 1.00 93.25 339 ASN A CA 1
ATOM 2726 C C . ASN A 1 339 ? -10.733 -9.235 13.803 1.00 93.25 339 ASN A C 1
ATOM 2728 O O . ASN A 1 339 ? -10.231 -8.937 12.727 1.00 93.25 339 ASN A O 1
ATOM 2732 N N . ILE A 1 340 ? -11.321 -8.312 14.568 1.00 96.25 340 ILE A N 1
ATOM 2733 C CA . ILE A 1 340 ? -11.402 -6.892 14.207 1.00 96.25 340 ILE A CA 1
ATOM 2734 C C . ILE A 1 340 ? -10.542 -6.084 15.172 1.00 96.25 340 ILE A C 1
ATOM 2736 O O . ILE A 1 340 ? -10.800 -6.047 16.372 1.00 96.25 340 ILE A O 1
ATOM 2740 N N . CYS A 1 341 ? -9.557 -5.377 14.640 1.00 96.38 341 CYS A N 1
ATOM 2741 C CA . CYS A 1 341 ? -8.755 -4.409 15.370 1.00 96.38 341 CYS A CA 1
ATOM 2742 C C . CYS A 1 341 ? -8.963 -3.020 14.782 1.00 96.38 341 CYS A C 1
ATOM 2744 O O . CYS A 1 341 ? -9.106 -2.862 13.571 1.00 96.38 341 CYS A O 1
ATOM 2746 N N . PHE A 1 342 ? -8.933 -1.999 15.627 1.00 94.62 342 PHE A N 1
ATOM 2747 C CA . PHE A 1 342 ? -8.831 -0.620 15.182 1.00 94.62 342 PHE A CA 1
ATOM 2748 C C . PHE A 1 342 ? -7.479 -0.035 15.572 1.00 94.62 342 PHE A C 1
ATOM 2750 O O . PHE A 1 342 ? -6.933 -0.319 16.638 1.00 94.62 342 PHE A O 1
ATOM 2757 N N . TRP A 1 343 ? -6.968 0.824 14.699 1.00 92.12 343 TRP A N 1
ATOM 2758 C CA . TRP A 1 343 ? -5.918 1.778 15.005 1.00 92.12 343 TRP A CA 1
ATOM 2759 C C . TRP A 1 343 ? -6.434 3.134 14.572 1.00 92.12 343 TRP A C 1
ATOM 2761 O O . TRP A 1 343 ? -6.296 3.520 13.409 1.00 92.12 343 TRP A O 1
ATOM 2771 N N . PHE A 1 344 ? -7.074 3.855 15.487 1.00 85.94 344 PHE A N 1
ATOM 2772 C CA . PHE A 1 344 ? -7.728 5.080 15.081 1.00 85.94 344 PHE A CA 1
ATOM 2773 C C . PHE A 1 344 ? -6.750 6.176 14.753 1.00 85.94 344 PHE A C 1
ATOM 2775 O O . PHE A 1 344 ? -7.164 6.970 13.947 1.00 85.94 344 PHE A O 1
ATOM 2782 N N . GLY A 1 345 ? -5.505 6.203 15.247 1.00 75.75 345 GLY A N 1
ATOM 2783 C CA . GLY A 1 345 ? -4.479 7.199 14.881 1.00 75.75 345 GLY A CA 1
ATOM 2784 C C . GLY A 1 345 ? -3.914 7.091 13.447 1.00 75.75 345 GLY A C 1
ATOM 2785 O O . GLY A 1 345 ? -4.141 6.111 12.736 1.00 75.75 345 GLY A O 1
ATOM 2786 N N . GLY A 1 346 ? -3.102 8.070 13.034 1.00 74.12 346 GLY A N 1
ATOM 2787 C CA . GLY A 1 346 ? -2.308 7.991 11.797 1.00 74.12 346 GLY A CA 1
ATOM 2788 C C . GLY A 1 346 ? -1.114 7.048 11.971 1.00 74.12 346 GLY A C 1
ATOM 2789 O O . GLY A 1 346 ? -0.046 7.482 12.395 1.00 74.12 346 GLY A O 1
ATOM 2790 N N . MET A 1 347 ? -1.304 5.746 11.729 1.00 81.81 347 MET A N 1
ATOM 2791 C CA . MET A 1 347 ? -0.316 4.704 12.052 1.00 81.81 347 MET A CA 1
ATOM 2792 C C . MET A 1 347 ? 1.015 4.915 11.322 1.00 81.81 347 MET A C 1
ATOM 2794 O O . MET A 1 347 ? 2.082 4.837 11.929 1.00 81.81 347 MET A O 1
ATOM 2798 N N . GLY A 1 348 ? 0.957 5.211 10.027 1.00 79.50 348 GLY A N 1
ATOM 2799 C CA . GLY A 1 348 ? 2.113 5.482 9.186 1.00 79.50 348 GLY A CA 1
ATOM 2800 C C . GLY A 1 348 ? 2.843 6.763 9.577 1.00 79.50 348 GLY A C 1
ATOM 2801 O O . GLY A 1 348 ? 4.065 6.814 9.480 1.00 79.50 348 GLY A O 1
ATOM 2802 N N . VAL A 1 349 ? 2.154 7.779 10.100 1.00 77.25 349 VAL A N 1
ATOM 2803 C CA . VAL A 1 349 ? 2.795 9.059 10.456 1.00 77.25 349 VAL A CA 1
ATOM 2804 C C . VAL A 1 349 ? 3.861 8.907 11.559 1.00 77.25 349 VAL A C 1
ATOM 2806 O O . VAL A 1 349 ? 4.811 9.687 11.628 1.00 77.25 349 VAL A O 1
ATOM 2809 N N . TYR A 1 350 ? 3.800 7.835 12.353 1.00 79.88 350 TYR A N 1
ATOM 2810 C CA . TYR A 1 350 ? 4.839 7.488 13.328 1.00 79.88 350 TYR A CA 1
ATOM 2811 C C . TYR A 1 350 ? 6.081 6.810 12.728 1.00 79.88 350 TYR A C 1
ATOM 2813 O O . TYR A 1 350 ? 6.999 6.465 13.467 1.00 79.88 350 TYR A O 1
ATOM 2821 N N . TYR A 1 351 ? 6.159 6.627 11.406 1.00 83.38 351 TYR A N 1
ATOM 2822 C CA . TYR A 1 351 ? 7.289 5.978 10.730 1.00 83.38 351 TYR A CA 1
ATOM 2823 C C . TYR A 1 351 ? 8.651 6.605 11.076 1.00 83.38 351 TYR A C 1
ATOM 2825 O O . TYR A 1 351 ? 9.656 5.897 11.195 1.00 83.38 351 TYR A O 1
ATOM 2833 N N . PHE A 1 352 ? 8.700 7.929 11.249 1.00 81.69 352 PHE A N 1
ATOM 2834 C CA . PHE A 1 352 ? 9.940 8.646 11.562 1.00 81.69 352 PHE A CA 1
ATOM 2835 C C . PHE A 1 352 ? 10.330 8.584 13.047 1.00 81.69 352 PHE A C 1
ATOM 2837 O O . PHE A 1 352 ? 11.488 8.847 13.378 1.00 81.69 352 PHE A O 1
ATOM 2844 N N . ASP A 1 353 ? 9.415 8.187 13.935 1.00 83.06 353 ASP A N 1
ATOM 2845 C CA . ASP A 1 353 ? 9.716 7.923 15.341 1.00 83.06 353 ASP A CA 1
ATOM 2846 C C . ASP A 1 353 ? 10.159 6.461 15.497 1.00 83.06 353 ASP A C 1
ATOM 2848 O O . ASP A 1 353 ? 9.373 5.525 15.347 1.00 83.06 353 ASP A O 1
ATOM 2852 N N . ARG A 1 354 ? 11.445 6.244 15.800 1.00 80.44 354 ARG A N 1
ATOM 2853 C CA . ARG A 1 354 ? 12.018 4.890 15.902 1.00 80.44 354 ARG A CA 1
ATOM 2854 C C . ARG A 1 354 ? 11.347 4.038 16.981 1.00 80.44 354 ARG A C 1
ATOM 2856 O O . ARG A 1 354 ? 11.179 2.838 16.762 1.00 80.44 354 ARG A O 1
ATOM 2863 N N . ASN A 1 355 ? 10.974 4.639 18.111 1.00 82.38 355 ASN A N 1
ATOM 2864 C CA . ASN A 1 355 ? 10.355 3.925 19.226 1.00 82.38 355 ASN A CA 1
ATOM 2865 C C . ASN A 1 355 ? 8.919 3.531 18.884 1.00 82.38 355 ASN A C 1
ATOM 2867 O O . ASN A 1 355 ? 8.479 2.433 19.213 1.00 82.38 355 ASN A O 1
ATOM 2871 N N . CYS A 1 356 ? 8.191 4.402 18.191 1.00 84.88 356 CYS A N 1
ATOM 2872 C CA . CYS A 1 356 ? 6.835 4.093 17.754 1.00 84.88 356 CYS A CA 1
ATOM 2873 C C . CYS A 1 356 ? 6.820 3.100 16.603 1.00 84.88 356 CYS A C 1
ATOM 2875 O O . CYS A 1 356 ? 6.043 2.147 16.631 1.00 84.88 356 CYS A O 1
ATOM 2877 N N . LYS A 1 357 ? 7.724 3.256 15.631 1.00 88.06 357 LYS A N 1
ATOM 2878 C CA . LYS A 1 357 ? 7.848 2.326 14.511 1.00 88.06 357 LYS A CA 1
ATOM 2879 C C . LYS A 1 357 ? 8.110 0.899 14.989 1.00 88.06 357 LYS A C 1
ATOM 2881 O O . LYS A 1 357 ? 7.438 -0.013 14.521 1.00 88.06 357 LYS A O 1
ATOM 2886 N N . SER A 1 358 ? 9.038 0.680 15.924 1.00 87.81 358 SER A N 1
ATOM 2887 C CA . SER A 1 358 ? 9.328 -0.675 16.423 1.00 87.81 358 SER A CA 1
ATOM 2888 C C . SER A 1 358 ? 8.113 -1.324 17.097 1.00 87.81 358 SER A C 1
ATOM 2890 O O . SER A 1 358 ? 7.847 -2.506 16.878 1.00 87.81 358 SER A O 1
ATOM 2892 N N . LYS A 1 359 ? 7.324 -0.544 17.844 1.00 86.81 359 LYS A N 1
ATOM 2893 C CA . LYS A 1 359 ? 6.077 -1.005 18.467 1.00 86.81 359 LYS A CA 1
ATOM 2894 C C . LYS A 1 359 ? 4.990 -1.323 17.447 1.00 86.81 359 LYS A C 1
ATOM 2896 O O . LYS A 1 359 ? 4.350 -2.361 17.564 1.00 86.81 359 LYS A O 1
ATOM 2901 N N . ILE A 1 360 ? 4.819 -0.480 16.427 1.00 90.31 360 ILE A N 1
ATOM 2902 C CA . ILE A 1 360 ? 3.887 -0.743 15.321 1.00 90.31 360 ILE A CA 1
ATOM 2903 C C . ILE A 1 360 ? 4.283 -2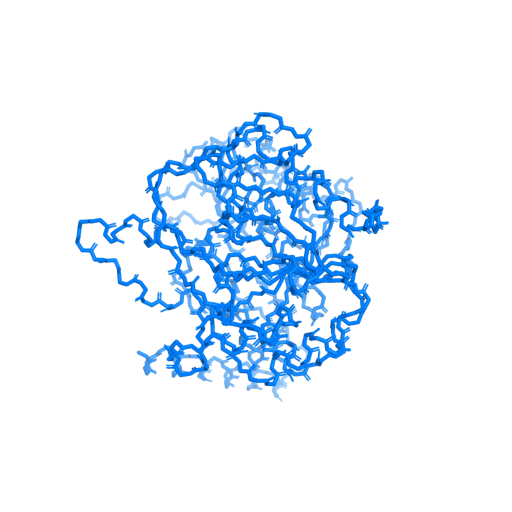.034 14.600 1.00 90.31 360 ILE A C 1
ATOM 2905 O O . ILE A 1 360 ? 3.431 -2.876 14.341 1.00 90.31 360 ILE A O 1
ATOM 2909 N N . ILE A 1 361 ? 5.576 -2.234 14.330 1.00 92.38 361 ILE A N 1
ATOM 2910 C CA . ILE A 1 361 ? 6.077 -3.471 13.717 1.00 92.38 361 ILE A CA 1
ATOM 2911 C C . ILE A 1 361 ? 5.754 -4.687 14.592 1.00 92.38 361 ILE A C 1
ATOM 2913 O O . ILE A 1 361 ? 5.293 -5.698 14.067 1.00 92.38 361 ILE A O 1
ATOM 2917 N N . SER A 1 362 ? 5.975 -4.598 15.907 1.00 90.06 362 SER A N 1
ATOM 2918 C CA . SER A 1 362 ? 5.632 -5.672 16.849 1.00 90.06 362 SER A CA 1
ATOM 2919 C C . SER A 1 362 ? 4.132 -5.983 16.819 1.00 90.06 362 SER A C 1
ATOM 2921 O O . SER A 1 362 ? 3.739 -7.131 16.631 1.00 90.06 362 SER A O 1
ATOM 2923 N N . PHE A 1 363 ? 3.293 -4.947 16.887 1.00 91.19 363 PHE A N 1
ATOM 2924 C CA . PHE A 1 363 ? 1.841 -5.070 16.789 1.00 91.19 363 PHE A CA 1
ATOM 2925 C C . PHE A 1 363 ? 1.407 -5.770 15.492 1.00 91.19 363 PHE A C 1
ATOM 2927 O O . PHE A 1 363 ? 0.694 -6.769 15.547 1.00 91.19 363 PHE A O 1
ATOM 2934 N N . LEU A 1 364 ? 1.894 -5.320 14.330 1.00 93.56 364 LEU A N 1
ATOM 2935 C CA . LEU A 1 364 ? 1.566 -5.923 13.033 1.00 93.56 364 LEU A CA 1
ATOM 2936 C C . LEU A 1 364 ? 2.019 -7.390 12.939 1.00 93.56 364 LEU A C 1
ATOM 2938 O O . LEU A 1 364 ? 1.294 -8.224 12.395 1.00 93.56 364 LEU A O 1
ATOM 2942 N N . LYS A 1 365 ? 3.187 -7.731 13.500 1.00 92.62 365 LYS A N 1
ATOM 2943 C CA . LYS A 1 365 ? 3.665 -9.122 13.575 1.00 92.62 365 LYS A CA 1
ATOM 2944 C C . LYS A 1 365 ? 2.770 -9.989 14.461 1.00 92.62 365 LYS A C 1
ATOM 2946 O O . LYS A 1 365 ? 2.444 -11.104 14.061 1.00 92.62 365 LYS A O 1
ATOM 2951 N N . ASN A 1 366 ? 2.329 -9.471 15.605 1.00 90.62 366 ASN A N 1
ATOM 2952 C CA . ASN A 1 366 ? 1.428 -10.188 16.509 1.00 90.62 366 ASN A CA 1
ATOM 2953 C C . ASN A 1 366 ? 0.062 -10.445 15.862 1.00 90.62 366 ASN A C 1
ATOM 2955 O O . ASN A 1 366 ? -0.459 -11.555 15.970 1.00 90.62 366 ASN A O 1
ATOM 2959 N N . LEU A 1 367 ? -0.484 -9.471 15.119 1.00 91.50 367 LEU A N 1
ATOM 2960 C CA . LEU A 1 367 ? -1.716 -9.675 14.344 1.00 91.50 367 LEU A CA 1
ATOM 2961 C C . LEU A 1 367 ? -1.569 -10.814 13.325 1.00 91.50 367 LEU A C 1
ATOM 2963 O O . LEU A 1 367 ? -2.476 -11.627 13.172 1.00 91.50 367 LEU A O 1
ATOM 2967 N N . LEU A 1 368 ? -0.419 -10.902 12.650 1.00 89.44 368 LEU A N 1
ATOM 2968 C CA . LEU A 1 368 ? -0.153 -11.933 11.642 1.00 89.44 368 LEU A CA 1
ATOM 2969 C C . LEU A 1 368 ? 0.034 -13.340 12.214 1.00 89.44 368 LEU A C 1
ATOM 2971 O O . LEU A 1 368 ? -0.274 -14.321 11.535 1.00 89.44 368 LEU A O 1
ATOM 2975 N N . GLN A 1 369 ? 0.563 -13.440 13.430 1.00 84.12 369 GLN A N 1
ATOM 2976 C CA . GLN A 1 369 ? 0.762 -14.712 14.121 1.00 84.12 369 GLN A CA 1
ATOM 2977 C C . GLN A 1 369 ? -0.485 -15.167 14.896 1.00 84.12 369 GLN A C 1
ATOM 2979 O O . GLN A 1 369 ? -0.518 -16.301 15.359 1.00 84.12 369 GLN A O 1
ATOM 2984 N N . GLN A 1 370 ? -1.508 -14.308 15.016 1.00 68.75 370 GLN A N 1
ATOM 2985 C CA . GLN A 1 370 ? -2.703 -14.524 15.845 1.00 68.75 370 GLN A CA 1
ATOM 2986 C C . GLN A 1 370 ? -2.384 -14.803 17.327 1.00 68.75 370 GLN A C 1
ATOM 2988 O O . GLN A 1 370 ? -3.229 -15.299 18.063 1.00 68.75 370 GLN A O 1
ATOM 2993 N N . THR A 1 371 ? -1.182 -14.449 17.789 1.00 52.09 371 THR A N 1
ATOM 2994 C CA . THR A 1 371 ? -0.693 -14.715 19.153 1.00 52.09 371 THR A CA 1
ATOM 2995 C C . THR A 1 371 ? -1.266 -13.764 20.203 1.00 52.09 371 THR A C 1
ATOM 2997 O O . THR A 1 371 ? -0.823 -13.785 21.349 1.00 52.09 371 THR A O 1
ATOM 3000 N N . ILE A 1 372 ? -2.217 -12.899 19.842 1.00 51.59 372 ILE A N 1
ATOM 3001 C CA . ILE A 1 372 ? -2.896 -12.061 20.830 1.00 51.59 372 ILE A CA 1
ATOM 3002 C C . ILE A 1 372 ? -3.904 -12.957 21.549 1.00 51.59 372 ILE A C 1
ATOM 3004 O O . ILE A 1 372 ? -4.991 -13.214 21.038 1.00 51.59 372 ILE A O 1
ATOM 3008 N N . SER A 1 373 ? -3.511 -13.481 22.713 1.00 41.78 373 SER A N 1
ATOM 3009 C CA . SER A 1 373 ? -4.454 -14.090 23.648 1.00 41.78 373 SER A CA 1
ATOM 3010 C C . SER A 1 373 ? -5.394 -12.988 24.134 1.00 41.78 373 SER A C 1
ATOM 3012 O O . SER A 1 373 ? -4.940 -12.063 24.810 1.00 41.78 373 SER A O 1
ATOM 3014 N N . TRP A 1 374 ? -6.652 -13.058 23.703 1.00 48.06 374 TRP A N 1
ATOM 3015 C CA . TRP A 1 374 ? -7.709 -12.104 24.042 1.00 48.06 374 TRP A CA 1
ATOM 3016 C C . TRP A 1 374 ? -8.067 -12.123 25.521 1.00 48.06 374 TRP A C 1
ATOM 3018 O O . TRP A 1 374 ? -8.198 -13.244 26.067 1.00 48.06 374 TRP A O 1
#

Nearest PDB structures (foldseek):
  3wx0-assembly1_A  TM=4.816E-01  e=2.694E+00  Escherichia coli BL21(DE3)
  5z1z-assembly1_A  TM=2.295E-01  e=4.318E-01  Escherichia coli BL21(DE3)
  5z1z-assembly1_C  TM=2.285E-01  e=9.872E-01  Escherichia coli BL21(DE3)
  5z1z-assembly1_D  TM=2.013E-01  e=1.326E+00  Escherichia coli BL21(DE3)
  3wx0-assembly1_D  TM=2.125E-01  e=2.858E+00  Escherichia coli BL21(DE3)